Protein AF-A0A540LC76-F1 (afdb_monomer_lite)

Radius of gyration: 31.3 Å; chains: 1; bounding box: 80×107×74 Å

Structure (mmCIF, N/CA/C/O backbone):
data_AF-A0A540LC76-F1
#
_entry.id   AF-A0A540LC76-F1
#
loop_
_atom_site.group_PDB
_atom_site.id
_atom_site.type_symbol
_atom_site.label_atom_id
_atom_site.label_alt_id
_atom_site.label_comp_id
_atom_site.label_asym_id
_atom_site.label_entity_id
_atom_site.label_seq_id
_atom_site.pdbx_PDB_ins_code
_atom_site.Cartn_x
_atom_site.Cartn_y
_atom_site.Cartn_z
_atom_site.occupancy
_atom_site.B_iso_or_equiv
_atom_site.auth_seq_id
_atom_site.auth_comp_id
_atom_site.auth_asym_id
_atom_site.auth_atom_id
_atom_site.pdbx_PDB_model_num
ATOM 1 N N . MET A 1 1 ? -14.870 -17.507 -1.244 1.00 41.62 1 MET A N 1
ATOM 2 C CA . MET A 1 1 ? -15.626 -18.771 -1.055 1.00 41.62 1 MET A CA 1
ATOM 3 C C . MET A 1 1 ? -17.062 -18.399 -0.677 1.00 41.62 1 MET A C 1
ATOM 5 O O . MET A 1 1 ? -17.201 -17.565 0.205 1.00 41.62 1 MET A O 1
ATOM 9 N N . GLN A 1 2 ? -18.109 -18.895 -1.356 1.00 38.09 2 GLN A N 1
ATOM 10 C CA . GLN A 1 2 ? -19.505 -18.476 -1.097 1.00 38.09 2 GLN A CA 1
ATOM 11 C C . GLN A 1 2 ? -20.076 -19.163 0.168 1.00 38.09 2 GLN A C 1
ATOM 13 O O . GLN A 1 2 ? -20.209 -20.389 0.166 1.00 38.09 2 GLN A O 1
ATOM 18 N N . PRO A 1 3 ? -20.460 -18.418 1.226 1.00 45.38 3 PRO A N 1
ATOM 19 C CA . PRO A 1 3 ? -20.983 -18.987 2.478 1.00 45.38 3 PRO A CA 1
ATOM 20 C C . PRO A 1 3 ? -22.265 -19.809 2.293 1.00 45.38 3 PRO A C 1
ATOM 22 O O . PRO A 1 3 ? -22.452 -20.824 2.961 1.00 45.38 3 PRO A O 1
ATOM 25 N N . ALA A 1 4 ? -23.103 -19.424 1.323 1.00 49.03 4 ALA A N 1
ATOM 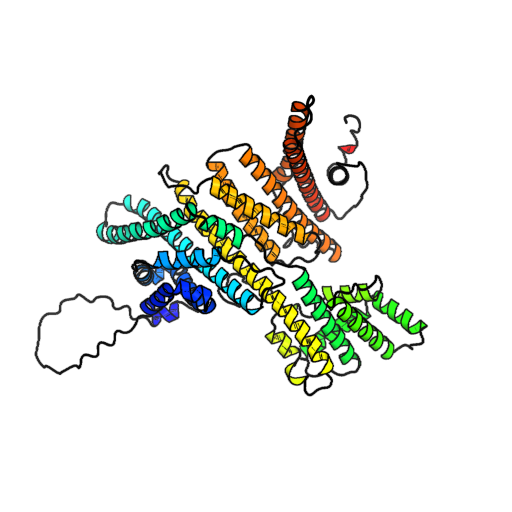26 C CA . ALA A 1 4 ? -24.364 -20.096 1.012 1.00 49.03 4 ALA A CA 1
ATOM 27 C C . ALA A 1 4 ? -24.182 -21.584 0.653 1.00 49.03 4 ALA A C 1
ATOM 29 O O . ALA A 1 4 ? -25.000 -22.420 1.034 1.00 49.03 4 ALA A O 1
ATOM 30 N N . PHE A 1 5 ? -23.080 -21.934 -0.021 1.00 46.78 5 PHE A N 1
ATOM 31 C CA . PHE A 1 5 ? -22.785 -23.320 -0.384 1.00 46.78 5 PHE A CA 1
ATOM 32 C C . PHE A 1 5 ? -22.431 -24.166 0.848 1.00 46.78 5 PHE A C 1
ATOM 34 O O . PHE A 1 5 ? -22.950 -25.267 1.008 1.00 46.78 5 PHE A O 1
ATOM 41 N N . LEU A 1 6 ? -21.626 -23.632 1.772 1.00 47.97 6 LEU A N 1
ATOM 42 C CA . LEU A 1 6 ? -21.267 -24.334 3.010 1.00 47.97 6 LEU A CA 1
ATOM 43 C C . LEU A 1 6 ? -22.471 -24.506 3.942 1.00 47.97 6 LEU A C 1
ATOM 45 O O . LEU A 1 6 ? -22.615 -25.564 4.547 1.00 47.97 6 LEU A O 1
ATOM 49 N N . VAL A 1 7 ? -23.373 -23.521 4.010 1.00 49.19 7 VAL A N 1
ATOM 50 C CA . VAL A 1 7 ? -24.591 -23.621 4.831 1.00 49.19 7 VAL A CA 1
ATOM 51 C C . VAL A 1 7 ? -25.593 -24.632 4.271 1.00 49.19 7 VAL A C 1
ATOM 53 O O . VAL A 1 7 ? -26.233 -25.329 5.052 1.00 49.19 7 VAL A O 1
ATOM 56 N N . SER A 1 8 ? -25.659 -24.819 2.948 1.00 46.84 8 SER A N 1
ATOM 57 C CA . SER A 1 8 ? -26.497 -25.866 2.335 1.00 46.84 8 SER A CA 1
ATOM 58 C C . SER A 1 8 ? -26.060 -27.304 2.670 1.00 46.84 8 SER A C 1
ATOM 60 O O . SER A 1 8 ? -26.849 -28.237 2.539 1.00 46.84 8 SER A O 1
ATOM 62 N N . ILE A 1 9 ? -24.821 -27.482 3.142 1.00 40.78 9 ILE A N 1
ATOM 63 C CA . ILE A 1 9 ? -24.231 -28.777 3.518 1.00 40.78 9 ILE A CA 1
ATOM 64 C C . ILE A 1 9 ? -24.365 -29.035 5.036 1.00 40.78 9 ILE A C 1
ATOM 66 O O . ILE A 1 9 ? -24.123 -30.149 5.505 1.00 40.78 9 ILE A O 1
ATOM 70 N N . LEU A 1 10 ? -24.787 -28.039 5.827 1.00 43.16 10 LEU A N 1
ATOM 71 C CA . LEU A 1 10 ? -24.928 -28.170 7.278 1.00 43.16 10 LEU A CA 1
ATOM 72 C C . LEU A 1 10 ? -26.296 -28.753 7.658 1.00 43.16 10 LEU A C 1
ATOM 74 O O . LEU A 1 10 ? -27.320 -28.120 7.405 1.00 43.16 10 LEU A O 1
ATOM 78 N N . PRO A 1 11 ? -26.354 -29.916 8.336 1.00 40.03 11 PRO A N 1
ATOM 79 C CA . PRO A 1 11 ? -27.598 -30.382 8.920 1.00 40.03 11 PRO A CA 1
ATOM 80 C C . PRO A 1 11 ? -27.914 -29.523 10.150 1.00 40.03 11 PRO A C 1
ATOM 82 O O . PRO A 1 11 ? -27.347 -29.717 11.225 1.00 40.03 11 PRO A O 1
ATOM 85 N N . THR A 1 12 ? -28.844 -28.581 10.017 1.00 38.12 12 THR A N 1
ATOM 86 C CA . THR A 1 12 ? -29.522 -27.956 11.156 1.00 38.12 12 THR A CA 1
ATOM 87 C C . THR A 1 12 ? -30.419 -29.006 11.812 1.00 38.12 12 THR A C 1
ATOM 89 O O . THR A 1 12 ? -31.591 -29.159 11.472 1.00 38.12 12 THR A O 1
ATOM 92 N N . LYS A 1 13 ? -29.877 -29.789 12.752 1.00 36.62 13 LYS A N 1
ATOM 93 C CA . LYS A 1 13 ? -30.715 -30.599 13.646 1.00 36.62 13 LYS A CA 1
ATOM 94 C C . LYS A 1 13 ? -31.473 -29.645 14.573 1.00 36.62 13 LYS A C 1
ATOM 96 O O . LYS A 1 13 ? -30.971 -29.233 15.610 1.00 36.62 13 LYS A O 1
ATOM 101 N N . VAL A 1 14 ? -32.680 -29.276 14.158 1.00 31.03 14 VAL A N 1
ATOM 102 C CA . VAL A 1 14 ? -33.696 -28.673 15.021 1.00 31.03 14 VAL A CA 1
ATOM 103 C C . VAL A 1 14 ? -34.234 -29.778 15.929 1.00 31.03 14 VAL A C 1
ATOM 105 O O . VAL A 1 14 ? -34.653 -30.829 15.437 1.00 31.03 14 VAL A O 1
ATOM 108 N N . ASN A 1 15 ? -34.207 -29.544 17.242 1.00 31.94 15 ASN A N 1
ATOM 109 C CA . ASN A 1 15 ? -34.887 -30.369 18.237 1.00 31.94 15 ASN A CA 1
ATOM 110 C C . ASN A 1 15 ? -36.342 -30.605 17.810 1.00 31.94 15 ASN A C 1
ATOM 112 O O . ASN A 1 15 ? -37.145 -29.675 17.770 1.00 31.94 15 ASN A O 1
ATOM 116 N N . LYS A 1 16 ? -36.689 -31.858 17.502 1.00 27.39 16 LYS A N 1
ATOM 117 C CA . LYS A 1 16 ? -38.080 -32.310 17.483 1.00 27.39 16 LYS A CA 1
ATOM 118 C C . LYS A 1 16 ? -38.410 -32.875 18.858 1.00 27.39 16 LYS A C 1
ATOM 120 O O . LYS A 1 16 ? -38.460 -34.088 19.029 1.00 27.39 16 LYS A O 1
ATOM 125 N N . ASP A 1 17 ? -38.683 -31.989 19.806 1.00 30.91 17 ASP A N 1
ATOM 126 C CA . ASP A 1 17 ? -39.567 -32.339 20.912 1.00 30.91 17 ASP A CA 1
ATOM 127 C C . ASP A 1 17 ? -41.004 -32.267 20.392 1.00 30.91 17 ASP A C 1
ATOM 129 O O . ASP A 1 17 ? -41.678 -31.245 20.477 1.00 30.91 17 ASP A O 1
ATOM 133 N N . VAL A 1 18 ? -41.466 -33.364 19.792 1.00 30.22 18 VAL A N 1
ATOM 134 C CA . VAL A 1 18 ? -42.897 -33.645 19.657 1.00 30.22 18 VAL A CA 1
ATOM 135 C C . VAL A 1 18 ? -43.102 -35.098 20.052 1.00 30.22 18 VAL A C 1
ATOM 137 O O . VAL A 1 18 ? -42.714 -36.021 19.337 1.00 30.22 18 VAL A O 1
ATOM 140 N N . GLN A 1 19 ? -43.703 -35.268 21.227 1.00 35.22 19 GLN A N 1
ATOM 141 C CA . GLN A 1 19 ? -44.267 -36.518 21.710 1.00 35.22 19 GLN A CA 1
ATOM 142 C C . GLN A 1 19 ? -45.105 -37.184 20.612 1.00 35.22 19 GLN A C 1
ATOM 144 O O . GLN A 1 19 ? -46.066 -36.596 20.121 1.00 35.22 19 GLN A O 1
ATOM 149 N N . LEU A 1 20 ? -44.798 -38.439 20.290 1.00 27.20 20 LEU A N 1
ATOM 150 C CA . LEU A 1 20 ? -45.769 -39.362 19.713 1.00 27.20 20 LEU A CA 1
ATOM 151 C C . LEU A 1 20 ? -45.729 -40.656 20.520 1.00 27.20 20 LEU A C 1
ATOM 153 O O . LEU A 1 20 ? -44.767 -41.419 20.508 1.00 27.20 20 LEU A O 1
ATOM 157 N N . SER A 1 21 ? -46.797 -40.831 21.284 1.00 29.30 21 SER A N 1
ATOM 158 C CA . SER A 1 21 ? -47.108 -41.982 22.110 1.00 29.30 21 SER A CA 1
ATOM 159 C C . SER A 1 21 ? -47.316 -43.261 21.292 1.00 29.30 21 SER A C 1
ATOM 161 O O . SER A 1 21 ? -48.050 -43.248 20.309 1.00 29.30 21 SER A O 1
ATOM 163 N N . ASN A 1 22 ? -46.761 -44.353 21.826 1.00 30.06 22 ASN A N 1
ATOM 164 C CA . ASN A 1 22 ? -47.181 -45.760 21.778 1.00 30.06 22 ASN A CA 1
ATOM 165 C C . ASN A 1 22 ? -47.528 -46.451 20.444 1.00 30.06 22 ASN A C 1
ATOM 167 O O . ASN A 1 22 ? -48.563 -46.203 19.835 1.00 30.06 22 ASN A O 1
ATOM 171 N N . GLY A 1 23 ? -46.789 -47.539 20.179 1.00 26.12 23 GLY A N 1
ATOM 172 C CA . GLY A 1 23 ? -47.331 -48.732 19.524 1.00 26.12 23 GLY A CA 1
ATOM 173 C C . GLY A 1 23 ? -46.282 -49.696 18.959 1.00 26.12 23 GLY A C 1
ATOM 174 O O . GLY A 1 23 ? -45.761 -49.454 17.881 1.00 26.12 23 GLY A O 1
ATOM 175 N N . GLY A 1 24 ? -46.066 -50.834 19.632 1.00 25.14 24 GLY A N 1
ATOM 176 C CA . GLY A 1 24 ? -45.655 -52.089 18.978 1.00 25.14 24 GLY A CA 1
ATOM 177 C C . GLY A 1 24 ? -44.159 -52.421 18.939 1.00 25.14 24 GLY A C 1
ATOM 178 O O . GLY A 1 24 ? -43.377 -51.838 18.204 1.00 25.14 24 GLY A O 1
ATOM 179 N N . SER A 1 25 ? -43.785 -53.446 19.702 1.00 29.69 25 SER A N 1
ATOM 180 C CA . SER A 1 25 ? -42.474 -54.098 19.750 1.00 29.69 25 SER A CA 1
ATOM 181 C C . SER A 1 25 ? -42.005 -54.689 18.413 1.00 29.69 25 SER A C 1
ATOM 183 O O . SER A 1 25 ? -42.767 -55.450 17.830 1.00 29.69 25 SER A O 1
ATOM 185 N N . VAL A 1 26 ? -40.727 -54.502 18.053 1.00 29.28 26 VAL A N 1
ATOM 186 C CA . VAL A 1 26 ? -39.734 -55.569 17.772 1.00 29.28 26 VAL A CA 1
ATOM 187 C C . VAL A 1 26 ? -38.335 -54.965 17.976 1.00 29.28 26 VAL A C 1
ATOM 189 O O . VAL A 1 26 ? -37.993 -53.957 17.366 1.00 29.28 26 VAL A O 1
ATOM 192 N N . LYS A 1 27 ? -37.525 -55.573 18.852 1.00 35.09 27 LYS A N 1
ATOM 193 C CA . LYS A 1 27 ? -36.109 -55.227 19.055 1.00 35.09 27 LYS A CA 1
ATOM 194 C C . LYS A 1 27 ? -35.278 -55.741 17.873 1.00 35.09 27 LYS A C 1
ATOM 196 O O . LYS A 1 27 ? -35.256 -56.946 17.640 1.00 35.09 27 LYS A O 1
ATOM 201 N N . LEU A 1 28 ? -34.545 -54.853 17.204 1.00 27.00 28 LEU A N 1
ATOM 202 C CA . LEU A 1 28 ? -33.334 -55.194 16.450 1.00 27.00 28 LEU A CA 1
ATOM 203 C C . LEU A 1 28 ? -32.137 -54.515 17.137 1.00 27.00 28 LEU A C 1
ATOM 205 O O . LEU A 1 28 ? -32.289 -53.379 17.587 1.00 27.00 28 LEU A O 1
ATOM 209 N N . PRO A 1 29 ? -30.964 -55.167 17.239 1.00 28.52 29 PRO A N 1
ATOM 210 C CA . PRO A 1 29 ? -29.790 -54.557 17.838 1.00 28.52 29 PRO A CA 1
ATOM 211 C C . PRO A 1 29 ? -29.171 -53.605 16.811 1.00 28.52 29 PRO A C 1
ATOM 213 O O . PRO A 1 29 ? -28.420 -54.017 15.930 1.00 28.52 29 PRO A O 1
ATOM 216 N N . THR A 1 30 ? -29.517 -52.325 16.881 1.00 24.75 30 THR A N 1
ATOM 217 C CA . THR A 1 30 ? -28.715 -51.284 16.239 1.00 24.75 30 THR A CA 1
ATOM 218 C C . THR A 1 30 ? -27.468 -51.097 17.080 1.00 24.75 30 THR A C 1
ATOM 220 O O . THR A 1 30 ? -27.540 -50.560 18.180 1.00 24.75 30 THR A O 1
ATOM 223 N N . ASN A 1 31 ? -26.346 -51.600 16.567 1.00 24.58 31 ASN A N 1
ATOM 224 C CA . ASN A 1 31 ? -25.021 -51.250 17.051 1.00 24.58 31 ASN A CA 1
ATOM 225 C C . ASN A 1 31 ? -24.914 -49.727 17.152 1.00 24.58 31 ASN A C 1
ATOM 227 O O . ASN A 1 31 ? -25.049 -49.027 16.144 1.00 24.58 31 ASN A O 1
ATOM 231 N N . ASP A 1 32 ? -24.655 -49.260 18.367 1.00 28.30 32 ASP A N 1
ATOM 232 C CA . ASP A 1 32 ? -24.189 -47.917 18.665 1.00 28.30 32 ASP A CA 1
ATOM 233 C C . ASP A 1 32 ? -22.903 -47.652 17.874 1.00 28.30 32 ASP A C 1
ATOM 235 O O . ASP A 1 32 ? -21.808 -48.071 18.238 1.00 28.30 32 ASP A O 1
ATOM 239 N N . PHE A 1 33 ? -23.050 -46.951 16.758 1.00 27.77 33 PHE A N 1
ATOM 240 C CA . PHE A 1 33 ? -22.004 -46.104 16.208 1.00 27.77 33 PHE A CA 1
ATOM 241 C C . PHE A 1 33 ? -22.589 -44.697 16.111 1.00 27.77 33 PHE A C 1
ATOM 243 O O . PHE A 1 33 ? -22.897 -44.191 15.030 1.00 27.77 33 PHE A O 1
ATOM 250 N N . GLU A 1 34 ? -22.752 -44.060 17.273 1.00 31.30 34 GLU A N 1
ATOM 251 C CA . GLU A 1 34 ? -22.758 -42.603 17.376 1.00 31.30 34 GLU A CA 1
ATOM 252 C C . GLU A 1 34 ? -21.375 -42.093 16.951 1.00 31.30 34 GLU A C 1
ATOM 254 O O . GLU A 1 34 ? -20.496 -41.797 17.752 1.00 31.30 34 GLU A O 1
ATOM 259 N N . SER A 1 35 ? -21.152 -42.025 15.641 1.00 33.19 35 SER A N 1
ATOM 260 C CA . SER A 1 35 ? -20.130 -41.149 15.093 1.00 33.19 35 SER A CA 1
ATOM 261 C C . SER A 1 35 ? -20.642 -39.724 15.292 1.00 33.19 35 SER A C 1
ATOM 263 O O . SER A 1 35 ? -21.512 -39.263 14.547 1.00 33.19 35 SER A O 1
ATOM 265 N N . GLU A 1 36 ? -20.139 -39.047 16.329 1.00 38.91 36 GLU A N 1
ATOM 266 C CA . GLU A 1 36 ? -20.177 -37.590 16.457 1.00 38.91 36 GLU A CA 1
ATOM 267 C C . GLU A 1 36 ? -19.714 -36.988 15.128 1.00 38.91 36 GLU A C 1
ATOM 269 O O . GLU A 1 36 ? -18.525 -36.921 14.811 1.00 38.91 36 GLU A O 1
ATOM 274 N N . LYS A 1 37 ? -20.667 -36.585 14.286 1.00 40.88 37 LYS A N 1
ATOM 275 C CA . LYS A 1 37 ? -20.362 -35.820 13.084 1.00 40.88 37 LYS A CA 1
ATOM 276 C C . LYS A 1 37 ? -19.867 -34.460 13.551 1.00 40.88 37 LYS A C 1
ATOM 278 O O . LYS A 1 37 ? -20.682 -33.592 13.854 1.00 40.88 37 LYS A O 1
ATOM 283 N N . ALA A 1 38 ? -18.546 -34.298 13.611 1.00 51.84 38 ALA A N 1
ATOM 284 C CA . ALA A 1 38 ? -17.885 -33.019 13.820 1.00 51.84 38 ALA A CA 1
ATOM 285 C C . ALA A 1 38 ? -18.529 -31.978 12.894 1.00 51.84 38 ALA A C 1
ATOM 287 O O . ALA A 1 38 ? -18.387 -32.037 11.670 1.00 51.84 38 ALA A O 1
ATOM 288 N N . SER A 1 39 ? -19.326 -31.071 13.462 1.00 74.19 39 SER A N 1
ATOM 289 C CA . SER A 1 39 ? -19.968 -30.036 12.659 1.00 74.19 39 SER A CA 1
ATOM 290 C C . SER A 1 39 ? -18.901 -29.038 12.210 1.00 74.19 39 SER A C 1
ATOM 292 O O . SER A 1 39 ? -17.916 -28.814 12.913 1.00 74.19 39 SER A O 1
ATOM 294 N N . VAL A 1 40 ? -19.080 -28.403 11.049 1.00 77.00 40 VAL A N 1
ATOM 295 C CA . VAL A 1 40 ? -18.136 -27.377 10.555 1.00 77.00 40 VAL A CA 1
ATOM 296 C C . VAL A 1 40 ? -17.929 -26.270 11.595 1.00 77.00 40 VAL A C 1
ATOM 298 O O . VAL A 1 40 ? -16.834 -25.734 11.710 1.00 77.00 40 VAL A O 1
ATOM 301 N N . VAL A 1 41 ? -18.945 -25.985 12.416 1.00 81.00 41 VAL A N 1
ATOM 302 C CA . VAL A 1 41 ? -18.850 -25.041 13.537 1.00 81.00 41 VAL A CA 1
ATOM 303 C C . VAL A 1 41 ? -17.824 -25.502 14.580 1.00 81.00 41 VAL A C 1
ATOM 305 O O . VAL A 1 41 ? -17.015 -24.689 15.015 1.00 81.00 41 VAL A O 1
ATOM 308 N N . HIS A 1 42 ? -17.786 -26.794 14.926 1.00 83.88 42 HIS A N 1
ATOM 309 C CA . HIS A 1 42 ? -16.773 -27.340 15.841 1.00 83.88 42 HIS A CA 1
ATOM 310 C C . HIS A 1 42 ? -15.367 -27.254 15.240 1.00 83.88 42 HIS A C 1
ATOM 312 O O . HIS A 1 42 ? -14.424 -26.885 15.935 1.00 83.88 42 HIS A O 1
ATOM 318 N N . ALA A 1 43 ? -15.219 -27.531 13.940 1.00 85.50 43 ALA A N 1
ATOM 319 C CA . ALA A 1 43 ? -13.933 -27.396 13.257 1.00 85.50 43 ALA A CA 1
ATOM 320 C C . ALA A 1 43 ? -13.439 -25.937 13.253 1.00 85.50 43 ALA A C 1
ATOM 322 O O . ALA A 1 43 ? -12.273 -25.674 13.546 1.00 85.50 43 ALA A O 1
ATOM 323 N N . VAL A 1 44 ? -14.333 -24.982 12.977 1.00 87.81 44 VAL A N 1
ATOM 324 C CA . VAL A 1 44 ? -14.029 -23.544 13.022 1.00 87.81 44 VAL A CA 1
ATOM 325 C C . VAL A 1 44 ? -13.635 -23.115 14.433 1.00 87.81 44 VAL A C 1
ATOM 327 O O . VAL A 1 44 ? -12.601 -22.475 14.591 1.00 87.81 44 VAL A O 1
ATOM 330 N N . LEU A 1 45 ? -14.388 -23.515 15.463 1.00 87.19 45 LEU A N 1
ATOM 331 C CA . LEU A 1 45 ? -14.050 -23.210 16.857 1.00 87.19 45 LEU A CA 1
ATOM 332 C C . LEU A 1 45 ? -12.678 -23.765 17.252 1.00 87.19 45 LEU A C 1
ATOM 334 O O . LEU A 1 45 ? -11.876 -23.033 17.823 1.00 87.19 45 LEU A O 1
ATOM 338 N N . HIS A 1 46 ? -12.357 -25.000 16.865 1.00 88.50 46 HIS A N 1
ATOM 339 C CA . HIS A 1 46 ? -11.042 -25.592 17.114 1.00 88.50 46 HIS A CA 1
ATOM 340 C C . HIS A 1 46 ? -9.899 -24.804 16.440 1.00 88.50 46 HIS A C 1
ATOM 342 O O . HIS A 1 46 ? -8.825 -24.638 17.021 1.00 88.50 46 HIS A O 1
ATOM 348 N N . HIS A 1 47 ? -10.109 -24.269 15.231 1.00 88.81 47 HIS A N 1
ATOM 349 C CA . HIS A 1 47 ? -9.127 -23.379 14.600 1.00 88.81 47 HIS A CA 1
ATOM 350 C C . HIS A 1 47 ? -8.994 -22.031 15.326 1.00 88.81 47 HIS A C 1
ATOM 352 O O . HIS A 1 47 ? -7.887 -21.503 15.412 1.00 88.81 47 HIS A O 1
ATOM 358 N N . ILE A 1 48 ? -10.083 -21.497 15.885 1.00 90.12 48 ILE A N 1
ATOM 359 C CA . ILE A 1 48 ? -10.065 -20.257 16.677 1.00 90.12 48 ILE A CA 1
ATOM 360 C C . ILE A 1 48 ? -9.374 -20.463 18.026 1.00 90.12 48 ILE A C 1
ATOM 362 O O . ILE A 1 48 ? -8.622 -19.602 18.467 1.00 90.12 48 ILE A O 1
ATOM 366 N N . GLU A 1 49 ? -9.527 -21.620 18.665 1.00 89.38 49 GLU A N 1
ATOM 367 C CA . GLU A 1 49 ? -8.794 -21.939 19.898 1.00 89.38 49 GLU A CA 1
ATOM 368 C C . GLU A 1 49 ? -7.272 -21.949 19.698 1.00 89.38 49 GLU A C 1
ATOM 370 O O . GLU A 1 49 ? -6.527 -21.547 20.603 1.00 89.38 49 GLU A O 1
ATOM 375 N N . LYS A 1 50 ? -6.841 -22.355 18.497 1.00 89.62 50 LYS A N 1
ATOM 376 C CA . LYS A 1 50 ? -5.452 -22.387 18.022 1.00 89.62 50 LYS A CA 1
ATOM 377 C C . LYS A 1 50 ? -5.009 -21.099 17.319 1.00 89.62 50 LYS A C 1
ATOM 379 O O . LYS A 1 50 ? -3.906 -21.065 16.778 1.00 89.62 50 LYS A O 1
ATOM 384 N N . SER A 1 51 ? -5.818 -20.035 17.317 1.00 89.00 51 SER A N 1
ATOM 385 C CA . SER A 1 51 ? -5.531 -18.813 16.546 1.00 89.00 51 SER A CA 1
ATOM 386 C C . SER A 1 51 ? -4.175 -18.188 16.888 1.00 89.00 51 SER A C 1
ATOM 388 O O . SER A 1 51 ? -3.456 -17.754 15.993 1.00 89.00 51 SER A O 1
ATOM 390 N N . ASN A 1 52 ? -3.785 -18.208 18.164 1.00 87.94 52 ASN A N 1
ATOM 391 C CA . ASN A 1 52 ? -2.510 -17.657 18.633 1.00 87.94 52 ASN A CA 1
ATOM 392 C C . ASN A 1 52 ? -1.283 -18.428 18.121 1.00 87.94 52 ASN A C 1
ATOM 394 O O . ASN A 1 52 ? -0.231 -17.829 17.921 1.00 87.94 52 ASN A O 1
ATOM 398 N N . ASP A 1 53 ? -1.414 -19.734 17.890 1.00 88.31 53 ASP A N 1
ATOM 399 C CA . ASP A 1 53 ? -0.335 -20.541 17.317 1.00 88.31 53 ASP A CA 1
ATOM 400 C C . ASP A 1 53 ? -0.326 -20.384 15.793 1.00 88.31 53 ASP A C 1
ATOM 402 O O . ASP A 1 53 ? 0.727 -20.238 15.167 1.00 88.31 53 ASP A O 1
ATOM 406 N N . LEU A 1 54 ? -1.517 -20.367 15.186 1.00 89.06 54 LEU A N 1
ATOM 407 C CA . LEU A 1 54 ? -1.696 -20.255 13.741 1.00 89.06 54 LEU A CA 1
ATOM 408 C C . LEU A 1 54 ? -1.258 -18.898 13.195 1.00 89.06 54 LEU A C 1
ATOM 410 O O . LEU A 1 54 ? -0.702 -18.860 12.106 1.00 89.06 54 LEU A O 1
ATOM 414 N N . ILE A 1 55 ? -1.440 -17.799 13.931 1.00 87.75 55 ILE A N 1
ATOM 415 C CA . ILE A 1 55 ? -1.025 -16.472 13.450 1.00 87.75 55 ILE A CA 1
ATOM 416 C C . ILE A 1 55 ? 0.489 -16.382 13.220 1.00 87.75 55 ILE A C 1
ATOM 418 O O . ILE A 1 55 ? 0.936 -15.666 12.329 1.00 87.75 55 ILE A O 1
ATOM 422 N N . ASN A 1 56 ? 1.275 -17.152 13.976 1.00 86.88 56 ASN A N 1
ATOM 423 C CA . ASN A 1 56 ? 2.724 -17.198 13.822 1.00 86.88 56 ASN A CA 1
ATOM 424 C C . ASN A 1 56 ? 3.184 -18.309 12.873 1.00 86.88 56 ASN A C 1
ATOM 426 O O . ASN A 1 56 ? 4.113 -18.084 12.107 1.00 86.88 56 ASN A O 1
ATOM 430 N N . SER A 1 57 ? 2.553 -19.487 12.930 1.00 87.56 57 SER A N 1
ATOM 431 C CA . SER A 1 57 ? 2.991 -20.682 12.189 1.00 87.56 57 SER A CA 1
ATOM 432 C C . SER A 1 57 ? 2.379 -20.834 10.794 1.00 87.56 57 SER A C 1
ATOM 434 O O . SER A 1 57 ? 3.002 -21.431 9.921 1.00 87.56 57 SER A O 1
ATOM 436 N N . ASN A 1 58 ? 1.148 -20.358 10.580 1.00 88.25 58 ASN A N 1
ATOM 437 C CA . ASN A 1 58 ? 0.446 -20.426 9.298 1.00 88.25 58 ASN A CA 1
ATOM 438 C C . ASN A 1 58 ? -0.659 -19.348 9.214 1.00 88.25 58 ASN A C 1
ATOM 440 O O . ASN A 1 58 ? -1.858 -19.664 9.294 1.00 88.25 58 ASN A O 1
ATOM 444 N N . PRO A 1 59 ? -0.281 -18.063 9.068 1.00 87.81 59 PRO A N 1
ATOM 445 C CA . PRO A 1 59 ? -1.233 -16.953 9.085 1.00 87.81 59 PRO A CA 1
ATOM 446 C C . PRO A 1 59 ? -2.237 -17.029 7.928 1.00 87.81 59 PRO A C 1
ATOM 448 O O . PRO A 1 59 ? -3.397 -16.657 8.087 1.00 87.81 59 PRO A O 1
ATOM 451 N N . ARG A 1 60 ? -1.849 -17.606 6.784 1.00 87.25 60 ARG A N 1
ATOM 452 C CA . ARG A 1 60 ? -2.743 -17.814 5.636 1.00 87.25 60 ARG A CA 1
ATOM 453 C C . ARG A 1 60 ? -3.904 -18.761 5.952 1.00 87.25 60 ARG A C 1
ATOM 455 O O . ARG A 1 60 ? -5.037 -18.512 5.534 1.00 87.25 60 ARG A O 1
ATOM 462 N N . LEU A 1 61 ? -3.652 -19.846 6.689 1.00 87.44 61 LEU A N 1
ATOM 463 C CA . LEU A 1 61 ? -4.713 -20.756 7.126 1.00 87.44 61 LEU A CA 1
ATOM 464 C C . LEU A 1 61 ? -5.685 -20.046 8.073 1.00 87.44 61 LEU A C 1
ATOM 466 O O . LEU A 1 61 ? -6.899 -20.152 7.888 1.00 87.44 61 LEU A O 1
ATOM 470 N N . LEU A 1 62 ? -5.162 -19.300 9.050 1.00 90.62 62 LEU A N 1
ATOM 471 C CA . LEU A 1 62 ? -5.986 -18.520 9.973 1.00 90.62 62 LEU A CA 1
ATOM 472 C C . LEU A 1 62 ? -6.841 -17.493 9.223 1.00 90.62 62 LEU A C 1
ATOM 474 O O . LEU A 1 62 ? -8.044 -17.409 9.463 1.00 90.62 62 LEU A O 1
ATOM 478 N N . LEU A 1 63 ? -6.254 -16.776 8.264 1.00 89.12 63 LEU A N 1
ATOM 479 C CA . LEU A 1 63 ? -6.961 -15.797 7.445 1.00 89.12 63 LEU A CA 1
ATOM 480 C C . LEU A 1 63 ? -8.152 -16.412 6.703 1.00 89.12 63 LEU A C 1
ATOM 482 O O . LEU A 1 63 ? -9.218 -15.807 6.648 1.00 89.12 63 LEU A O 1
ATOM 486 N N . ASN A 1 64 ? -8.015 -17.622 6.158 1.00 87.31 64 ASN A N 1
ATOM 487 C CA . ASN A 1 64 ? -9.128 -18.301 5.488 1.00 87.31 64 ASN A CA 1
ATOM 488 C C . ASN A 1 64 ? -10.292 -18.590 6.448 1.00 87.31 64 ASN A C 1
ATOM 490 O O . ASN A 1 64 ? -11.454 -18.388 6.086 1.00 87.31 64 ASN A O 1
ATOM 494 N N . VAL A 1 65 ? -9.987 -19.012 7.679 1.00 89.75 65 VAL A N 1
ATOM 495 C CA . VAL A 1 65 ? -10.994 -19.225 8.732 1.00 89.75 65 VAL A CA 1
ATOM 496 C C . VAL A 1 65 ? -11.653 -17.899 9.124 1.00 89.75 65 VAL A C 1
ATOM 498 O O . VAL A 1 65 ? -12.877 -17.821 9.218 1.00 89.75 65 VAL A O 1
ATOM 501 N N . LEU A 1 66 ? -10.867 -16.834 9.290 1.00 91.31 66 LEU A N 1
ATOM 502 C CA . LEU A 1 66 ? -11.371 -15.501 9.624 1.00 91.31 66 LEU A CA 1
ATOM 503 C C . LEU A 1 66 ? -12.217 -14.895 8.499 1.00 91.31 66 LEU A C 1
ATOM 505 O O . LEU A 1 66 ? -13.247 -14.294 8.772 1.00 91.31 66 LEU A O 1
ATOM 509 N N . ASN A 1 67 ? -11.847 -15.101 7.236 1.00 88.75 67 ASN A N 1
ATOM 510 C CA . ASN A 1 67 ? -12.635 -14.671 6.082 1.00 88.75 67 ASN A CA 1
ATOM 511 C C . ASN A 1 67 ? -13.994 -15.370 6.029 1.00 88.75 67 ASN A C 1
ATOM 513 O O . ASN A 1 67 ? -15.001 -14.738 5.707 1.00 88.75 67 ASN A O 1
ATOM 517 N N . PHE A 1 68 ? -14.032 -16.660 6.372 1.00 88.25 68 PHE A N 1
ATOM 518 C CA . PHE A 1 68 ? -15.286 -17.386 6.526 1.00 88.25 68 PHE A CA 1
ATOM 519 C C . PHE A 1 68 ? -16.145 -16.784 7.647 1.00 88.25 68 PHE A C 1
ATOM 521 O O . PHE A 1 68 ? -17.317 -16.492 7.415 1.00 88.25 68 PHE A O 1
ATOM 528 N N . LEU A 1 69 ? -15.564 -16.523 8.825 1.00 90.75 69 LEU A N 1
ATOM 529 C CA . LEU A 1 69 ? -16.272 -15.871 9.933 1.00 90.75 69 LEU A CA 1
ATOM 530 C C . LEU A 1 69 ? -16.786 -14.483 9.542 1.00 90.75 69 LEU A C 1
ATOM 532 O O . LEU A 1 69 ? -17.969 -14.203 9.699 1.00 90.75 69 LEU A O 1
ATOM 536 N N . ARG A 1 70 ? -15.944 -13.636 8.951 1.00 90.44 70 ARG A N 1
ATOM 537 C CA . ARG A 1 70 ? -16.331 -12.312 8.456 1.00 90.44 70 ARG A CA 1
ATOM 538 C C . ARG A 1 70 ? -17.560 -12.377 7.552 1.00 90.44 70 ARG A C 1
ATOM 540 O O . ARG A 1 70 ? -18.501 -11.614 7.748 1.00 90.44 70 ARG A O 1
ATOM 547 N N . ALA A 1 71 ? -17.583 -13.316 6.610 1.00 86.94 71 ALA A N 1
ATOM 548 C CA . ALA A 1 71 ? -18.712 -13.477 5.704 1.00 86.94 71 ALA A CA 1
ATOM 549 C C . ALA A 1 71 ? -20.004 -13.913 6.431 1.00 86.94 71 ALA A C 1
ATOM 551 O O . ALA A 1 71 ? -21.096 -13.502 6.035 1.00 86.94 71 ALA A O 1
ATOM 552 N N . LEU A 1 72 ? -19.904 -14.691 7.520 1.00 87.69 72 LEU A N 1
ATOM 553 C CA . LEU A 1 72 ? -21.055 -15.007 8.377 1.00 87.69 72 LEU A CA 1
ATOM 554 C C . LEU A 1 72 ? -21.607 -13.759 9.081 1.00 87.69 72 LEU A C 1
ATOM 556 O O . LEU A 1 72 ? -22.823 -13.596 9.145 1.00 87.69 72 LEU A O 1
ATOM 560 N N . TRP A 1 73 ? -20.738 -12.871 9.578 1.00 89.31 73 TRP A N 1
ATOM 561 C CA . TRP A 1 73 ? -21.150 -11.615 10.223 1.00 89.31 73 TRP A CA 1
ATOM 562 C C . TRP A 1 73 ? -21.734 -10.602 9.231 1.00 89.31 73 TRP A C 1
ATOM 564 O O . TRP A 1 73 ? -22.729 -9.952 9.540 1.00 89.31 73 TRP A O 1
ATOM 574 N N . GLN A 1 74 ? -21.192 -10.511 8.015 1.00 85.56 74 GLN A N 1
ATOM 575 C CA . GLN A 1 74 ? -21.788 -9.706 6.939 1.00 85.56 74 GLN A CA 1
ATOM 576 C C . GLN A 1 74 ? -23.188 -10.216 6.557 1.00 85.56 74 GLN A C 1
ATOM 578 O O . GLN A 1 74 ? -24.092 -9.431 6.283 1.00 85.56 74 GLN A O 1
ATOM 583 N N . GLY A 1 75 ? -23.391 -11.537 6.593 1.00 83.69 75 GLY A N 1
ATOM 584 C CA . GLY A 1 75 ? -24.677 -12.196 6.368 1.00 83.69 75 GLY A CA 1
ATOM 585 C C . GLY A 1 75 ? -25.498 -12.458 7.636 1.00 83.69 75 GLY A C 1
ATOM 586 O O . GLY A 1 75 ? -26.306 -13.387 7.630 1.00 83.69 75 GLY A O 1
ATOM 587 N N . ALA A 1 76 ? -25.308 -11.702 8.725 1.00 82.81 76 ALA A N 1
ATOM 588 C CA . ALA A 1 76 ? -25.815 -12.070 10.055 1.00 82.81 76 ALA A CA 1
ATOM 589 C C . ALA A 1 76 ? -27.325 -12.352 10.139 1.00 82.81 76 ALA A C 1
ATOM 591 O O . ALA A 1 76 ? -27.741 -13.195 10.936 1.00 82.81 76 ALA A O 1
ATOM 592 N N . GLY A 1 77 ? -28.142 -11.711 9.297 1.00 80.06 77 GLY A N 1
ATOM 593 C CA . GLY A 1 77 ? -29.582 -11.983 9.231 1.00 80.06 77 GLY A CA 1
ATOM 594 C C . GLY A 1 77 ? -29.933 -13.397 8.748 1.00 80.06 77 GLY A C 1
ATOM 595 O O . GLY A 1 77 ? -30.976 -13.923 9.113 1.00 80.06 77 GLY A O 1
ATOM 596 N N . GLN A 1 78 ? -29.069 -14.033 7.952 1.00 80.38 78 GLN A N 1
ATOM 597 C CA . GLN A 1 78 ? -29.270 -15.396 7.438 1.00 80.38 78 GLN A CA 1
ATOM 598 C C . GLN A 1 78 ? -28.644 -16.466 8.345 1.00 80.38 78 GLN A C 1
ATOM 600 O O . GLN A 1 78 ? -29.062 -17.623 8.319 1.00 80.38 78 GLN A O 1
ATOM 605 N N . TYR A 1 79 ? -27.640 -16.096 9.146 1.00 83.44 79 TYR A N 1
ATOM 606 C CA . TYR A 1 79 ? -26.787 -17.039 9.877 1.00 83.44 79 TYR A CA 1
ATOM 607 C C . TYR A 1 79 ? -26.886 -16.919 11.402 1.00 83.44 79 TYR A C 1
ATOM 609 O O . TYR A 1 79 ? -25.995 -17.386 12.110 1.00 83.44 79 TYR A O 1
ATOM 617 N N . THR A 1 80 ? -27.969 -16.340 11.926 1.00 79.94 80 THR A N 1
ATOM 618 C CA . THR A 1 80 ? -28.143 -16.038 13.358 1.00 79.94 80 THR A CA 1
ATOM 619 C C . THR A 1 80 ? -27.870 -17.244 14.263 1.00 79.94 80 THR A C 1
ATOM 621 O O . THR A 1 80 ? -27.069 -17.135 15.184 1.00 79.94 80 THR A O 1
ATOM 624 N N . ASN A 1 81 ? -28.405 -18.427 13.938 1.00 80.94 81 ASN A N 1
ATOM 625 C CA . ASN A 1 81 ? -28.192 -19.649 14.732 1.00 80.94 81 ASN A CA 1
ATOM 626 C C . ASN A 1 81 ? -26.712 -20.079 14.797 1.00 80.94 81 ASN A C 1
ATOM 628 O O . ASN A 1 81 ? -26.237 -20.565 15.823 1.00 80.94 81 ASN A O 1
ATOM 632 N N . ILE A 1 82 ? -25.967 -19.908 13.698 1.00 84.25 82 ILE A N 1
ATOM 633 C CA . ILE A 1 82 ? -24.535 -20.243 13.639 1.00 84.25 82 ILE A CA 1
ATOM 634 C C . ILE A 1 82 ? -23.742 -19.227 14.463 1.00 84.25 82 ILE A C 1
ATOM 636 O O . ILE A 1 82 ? -22.877 -19.613 15.248 1.00 84.25 82 ILE A O 1
ATOM 640 N N . LEU A 1 83 ? -24.063 -17.939 14.318 1.00 85.56 83 LEU A N 1
ATOM 641 C CA . LEU A 1 83 ? -23.438 -16.865 15.085 1.00 85.56 83 LEU A CA 1
ATOM 642 C C . LEU A 1 83 ? -23.692 -17.025 16.586 1.00 85.56 83 LEU A C 1
ATOM 644 O O . LEU A 1 83 ? -22.767 -16.869 17.377 1.00 85.56 83 LEU A O 1
ATOM 648 N N . GLU A 1 84 ? -24.906 -17.388 16.998 1.00 82.38 84 GLU A N 1
ATOM 649 C CA . GLU A 1 84 ? -25.228 -17.640 18.403 1.00 82.38 84 GLU A CA 1
ATOM 650 C C . GLU A 1 84 ? -24.404 -18.784 18.994 1.00 82.38 84 GLU A C 1
ATOM 652 O O . GLU A 1 84 ? -23.907 -18.643 20.116 1.00 82.38 84 GLU A O 1
ATOM 657 N N . CYS A 1 85 ? -24.221 -19.870 18.232 1.00 84.12 85 CYS A N 1
ATOM 658 C CA . CYS A 1 85 ? -23.389 -21.007 18.616 1.00 84.12 85 CYS A CA 1
ATOM 659 C C . CYS A 1 85 ? -21.916 -20.597 18.757 1.00 84.12 85 CYS A C 1
ATOM 661 O O . CYS A 1 85 ? -21.306 -20.855 19.794 1.00 84.12 85 CYS A O 1
ATOM 663 N N . LEU A 1 86 ? -21.362 -19.870 17.783 1.00 85.62 86 LEU A N 1
ATOM 664 C CA . LEU A 1 86 ? -19.987 -19.361 17.853 1.00 85.62 86 LEU A CA 1
ATOM 665 C C . LEU A 1 86 ? -19.781 -18.439 19.065 1.00 85.62 86 LEU A C 1
ATOM 667 O O . LEU A 1 86 ? -18.846 -18.630 19.838 1.00 85.62 86 LEU A O 1
ATOM 671 N N . LYS A 1 87 ? -20.706 -17.498 19.286 1.00 83.69 87 LYS A N 1
ATOM 672 C CA . LYS A 1 87 ? -20.680 -16.568 20.425 1.00 83.69 87 LYS A CA 1
ATOM 673 C C . LYS A 1 87 ? -20.931 -17.240 21.777 1.00 83.69 87 LYS A C 1
ATOM 675 O O . LYS A 1 87 ? -20.723 -16.609 22.804 1.00 83.69 87 LYS A O 1
ATOM 680 N N . SER A 1 88 ? -21.471 -18.460 21.801 1.00 80.25 88 SER A N 1
ATOM 681 C CA . SER A 1 88 ? -21.701 -19.204 23.048 1.00 80.25 88 SER A CA 1
ATOM 682 C C . SER A 1 88 ? -20.430 -19.853 23.602 1.00 80.25 88 SER A C 1
ATOM 684 O O . SER A 1 88 ? -20.412 -20.251 24.762 1.00 80.25 88 SER A O 1
ATOM 686 N N . SER A 1 89 ? -19.361 -19.923 22.801 1.00 83.00 89 SER A N 1
ATOM 687 C CA . SER A 1 89 ? -18.057 -20.395 23.261 1.00 83.00 89 SER A CA 1
ATOM 688 C C . SER A 1 89 ? -17.389 -19.356 24.170 1.00 83.00 89 SER A C 1
ATOM 690 O O . SER A 1 89 ? -17.122 -18.228 23.755 1.00 83.00 89 SER A O 1
ATOM 692 N N . GLU A 1 90 ? -17.081 -19.762 25.406 1.00 74.94 90 GLU A N 1
ATOM 693 C CA . GLU A 1 90 ? -16.584 -18.906 26.498 1.00 74.94 90 GLU A CA 1
ATOM 694 C C . GLU A 1 90 ? -15.309 -18.115 26.147 1.00 74.94 90 GLU A C 1
ATOM 696 O O . GLU A 1 90 ? -15.079 -17.014 26.650 1.00 74.94 90 GLU A O 1
ATOM 701 N N . ASN A 1 91 ? -14.469 -18.655 25.262 1.00 82.06 91 ASN A N 1
ATOM 702 C CA . ASN A 1 91 ? -13.166 -18.076 24.936 1.00 82.06 91 ASN A CA 1
ATOM 703 C C . ASN A 1 91 ? -13.082 -17.485 23.527 1.00 82.06 91 ASN A C 1
ATOM 705 O O . ASN A 1 91 ? -12.010 -17.015 23.145 1.00 82.06 91 ASN A O 1
ATOM 709 N N . PHE A 1 92 ? -14.182 -17.467 22.768 1.00 88.44 92 PHE A N 1
ATOM 710 C CA . PHE A 1 92 ? -14.183 -17.032 21.370 1.00 88.44 92 PHE A CA 1
ATOM 711 C C . PHE A 1 92 ? -13.581 -15.629 21.196 1.00 88.44 92 PHE A C 1
ATOM 713 O O . PHE A 1 92 ? -12.564 -15.456 20.520 1.00 88.44 92 PHE A O 1
ATOM 720 N N . TRP A 1 93 ? -14.146 -14.631 21.882 1.00 89.50 93 TRP A N 1
ATOM 721 C CA . TRP A 1 93 ? -13.681 -13.246 21.779 1.00 89.50 93 TRP A CA 1
ATOM 722 C C . TRP A 1 93 ? -12.292 -13.034 22.381 1.00 89.50 93 TRP A C 1
ATOM 724 O O . TRP A 1 93 ? -11.491 -12.284 21.827 1.00 89.50 93 TRP A O 1
ATOM 734 N N . LYS A 1 94 ? -11.965 -13.738 23.473 1.00 88.88 94 LYS A N 1
ATOM 735 C CA . LYS A 1 94 ? -10.638 -13.668 24.104 1.00 88.88 94 LYS A CA 1
ATOM 736 C C . LYS A 1 94 ? -9.541 -14.162 23.159 1.00 88.88 94 LYS A C 1
ATOM 738 O O . LYS A 1 94 ? -8.500 -13.520 23.062 1.00 88.88 94 LYS A O 1
ATOM 743 N N . LYS A 1 95 ? -9.782 -15.264 22.441 1.00 89.94 95 LYS A N 1
ATOM 744 C CA . LYS A 1 95 ? -8.829 -15.852 21.484 1.00 89.94 95 LYS A CA 1
ATOM 745 C C . LYS A 1 95 ? -8.609 -14.965 20.264 1.00 89.94 95 LYS A C 1
ATOM 747 O O . LYS A 1 95 ? -7.466 -14.720 19.883 1.00 89.94 95 LYS A O 1
ATOM 752 N N . LEU A 1 96 ? -9.689 -14.420 19.704 1.00 90.25 96 LEU A N 1
ATOM 753 C CA . LEU A 1 96 ? -9.596 -13.444 18.619 1.00 90.25 96 LEU A CA 1
ATOM 754 C C . LEU A 1 96 ? -8.843 -12.181 19.059 1.00 90.25 96 LEU A C 1
ATOM 756 O O . LEU A 1 96 ? -7.942 -11.714 18.364 1.00 90.25 96 LEU A O 1
ATOM 760 N N . SER A 1 97 ? -9.150 -11.671 20.252 1.00 89.19 97 SER A N 1
ATOM 761 C CA . SER A 1 97 ? -8.461 -10.515 20.818 1.00 89.19 97 SER A CA 1
ATOM 762 C C . SER A 1 97 ? -6.973 -10.766 21.052 1.00 89.19 97 SER A C 1
ATOM 764 O O . SER A 1 97 ? -6.169 -9.881 20.771 1.00 89.19 97 SER A O 1
ATOM 766 N N . SER A 1 98 ? -6.579 -11.931 21.575 1.00 87.50 98 SER A N 1
ATOM 767 C CA . SER A 1 98 ? -5.165 -12.210 21.845 1.00 87.50 98 SER A CA 1
ATOM 768 C C . SER A 1 98 ? -4.333 -12.273 20.566 1.00 87.50 98 SER A C 1
ATOM 770 O O . SER A 1 98 ? -3.174 -11.868 20.573 1.00 87.50 98 SER A O 1
ATOM 772 N N . SER A 1 99 ? -4.926 -12.713 19.453 1.00 86.62 99 SER A N 1
ATOM 773 C CA . SER A 1 99 ? -4.258 -12.723 18.149 1.00 86.62 99 SER A CA 1
ATOM 774 C C . SER A 1 99 ? -3.928 -11.305 17.651 1.00 86.62 99 SER A C 1
ATOM 776 O O . SER A 1 99 ? -2.867 -11.095 17.058 1.00 86.62 99 SER A O 1
ATOM 778 N N . ILE A 1 100 ? -4.767 -10.307 17.965 1.00 86.75 100 ILE A N 1
ATOM 779 C CA . ILE A 1 100 ? -4.461 -8.893 17.685 1.00 86.75 100 ILE A CA 1
ATOM 780 C C . ILE A 1 100 ? -3.243 -8.439 18.491 1.00 86.75 100 ILE A C 1
ATOM 782 O O . ILE A 1 100 ? -2.319 -7.882 17.900 1.00 86.75 100 ILE A O 1
ATOM 786 N N . SER A 1 101 ? -3.215 -8.731 19.797 1.00 81.88 101 SER A N 1
ATOM 787 C CA . SER A 1 101 ? -2.118 -8.342 20.695 1.00 81.88 101 SER A CA 1
ATOM 788 C C . SER A 1 101 ? -0.771 -8.955 20.306 1.00 81.88 101 SER A C 1
ATOM 790 O O . SER A 1 101 ? 0.260 -8.298 20.419 1.00 81.88 101 SER A O 1
ATOM 792 N N . ILE A 1 102 ? -0.769 -10.208 19.838 1.00 79.31 102 ILE A N 1
ATOM 793 C CA . ILE A 1 102 ? 0.447 -10.886 19.366 1.00 79.31 102 ILE A CA 1
ATOM 794 C C . ILE A 1 102 ? 1.039 -10.131 18.177 1.00 79.31 102 ILE A C 1
ATOM 796 O O . ILE A 1 102 ? 2.229 -9.845 18.172 1.00 79.31 102 ILE A O 1
ATOM 800 N N . THR A 1 103 ? 0.204 -9.758 17.207 1.00 75.62 103 THR A N 1
ATOM 801 C CA . THR A 1 103 ? 0.665 -9.094 15.981 1.00 75.62 103 THR A CA 1
ATOM 802 C C . THR A 1 103 ? 1.020 -7.622 16.216 1.00 75.62 103 THR A C 1
ATOM 804 O O . THR A 1 103 ? 1.985 -7.135 15.642 1.00 75.62 103 THR A O 1
ATOM 807 N N . SER A 1 104 ? 0.316 -6.913 17.108 1.00 71.44 104 SER A N 1
ATOM 808 C CA . SER A 1 104 ? 0.616 -5.506 17.424 1.00 71.44 104 SER A CA 1
ATOM 809 C C . SER A 1 104 ? 1.956 -5.302 18.136 1.00 71.44 104 SER A C 1
ATOM 811 O O . SER A 1 104 ? 2.465 -4.187 18.156 1.00 71.44 104 SER A O 1
ATOM 813 N N . ASN A 1 105 ? 2.505 -6.354 18.750 1.00 66.88 105 ASN A N 1
ATOM 814 C CA . ASN A 1 105 ? 3.783 -6.313 19.464 1.00 66.88 105 ASN A CA 1
ATOM 815 C C . ASN A 1 105 ? 4.978 -6.735 18.596 1.00 66.88 105 ASN A C 1
ATOM 817 O O . ASN A 1 105 ? 6.107 -6.700 19.077 1.00 66.88 105 ASN A O 1
ATOM 821 N N . VAL A 1 106 ? 4.746 -7.156 17.350 1.00 66.38 106 VAL A N 1
ATOM 822 C CA . VAL A 1 106 ? 5.827 -7.463 16.411 1.00 66.38 106 VAL A CA 1
ATOM 823 C C . VAL A 1 106 ? 6.366 -6.136 15.881 1.00 66.38 106 VAL A C 1
ATOM 825 O O . VAL A 1 106 ? 5.635 -5.383 15.236 1.00 66.38 106 VAL A O 1
ATOM 828 N N . GLU A 1 107 ? 7.628 -5.826 16.185 1.00 56.75 107 GLU A N 1
ATOM 829 C CA . GLU A 1 107 ? 8.330 -4.727 15.520 1.00 56.75 107 GLU A CA 1
ATOM 830 C C . GLU A 1 107 ? 8.443 -5.054 14.030 1.00 56.75 107 GLU A C 1
ATOM 832 O O . GLU A 1 107 ? 8.824 -6.167 13.662 1.00 56.75 107 GLU A O 1
ATOM 837 N N . ALA A 1 108 ? 8.060 -4.099 13.179 1.00 54.47 108 ALA A N 1
ATOM 838 C CA . ALA A 1 108 ? 8.218 -4.256 11.744 1.00 54.47 108 ALA A CA 1
ATOM 839 C C . ALA A 1 108 ? 9.721 -4.414 11.441 1.00 54.47 108 ALA A C 1
ATOM 841 O O . ALA A 1 108 ? 10.514 -3.577 11.886 1.00 54.47 108 ALA A O 1
ATOM 842 N N . PRO A 1 109 ? 10.136 -5.491 10.757 1.00 51.19 109 PRO A N 1
ATOM 843 C CA . PRO A 1 109 ? 11.525 -5.654 10.359 1.00 51.19 109 PRO A CA 1
ATOM 844 C C . PRO A 1 109 ? 11.931 -4.520 9.408 1.00 51.19 109 PRO A C 1
ATOM 846 O O . PRO A 1 109 ? 11.129 -4.041 8.611 1.00 51.19 109 PRO A O 1
ATOM 849 N N . SER A 1 110 ? 13.183 -4.070 9.502 1.00 48.88 110 SER A N 1
ATOM 850 C CA . SER A 1 110 ? 13.731 -3.077 8.574 1.00 48.88 110 SER A CA 1
ATOM 851 C C . SER A 1 110 ? 13.694 -3.620 7.143 1.00 48.88 110 SER A C 1
ATOM 853 O O . SER A 1 110 ? 14.171 -4.737 6.921 1.00 48.88 110 SER A O 1
ATOM 855 N N . CYS A 1 111 ? 13.230 -2.810 6.186 1.00 45.75 111 CYS A N 1
ATOM 856 C CA . CYS A 1 111 ? 13.153 -3.138 4.754 1.00 45.75 111 CYS A CA 1
ATOM 857 C C . CYS A 1 111 ? 14.430 -3.830 4.218 1.00 45.75 111 CYS A C 1
ATOM 859 O O . CYS A 1 111 ? 14.345 -4.795 3.466 1.00 45.75 111 CYS A O 1
ATOM 861 N N . GLU A 1 112 ? 15.611 -3.434 4.707 1.00 42.47 112 GLU A N 1
ATOM 862 C CA . GLU A 1 112 ? 16.918 -3.958 4.277 1.00 42.47 112 GLU A CA 1
ATOM 863 C C . GLU A 1 112 ? 17.253 -5.398 4.727 1.00 42.47 112 GLU A C 1
ATOM 865 O O . GLU A 1 112 ? 18.129 -6.018 4.132 1.00 42.47 112 GLU A O 1
ATOM 870 N N . ASN A 1 113 ? 16.580 -5.958 5.744 1.00 43.50 113 ASN A N 1
ATOM 871 C CA . ASN A 1 113 ? 16.946 -7.256 6.352 1.00 43.50 113 ASN A CA 1
ATOM 872 C C . ASN A 1 113 ? 15.829 -8.310 6.324 1.00 43.50 113 ASN A C 1
ATOM 874 O O . ASN A 1 113 ? 15.994 -9.393 6.888 1.00 43.50 113 ASN A O 1
ATOM 878 N N . THR A 1 114 ? 14.682 -8.001 5.719 1.00 54.12 114 THR A N 1
ATOM 879 C CA . THR A 1 114 ? 13.512 -8.886 5.768 1.00 54.12 114 THR A CA 1
ATOM 880 C C . THR A 1 114 ? 13.571 -9.902 4.637 1.00 54.12 114 THR A C 1
ATOM 882 O O . THR A 1 114 ? 13.671 -9.524 3.470 1.00 54.12 114 THR A O 1
ATOM 885 N N . THR A 1 115 ? 13.473 -11.196 4.943 1.00 63.78 115 THR A N 1
ATOM 886 C CA . THR A 1 115 ? 13.331 -12.199 3.880 1.00 63.78 115 THR A CA 1
ATOM 887 C C . THR A 1 115 ? 11.947 -12.087 3.234 1.00 63.78 115 THR A C 1
ATOM 889 O O . THR A 1 115 ? 10.956 -11.756 3.887 1.00 63.78 115 THR A O 1
ATOM 892 N N . GLU A 1 116 ? 11.845 -12.383 1.937 1.00 64.56 116 GLU A N 1
ATOM 893 C CA . GLU A 1 116 ? 10.586 -12.268 1.182 1.00 64.56 116 GLU A CA 1
ATOM 894 C C . GLU A 1 116 ? 9.423 -13.042 1.831 1.00 64.56 116 GLU A C 1
ATOM 896 O O . GLU A 1 116 ? 8.286 -12.573 1.848 1.00 64.56 116 GLU A O 1
ATOM 901 N N . THR A 1 117 ? 9.716 -14.215 2.400 1.00 71.06 117 THR A N 1
ATOM 902 C CA . THR A 1 117 ? 8.748 -15.063 3.108 1.00 71.06 117 THR A CA 1
ATOM 903 C C . THR A 1 117 ? 8.249 -14.439 4.407 1.00 71.06 117 THR A C 1
ATOM 905 O O . THR A 1 117 ? 7.087 -14.611 4.759 1.00 71.06 117 THR A O 1
ATOM 908 N N . GLU A 1 118 ? 9.094 -13.681 5.107 1.00 77.25 118 GLU A N 1
ATOM 909 C CA . GLU A 1 118 ? 8.700 -12.972 6.327 1.00 77.25 118 GLU A CA 1
ATOM 910 C C . GLU A 1 118 ? 7.780 -11.789 6.012 1.00 77.25 118 GLU A C 1
ATOM 912 O O . GLU A 1 118 ? 6.818 -11.562 6.744 1.00 77.25 118 GLU A O 1
ATOM 917 N N . ALA A 1 119 ? 8.022 -11.074 4.907 1.00 74.56 119 ALA A N 1
ATOM 918 C CA . ALA A 1 119 ? 7.149 -9.989 4.456 1.00 74.56 119 ALA A CA 1
ATOM 919 C C . ALA A 1 119 ? 5.759 -10.508 4.040 1.00 74.56 119 ALA A C 1
ATOM 921 O O . ALA A 1 119 ? 4.737 -9.933 4.429 1.00 74.56 119 ALA A O 1
ATOM 922 N N . GLU A 1 120 ? 5.706 -11.628 3.308 1.00 78.75 120 GLU A N 1
ATOM 923 C CA . GLU A 1 120 ? 4.450 -12.302 2.957 1.00 78.75 120 GLU A CA 1
ATOM 924 C C . GLU A 1 120 ? 3.699 -12.775 4.215 1.00 78.75 120 GLU A C 1
ATOM 926 O O . GLU A 1 120 ? 2.522 -12.449 4.389 1.00 78.75 120 GLU A O 1
ATOM 931 N N . ASP A 1 121 ? 4.363 -13.467 5.144 1.00 84.25 121 ASP A N 1
ATOM 932 C CA . ASP A 1 121 ? 3.735 -13.916 6.392 1.00 84.25 121 ASP A CA 1
ATOM 933 C C . ASP A 1 121 ? 3.232 -12.744 7.241 1.00 84.25 121 ASP A C 1
ATOM 935 O O . ASP A 1 121 ? 2.118 -12.792 7.775 1.00 84.25 121 ASP A O 1
ATOM 939 N N . LEU A 1 122 ? 4.009 -11.664 7.334 1.00 86.38 122 LEU A N 1
ATOM 940 C CA . LEU A 1 122 ? 3.618 -10.453 8.046 1.00 86.38 122 LEU A CA 1
ATOM 941 C C . LEU A 1 122 ? 2.384 -9.799 7.410 1.00 86.38 122 LEU A C 1
ATOM 943 O O . LEU A 1 122 ? 1.463 -9.402 8.128 1.00 86.38 122 LEU A O 1
ATOM 947 N N . SER A 1 123 ? 2.309 -9.750 6.078 1.00 86.44 123 SER A N 1
ATOM 948 C CA . SER A 1 123 ? 1.129 -9.236 5.377 1.00 86.44 123 SER A CA 1
ATOM 949 C C . SER A 1 123 ? -0.130 -10.045 5.723 1.00 86.44 123 SER A C 1
ATOM 951 O O . SER A 1 123 ? -1.158 -9.466 6.088 1.00 86.44 123 SER A O 1
ATOM 953 N N . PHE A 1 124 ? -0.041 -11.382 5.761 1.00 87.31 124 PHE A N 1
ATOM 954 C CA . PHE A 1 124 ? -1.155 -12.238 6.175 1.00 87.31 124 PHE A CA 1
ATOM 955 C C . PHE A 1 124 ? -1.548 -12.027 7.644 1.00 87.31 124 PHE A C 1
ATOM 957 O O . PHE A 1 124 ? -2.735 -12.109 7.972 1.00 87.31 124 PHE A O 1
ATOM 964 N N . ARG A 1 125 ? -0.598 -11.719 8.538 1.00 90.94 125 ARG A N 1
ATOM 965 C CA . ARG A 1 125 ? -0.903 -11.371 9.939 1.00 90.94 125 ARG A CA 1
ATOM 966 C C . ARG A 1 125 ? -1.711 -10.076 10.038 1.00 90.94 125 ARG A C 1
ATOM 968 O O . ARG A 1 125 ? -2.719 -10.052 10.747 1.00 90.94 125 ARG A O 1
ATOM 975 N N . TYR A 1 126 ? -1.347 -9.037 9.285 1.00 91.06 126 TYR A N 1
ATOM 976 C CA . TYR A 1 126 ? -2.135 -7.799 9.221 1.00 91.06 126 TYR A CA 1
ATOM 977 C C . TYR A 1 126 ? -3.522 -8.022 8.602 1.00 91.06 126 TYR A C 1
ATOM 979 O O . TYR A 1 126 ? -4.513 -7.486 9.100 1.00 91.06 126 TYR A O 1
ATOM 987 N N . GLN A 1 127 ? -3.642 -8.883 7.588 1.00 90.38 127 GLN A N 1
ATOM 988 C CA . GLN A 1 127 ? -4.951 -9.275 7.048 1.00 90.38 127 GLN A CA 1
ATOM 989 C C . GLN A 1 127 ? -5.802 -10.026 8.082 1.00 90.38 127 GLN A C 1
ATOM 991 O O . GLN A 1 127 ? -7.010 -9.797 8.167 1.00 90.38 127 GLN A O 1
ATOM 996 N N . CYS A 1 128 ? -5.191 -10.880 8.913 1.00 92.12 128 CYS A N 1
ATOM 997 C CA . CYS A 1 128 ? -5.885 -11.507 10.038 1.00 92.12 128 CYS A CA 1
ATOM 998 C C . CYS A 1 128 ? -6.390 -10.452 11.029 1.00 92.12 128 CYS A C 1
ATOM 1000 O O . CYS A 1 128 ? -7.555 -10.501 11.419 1.00 92.12 128 CYS A O 1
ATOM 1002 N N . GLN A 1 129 ? -5.556 -9.474 11.403 1.00 92.25 129 GLN A N 1
ATOM 1003 C CA . GLN A 1 129 ? -5.981 -8.368 12.269 1.00 92.25 129 GLN A CA 1
ATOM 1004 C C . GLN A 1 129 ? -7.158 -7.594 11.667 1.00 92.25 129 GLN A C 1
ATOM 1006 O O . GLN A 1 129 ? -8.147 -7.370 12.360 1.00 92.25 129 GLN A O 1
ATOM 1011 N N . SER A 1 130 ? -7.084 -7.239 10.380 1.00 93.56 130 SER A N 1
ATOM 1012 C CA . SER A 1 130 ? -8.171 -6.570 9.657 1.00 93.56 130 SER A CA 1
ATOM 1013 C C . SER A 1 130 ? -9.471 -7.369 9.738 1.00 93.56 130 SER A C 1
ATOM 1015 O O . SER A 1 130 ? -10.491 -6.826 10.156 1.00 93.56 130 SER A O 1
ATOM 1017 N N . ALA A 1 131 ? -9.432 -8.668 9.431 1.00 93.62 131 ALA A N 1
ATOM 1018 C CA . ALA A 1 131 ? -10.615 -9.520 9.480 1.00 93.62 131 ALA A CA 1
ATOM 1019 C C . ALA A 1 131 ? -11.208 -9.621 10.897 1.00 93.62 131 ALA A C 1
ATOM 1021 O O . ALA A 1 131 ? -12.427 -9.574 11.054 1.00 93.62 131 ALA A O 1
ATOM 1022 N N . ILE A 1 132 ? -10.371 -9.720 11.937 1.00 94.50 132 ILE A N 1
ATOM 1023 C CA . ILE A 1 132 ? -10.836 -9.760 13.332 1.00 94.50 132 ILE A CA 1
ATOM 1024 C C . ILE A 1 132 ? -11.489 -8.432 13.728 1.00 94.50 132 ILE A C 1
ATOM 1026 O O . ILE A 1 132 ? -12.583 -8.438 14.293 1.00 94.50 132 ILE A O 1
ATOM 1030 N N . LEU A 1 133 ? -10.848 -7.300 13.423 1.00 94.69 133 LEU A N 1
ATOM 1031 C CA . LEU A 1 133 ? -11.379 -5.966 13.711 1.00 94.69 133 LEU A CA 1
ATOM 1032 C C . LEU A 1 133 ? -12.711 -5.732 12.990 1.00 94.69 133 LEU A C 1
ATOM 1034 O O . LEU A 1 133 ? -13.655 -5.228 13.591 1.00 94.69 133 LEU A O 1
ATOM 1038 N N . GLU A 1 134 ? -12.833 -6.168 11.736 1.00 93.88 134 GLU A N 1
ATOM 1039 C CA . GLU A 1 134 ? -14.097 -6.107 11.006 1.00 93.88 134 GLU A CA 1
ATOM 1040 C C . GLU A 1 134 ? -15.176 -6.961 11.672 1.0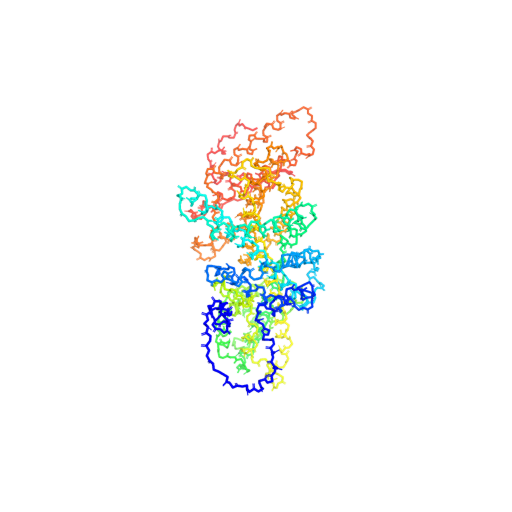0 93.88 134 GLU A C 1
ATOM 1042 O O . GLU A 1 134 ? -16.285 -6.469 11.861 1.00 93.88 134 GLU A O 1
ATOM 1047 N N . ILE A 1 135 ? -14.881 -8.203 12.071 1.00 92.94 135 ILE A N 1
ATOM 1048 C CA . ILE A 1 135 ? -15.843 -9.054 12.793 1.00 92.94 135 ILE A CA 1
ATOM 1049 C C . ILE A 1 135 ? -16.326 -8.355 14.073 1.00 92.94 135 ILE A C 1
ATOM 1051 O O . ILE A 1 135 ? -17.530 -8.317 14.324 1.00 92.94 135 ILE A O 1
ATOM 1055 N N . ILE A 1 136 ? -15.412 -7.758 14.848 1.00 92.50 136 ILE A N 1
ATOM 1056 C CA . ILE A 1 136 ? -15.744 -7.002 16.065 1.00 92.50 136 ILE A CA 1
ATOM 1057 C C . ILE A 1 136 ? -16.650 -5.807 15.732 1.00 92.50 136 ILE A C 1
ATOM 1059 O O . ILE A 1 136 ? -17.697 -5.645 16.359 1.00 92.50 136 ILE A O 1
ATOM 1063 N N . ALA A 1 137 ? -16.294 -4.999 14.728 1.00 91.31 137 ALA A N 1
ATOM 1064 C CA . ALA A 1 137 ? -17.081 -3.836 14.320 1.00 91.31 137 ALA A CA 1
ATOM 1065 C C . ALA A 1 137 ? -18.499 -4.228 13.873 1.00 91.31 137 ALA A C 1
ATOM 1067 O O . ALA A 1 137 ? -19.475 -3.612 14.304 1.00 91.31 137 ALA A O 1
ATOM 1068 N N . HIS A 1 138 ? -18.626 -5.286 13.061 1.00 90.62 138 HIS A N 1
ATOM 1069 C CA . HIS A 1 138 ? -19.924 -5.808 12.632 1.00 90.62 138 HIS A CA 1
ATOM 1070 C C . HIS A 1 138 ? -20.746 -6.299 13.825 1.00 90.62 138 HIS A C 1
ATOM 1072 O O . HIS A 1 138 ? -21.937 -6.003 13.901 1.00 90.62 138 HIS A O 1
ATOM 1078 N N . ASP A 1 139 ? -20.134 -7.024 14.767 1.00 90.25 139 ASP A N 1
ATOM 1079 C CA . ASP A 1 139 ? -20.843 -7.534 15.941 1.00 90.25 139 ASP A CA 1
ATOM 1080 C C . ASP A 1 139 ? -21.404 -6.413 16.814 1.00 90.25 139 ASP A C 1
ATOM 1082 O O . ASP A 1 139 ? -22.581 -6.425 17.181 1.00 90.25 139 ASP A O 1
ATOM 1086 N N . MET A 1 140 ? -20.578 -5.405 17.090 1.00 86.50 140 MET A N 1
ATOM 1087 C CA . MET A 1 140 ? -20.982 -4.246 17.875 1.00 86.50 140 MET A CA 1
ATOM 1088 C C . MET A 1 140 ? -22.087 -3.455 17.180 1.00 86.50 140 MET A C 1
ATOM 1090 O O . MET A 1 140 ? -23.069 -3.076 17.817 1.00 86.50 140 MET A O 1
ATOM 1094 N N . PHE A 1 141 ? -21.963 -3.239 15.872 1.00 87.69 141 PHE A N 1
ATOM 1095 C CA . PHE A 1 141 ? -22.970 -2.535 15.087 1.00 87.69 141 PHE A CA 1
ATOM 1096 C C . PHE A 1 141 ? -24.313 -3.277 15.076 1.00 87.69 141 PHE A C 1
ATOM 1098 O O . PHE A 1 141 ? -25.364 -2.662 15.269 1.00 87.69 141 PHE A O 1
ATOM 1105 N N . LEU A 1 142 ? -24.292 -4.604 14.907 1.00 85.00 142 LEU A N 1
ATOM 1106 C CA . LEU A 1 142 ? -25.487 -5.446 14.997 1.00 85.00 142 LEU A CA 1
ATOM 1107 C C . LEU A 1 142 ? -26.131 -5.344 16.381 1.00 85.00 142 LEU A C 1
ATOM 1109 O O . LEU A 1 142 ? -27.342 -5.140 16.475 1.00 85.00 142 LEU A O 1
ATOM 1113 N N . HIS A 1 143 ? -25.327 -5.415 17.444 1.00 81.69 143 HIS A N 1
ATOM 1114 C CA . HIS A 1 143 ? -25.822 -5.279 18.810 1.00 81.69 143 HIS A CA 1
ATOM 1115 C C . HIS A 1 143 ? -26.496 -3.919 19.043 1.00 81.69 143 HIS A C 1
ATOM 1117 O O . HIS A 1 143 ? -27.595 -3.857 19.594 1.00 81.69 143 HIS A O 1
ATOM 1123 N N . LYS A 1 144 ? -25.891 -2.824 18.565 1.00 80.06 144 LYS A N 1
ATOM 1124 C CA . LYS A 1 144 ? -26.490 -1.483 18.651 1.00 80.06 144 LYS A CA 1
ATOM 1125 C C . LYS A 1 144 ? -27.800 -1.372 17.892 1.00 80.06 144 LYS A C 1
ATOM 1127 O O . LYS A 1 144 ? -28.776 -0.860 18.434 1.00 80.06 144 LYS A O 1
ATOM 1132 N N . LYS A 1 145 ? -27.851 -1.877 16.657 1.00 81.44 145 LYS A N 1
ATOM 1133 C CA . LYS A 1 145 ? -29.089 -1.890 15.868 1.00 81.44 145 LYS A CA 1
ATOM 1134 C C . LYS A 1 145 ? -30.207 -2.646 16.574 1.00 81.44 145 LYS A C 1
ATOM 1136 O O . LYS A 1 145 ? -31.354 -2.207 16.523 1.00 81.44 145 LYS A O 1
ATOM 1141 N N . LEU A 1 146 ? -29.878 -3.743 17.249 1.00 79.19 146 LEU A N 1
ATOM 1142 C CA . LEU A 1 146 ? -30.843 -4.533 18.002 1.00 79.19 146 LEU A CA 1
ATOM 1143 C C . LEU A 1 146 ? -31.348 -3.789 19.249 1.00 79.19 146 LEU A C 1
ATOM 1145 O O . LEU A 1 146 ? -32.556 -3.729 19.469 1.00 79.19 1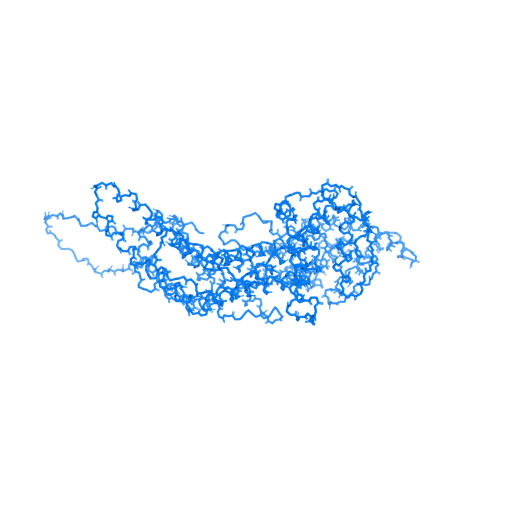46 LEU A O 1
ATOM 1149 N N . LEU A 1 147 ? -30.460 -3.119 19.995 1.00 75.12 147 LEU A N 1
ATOM 1150 C CA . LEU A 1 147 ? -30.848 -2.237 21.105 1.00 75.12 147 LEU A CA 1
ATOM 1151 C C . LEU A 1 147 ? -31.726 -1.063 20.644 1.00 75.12 147 LEU A C 1
ATOM 1153 O O . LEU A 1 147 ? -32.706 -0.723 21.311 1.00 75.12 147 LEU A O 1
ATOM 1157 N N . HIS A 1 148 ? -31.403 -0.458 19.499 1.00 76.56 148 HIS A N 1
ATOM 1158 C CA . HIS A 1 148 ? -32.206 0.610 18.910 1.00 76.56 148 HIS A CA 1
ATOM 1159 C C . HIS A 1 148 ? -33.588 0.081 18.507 1.00 76.56 148 HIS A C 1
ATOM 1161 O O . HIS A 1 148 ? -34.590 0.657 18.916 1.00 76.56 148 HIS A O 1
ATOM 1167 N N . ALA A 1 149 ? -33.675 -1.059 17.812 1.00 75.44 149 ALA A N 1
ATOM 1168 C CA . ALA A 1 149 ? -34.947 -1.695 17.456 1.00 75.44 149 ALA A CA 1
ATOM 1169 C C . ALA A 1 149 ? -35.798 -2.054 18.692 1.00 75.44 149 ALA A C 1
ATOM 1171 O O . ALA A 1 149 ? -37.004 -1.806 18.701 1.00 75.44 149 ALA A O 1
ATOM 1172 N N . GLU A 1 150 ? -35.184 -2.549 19.773 1.00 67.62 150 GLU A N 1
ATOM 1173 C CA . GLU A 1 150 ? -35.868 -2.774 21.056 1.00 67.62 150 GLU A CA 1
ATOM 1174 C C . GLU A 1 150 ? -36.501 -1.499 21.626 1.00 67.62 150 GLU A C 1
ATOM 1176 O O . GLU A 1 150 ? -37.560 -1.581 22.251 1.00 67.62 150 GLU A O 1
ATOM 1181 N N . SER A 1 151 ? -35.856 -0.337 21.472 1.00 68.94 151 SER A N 1
ATOM 1182 C CA . SER A 1 151 ? -36.386 0.930 21.995 1.00 68.94 151 SER A CA 1
ATOM 1183 C C . SER A 1 151 ? -37.718 1.311 21.337 1.00 68.94 151 SER A C 1
ATOM 1185 O O . SER A 1 151 ? -38.600 1.831 22.020 1.00 68.94 151 SER A O 1
ATOM 1187 N N . PHE A 1 152 ? -37.911 0.947 20.062 1.00 63.94 152 PHE A N 1
ATOM 1188 C CA . PHE A 1 152 ? -39.182 1.105 19.349 1.00 63.94 152 PHE A CA 1
ATOM 1189 C C . PHE A 1 152 ? -40.203 0.036 19.750 1.00 63.94 152 PHE A C 1
ATOM 1191 O O . PHE A 1 152 ? -41.376 0.347 19.932 1.00 63.94 152 PHE A O 1
ATOM 1198 N N . VAL A 1 153 ? -39.779 -1.219 19.942 1.00 60.53 153 VAL A N 1
ATOM 1199 C CA . VAL A 1 153 ? -40.690 -2.324 20.305 1.00 60.53 153 VAL A CA 1
ATOM 1200 C C . VAL A 1 153 ? -41.200 -2.203 21.744 1.00 60.53 153 VAL A C 1
ATOM 1202 O O . VAL A 1 153 ? -42.354 -2.518 22.007 1.00 60.53 153 VAL A O 1
ATOM 1205 N N . LYS A 1 154 ? -40.403 -1.668 22.681 1.00 57.34 154 LYS A N 1
ATOM 1206 C CA . LYS A 1 154 ? -40.853 -1.375 24.058 1.00 57.34 154 LYS A CA 1
ATOM 1207 C C . LYS A 1 154 ? -41.954 -0.308 24.135 1.00 57.34 154 LYS A C 1
ATOM 1209 O O . LYS A 1 154 ? -42.548 -0.157 25.199 1.00 57.34 154 LYS A O 1
ATOM 1214 N N . GLN A 1 155 ? -42.238 0.408 23.043 1.00 56.00 155 GLN A N 1
ATOM 1215 C CA . GLN A 1 155 ? -43.376 1.327 22.944 1.00 56.00 155 GLN A CA 1
ATOM 1216 C C . GLN A 1 155 ? -44.682 0.634 22.506 1.00 56.00 155 GLN A C 1
ATOM 1218 O O . GLN A 1 155 ? -45.727 1.282 22.512 1.00 56.00 155 GLN A O 1
ATOM 1223 N N . LEU A 1 156 ? -44.657 -0.663 22.161 1.00 51.38 156 LEU A N 1
ATOM 1224 C CA . LEU A 1 156 ? -45.838 -1.434 21.757 1.00 51.38 156 LEU A CA 1
ATOM 1225 C C . LEU A 1 156 ? -46.180 -2.528 22.797 1.00 51.38 156 LEU A C 1
ATOM 1227 O O . LEU A 1 156 ? -45.269 -3.228 23.241 1.00 51.38 156 LEU A O 1
ATOM 1231 N N . PRO A 1 157 ? -47.454 -2.720 23.210 1.00 48.94 157 PRO A N 1
ATOM 1232 C CA . PRO A 1 157 ? -47.740 -3.435 24.461 1.00 48.94 157 PRO A CA 1
ATOM 1233 C C . PRO A 1 157 ? -47.745 -4.973 24.424 1.00 48.94 157 PRO A C 1
ATOM 1235 O O . PRO A 1 157 ? -47.973 -5.563 25.475 1.00 48.94 157 PRO A O 1
ATOM 1238 N N . GLU A 1 158 ? -47.538 -5.667 23.299 1.00 47.28 158 GLU A N 1
ATOM 1239 C CA . GLU A 1 158 ? -47.847 -7.110 23.241 1.00 47.28 158 GLU A CA 1
ATOM 1240 C C . GLU A 1 158 ? -46.774 -7.955 22.521 1.00 47.28 158 GLU A C 1
ATOM 1242 O O . GLU A 1 158 ? -46.391 -7.662 21.392 1.00 47.28 158 GLU A O 1
ATOM 1247 N N . SER A 1 159 ? -46.348 -9.043 23.194 1.00 50.06 159 SER A N 1
ATOM 1248 C CA . SER A 1 159 ? -45.347 -10.091 22.851 1.00 50.06 159 SER A CA 1
ATOM 1249 C C . SER A 1 159 ? -43.906 -9.914 23.393 1.00 50.06 159 SER A C 1
ATOM 1251 O O . SER A 1 159 ? -42.957 -9.653 22.661 1.00 50.06 159 SER A O 1
ATOM 1253 N N . GLN A 1 160 ? -43.715 -10.105 24.709 1.00 54.25 160 GLN A N 1
ATOM 1254 C CA . GLN A 1 160 ? -42.435 -9.836 25.399 1.00 54.25 160 GLN A CA 1
ATOM 1255 C C . GLN A 1 160 ? -41.516 -11.046 25.685 1.00 54.25 160 GLN A C 1
ATOM 1257 O O . GLN A 1 160 ? -40.310 -10.837 25.802 1.00 54.25 160 GLN A O 1
ATOM 1262 N N . ASP A 1 161 ? -42.001 -12.292 25.745 1.00 52.81 161 ASP A N 1
ATOM 1263 C CA . ASP A 1 161 ? -41.222 -13.364 26.406 1.00 52.81 161 ASP A CA 1
ATOM 1264 C C . ASP A 1 161 ? -40.081 -13.983 25.574 1.00 52.81 161 ASP A C 1
ATOM 1266 O O . ASP A 1 161 ? -38.967 -14.147 26.077 1.00 52.81 161 ASP A O 1
ATOM 1270 N N . ASN A 1 162 ? -40.296 -14.300 24.291 1.00 52.94 162 ASN A N 1
ATOM 1271 C CA . ASN A 1 162 ? -39.226 -14.889 23.466 1.00 52.94 162 ASN A CA 1
ATOM 1272 C C . ASN A 1 162 ? -38.163 -13.857 23.066 1.00 52.94 162 ASN A C 1
ATOM 1274 O O . ASN A 1 162 ? -36.979 -14.181 23.013 1.00 52.94 162 ASN A O 1
ATOM 1278 N N . ILE A 1 163 ? -38.569 -12.603 22.849 1.00 53.88 163 ILE A N 1
ATOM 1279 C CA . ILE A 1 163 ? -37.653 -11.513 22.498 1.00 53.88 163 ILE A CA 1
ATOM 1280 C C . ILE A 1 163 ? -36.783 -11.153 23.709 1.00 53.88 163 ILE A C 1
ATOM 1282 O O . ILE A 1 163 ? -35.576 -10.998 23.559 1.00 53.88 163 ILE A O 1
ATOM 1286 N N . GLN A 1 164 ? -37.340 -11.101 24.928 1.00 53.56 164 GLN A N 1
ATOM 1287 C CA . GLN A 1 164 ? -36.558 -10.789 26.132 1.00 53.56 164 GLN A CA 1
ATOM 1288 C C . GLN A 1 164 ? -35.432 -11.791 26.419 1.00 53.56 164 GLN A C 1
ATOM 1290 O O . GLN A 1 164 ? -34.364 -11.373 26.872 1.00 53.56 164 GLN A O 1
ATOM 1295 N N . ASN A 1 165 ? -35.639 -13.086 26.165 1.00 53.72 165 ASN A N 1
ATOM 1296 C CA . ASN A 1 165 ? -34.642 -14.117 26.465 1.00 53.72 165 ASN A CA 1
ATOM 1297 C C . ASN A 1 165 ? -33.443 -14.082 25.503 1.00 53.72 165 ASN A C 1
ATOM 1299 O O . ASN A 1 165 ? -32.299 -14.089 25.967 1.00 53.72 165 ASN A O 1
ATOM 1303 N N . THR A 1 166 ? -33.677 -13.950 24.192 1.00 54.19 166 THR A N 1
ATOM 1304 C CA . THR A 1 166 ? -32.607 -13.752 23.192 1.00 54.19 166 THR A CA 1
ATOM 1305 C C . THR A 1 166 ? -31.825 -12.465 23.477 1.00 54.19 166 THR A C 1
ATOM 1307 O O . THR A 1 166 ? -30.596 -12.470 23.542 1.00 54.19 166 THR A O 1
ATOM 1310 N N . VAL A 1 167 ? -32.539 -11.389 23.814 1.00 52.25 167 VAL A N 1
ATOM 1311 C CA . VAL A 1 167 ? -31.974 -10.083 24.181 1.00 52.25 167 VAL A CA 1
ATOM 1312 C C . VAL A 1 167 ? -31.088 -10.140 25.428 1.00 52.25 167 VAL A C 1
ATOM 1314 O O . VAL A 1 167 ? -30.053 -9.474 25.503 1.00 52.25 167 VAL A O 1
ATOM 1317 N N . ARG A 1 168 ? -31.475 -10.915 26.448 1.00 55.72 168 ARG A N 1
ATOM 1318 C CA . ARG A 1 168 ? -30.689 -11.041 27.685 1.00 55.72 168 ARG A CA 1
ATOM 1319 C C . ARG A 1 168 ? -29.367 -11.774 27.433 1.00 55.72 168 ARG A C 1
ATOM 1321 O O . ARG A 1 168 ? -28.359 -11.394 28.023 1.00 55.72 168 ARG A O 1
ATOM 1328 N N . SER A 1 169 ? -29.368 -12.756 26.525 1.00 53.91 169 SER A N 1
ATOM 1329 C CA . SER A 1 169 ? -28.161 -13.458 26.064 1.00 53.91 169 SER A CA 1
ATOM 1330 C C . SER A 1 169 ? -27.254 -12.567 25.205 1.00 53.91 169 SER A C 1
ATOM 1332 O O . SER A 1 169 ? -26.032 -12.592 25.353 1.00 53.91 169 SER A O 1
ATOM 1334 N N . GLU A 1 170 ? -27.821 -11.728 24.337 1.00 57.19 170 GLU A N 1
ATOM 1335 C CA . GLU A 1 170 ? -27.032 -10.785 23.536 1.00 57.19 170 GLU A CA 1
ATOM 1336 C C . GLU A 1 170 ? -26.425 -9.658 24.378 1.00 57.19 170 GLU A C 1
ATOM 1338 O O . GLU A 1 170 ? -25.281 -9.270 24.145 1.00 57.19 170 GLU A O 1
ATOM 1343 N N . LYS A 1 171 ? -27.133 -9.183 25.411 1.00 60.09 171 LYS A N 1
ATOM 1344 C CA . LYS A 1 171 ? -26.602 -8.201 26.372 1.00 60.09 171 LYS A CA 1
ATOM 1345 C C . LYS A 1 171 ? -25.408 -8.730 27.165 1.00 60.09 171 LYS A C 1
ATOM 1347 O O . LYS A 1 171 ? -24.473 -7.968 27.397 1.00 60.09 171 LYS A O 1
ATOM 1352 N N . SER A 1 172 ? -25.401 -10.007 27.556 1.00 56.81 172 SER A N 1
ATOM 1353 C CA . SER A 1 172 ? -24.241 -10.594 28.244 1.00 56.81 172 SER A CA 1
ATOM 1354 C C . SER A 1 172 ? -23.044 -10.770 27.305 1.00 56.81 172 SER A C 1
ATOM 1356 O O . SER A 1 172 ? -21.929 -10.437 27.682 1.00 56.81 172 SER A O 1
ATOM 1358 N N . LYS A 1 173 ? -23.268 -11.205 26.058 1.00 63.81 173 LYS A N 1
ATOM 1359 C CA . LYS A 1 173 ? -22.194 -11.408 25.064 1.00 63.81 173 LYS A CA 1
ATOM 1360 C C . LYS A 1 173 ? -21.556 -10.091 24.597 1.00 63.81 173 LYS A C 1
ATOM 1362 O O . LYS A 1 173 ? -20.350 -10.029 24.380 1.00 63.81 173 LYS A O 1
ATOM 1367 N N . ALA A 1 174 ? -22.341 -9.019 24.486 1.00 61.19 174 ALA A N 1
ATOM 1368 C CA . ALA A 1 174 ? -21.819 -7.684 24.192 1.00 61.19 174 ALA A CA 1
ATOM 1369 C C . ALA A 1 174 ? -21.018 -7.082 25.360 1.00 61.19 174 ALA A C 1
ATOM 1371 O O . ALA A 1 174 ? -20.117 -6.271 25.135 1.00 61.19 174 ALA A O 1
ATOM 1372 N N . ALA A 1 175 ? -21.313 -7.484 26.601 1.00 64.25 175 ALA A N 1
ATOM 1373 C CA . ALA A 1 175 ? -20.533 -7.074 27.765 1.00 64.25 175 ALA A CA 1
ATOM 1374 C C . ALA A 1 175 ? -19.100 -7.637 27.716 1.00 64.25 175 ALA A C 1
ATOM 1376 O O . ALA A 1 175 ? -18.166 -6.915 28.064 1.00 64.25 175 ALA A O 1
ATOM 1377 N N . ASP A 1 176 ? -18.911 -8.858 27.199 1.00 75.12 176 ASP A N 1
ATOM 1378 C CA . ASP A 1 176 ? -17.585 -9.472 27.040 1.00 75.12 176 ASP A CA 1
ATOM 1379 C C . ASP A 1 176 ? -16.708 -8.702 26.040 1.00 75.12 176 ASP A C 1
ATOM 1381 O O . ASP A 1 176 ? -15.550 -8.395 26.327 1.00 75.12 176 ASP A O 1
ATOM 1385 N N . LEU A 1 177 ? -17.264 -8.319 24.885 1.00 82.75 177 LEU A N 1
ATOM 1386 C CA . LEU A 1 177 ? -16.555 -7.510 23.885 1.00 82.75 177 LEU A CA 1
ATOM 1387 C C . LEU A 1 177 ? -16.222 -6.105 24.396 1.00 82.75 177 LEU A C 1
ATOM 1389 O O . LEU A 1 177 ? -15.099 -5.634 24.217 1.00 82.75 177 LEU A O 1
ATOM 1393 N N . LYS A 1 178 ? -17.169 -5.442 25.072 1.00 81.75 178 LYS A N 1
ATOM 1394 C CA . LYS A 1 178 ? -16.921 -4.132 25.692 1.00 81.75 178 LYS A CA 1
ATOM 1395 C C . LYS A 1 178 ? -15.813 -4.211 26.744 1.00 81.75 178 LYS A C 1
ATOM 1397 O O . LYS A 1 178 ? -14.955 -3.334 26.774 1.00 81.75 178 LYS A O 1
ATOM 1402 N N . ALA A 1 179 ? -15.785 -5.265 27.561 1.00 84.00 179 ALA A N 1
ATOM 1403 C CA . ALA A 1 179 ? -14.724 -5.483 28.543 1.00 84.00 179 ALA A CA 1
ATOM 1404 C C . ALA A 1 179 ? -13.347 -5.682 27.883 1.00 84.00 179 ALA A C 1
ATOM 1406 O O . ALA A 1 179 ? -12.357 -5.133 28.362 1.00 84.00 179 ALA A O 1
ATOM 1407 N N . ILE A 1 180 ? -13.282 -6.408 26.762 1.00 87.38 180 ILE A N 1
ATOM 1408 C CA . ILE A 1 180 ? -12.045 -6.593 25.987 1.00 87.38 180 ILE A CA 1
ATOM 1409 C C . ILE A 1 180 ? -11.537 -5.261 25.421 1.00 87.38 180 ILE A C 1
ATOM 1411 O O . ILE A 1 180 ? -10.357 -4.949 25.564 1.00 87.38 180 ILE A O 1
ATOM 1415 N N . LEU A 1 181 ? -12.410 -4.450 24.818 1.00 86.81 181 LEU A N 1
ATOM 1416 C CA . LEU A 1 181 ? -12.023 -3.152 24.252 1.00 86.81 181 LEU A CA 1
ATOM 1417 C C . LEU A 1 181 ? -11.593 -2.152 25.330 1.00 86.81 181 LEU A C 1
ATOM 1419 O O . LEU A 1 181 ? -10.625 -1.417 25.140 1.00 86.81 181 LEU A O 1
ATOM 1423 N N . LEU A 1 182 ? -12.253 -2.168 26.490 1.00 84.75 182 LEU A N 1
ATOM 1424 C CA . LEU A 1 182 ? -11.805 -1.413 27.660 1.00 84.75 182 LEU A CA 1
ATOM 1425 C C . LEU A 1 182 ? -10.415 -1.863 28.110 1.00 84.75 182 LEU A C 1
ATOM 1427 O O . LEU A 1 182 ? -9.550 -1.020 28.332 1.00 84.75 182 LEU A O 1
ATOM 1431 N N . ALA A 1 183 ? -10.161 -3.172 28.158 1.00 87.00 183 ALA A N 1
ATOM 1432 C CA . ALA A 1 183 ? -8.837 -3.698 28.472 1.00 87.00 183 ALA A CA 1
ATOM 1433 C C . ALA A 1 183 ? -7.779 -3.273 27.436 1.00 87.00 183 ALA A C 1
ATOM 1435 O O . ALA A 1 183 ? -6.629 -3.036 27.803 1.00 87.00 183 ALA A O 1
ATOM 1436 N N . TRP A 1 184 ? -8.133 -3.117 26.156 1.00 88.88 184 TRP A N 1
ATOM 1437 C CA . TRP A 1 184 ? -7.211 -2.567 25.151 1.00 88.88 184 TRP A CA 1
ATOM 1438 C C . TRP A 1 184 ? -6.886 -1.095 25.389 1.00 88.88 184 TRP A C 1
ATOM 1440 O O . TRP A 1 184 ? -5.757 -0.685 25.137 1.00 88.88 184 TRP A O 1
ATOM 1450 N N . CYS A 1 185 ? -7.863 -0.323 25.867 1.00 84.88 185 CYS A N 1
ATOM 1451 C CA . CYS A 1 185 ? -7.704 1.094 26.189 1.00 84.88 185 CYS A CA 1
ATOM 1452 C C . CYS A 1 185 ? -6.952 1.321 27.512 1.00 84.88 185 CYS A C 1
ATOM 1454 O O . CYS A 1 185 ? -6.327 2.358 27.696 1.00 84.88 185 CYS A O 1
ATOM 1456 N N . GLU A 1 186 ? -7.031 0.376 28.450 1.00 84.69 186 GLU A N 1
ATOM 1457 C CA . GLU A 1 186 ? -6.293 0.412 29.722 1.00 84.69 186 GLU A CA 1
ATOM 1458 C C . GLU A 1 186 ? -4.871 -0.154 29.605 1.00 84.69 186 GLU A C 1
ATOM 1460 O O . GLU A 1 186 ? -4.031 0.089 30.470 1.00 84.69 186 GLU A O 1
ATOM 1465 N N . SER A 1 187 ? -4.595 -0.909 28.543 1.00 83.88 187 SER A N 1
ATOM 1466 C CA . SER A 1 187 ? -3.280 -1.480 28.246 1.00 83.88 187 SER A CA 1
ATOM 1467 C C . SER A 1 187 ? -2.580 -0.733 27.106 1.00 83.88 187 SER A C 1
ATOM 1469 O O . SER A 1 187 ? -3.098 0.227 26.541 1.00 83.88 187 SER A O 1
ATOM 1471 N N . SER A 1 188 ? -1.385 -1.193 26.731 1.00 83.88 188 SER A N 1
ATOM 1472 C CA . SER A 1 188 ? -0.650 -0.682 25.570 1.00 83.88 188 SER A CA 1
ATOM 1473 C C . SER A 1 188 ? -1.162 -1.216 24.225 1.00 83.88 188 SER A C 1
ATOM 1475 O O . SER A 1 188 ? -0.629 -0.824 23.191 1.00 83.88 188 SER A O 1
ATOM 1477 N N . ILE A 1 189 ? -2.179 -2.093 24.197 1.00 87.50 189 ILE A N 1
ATOM 1478 C CA . ILE A 1 189 ? -2.612 -2.780 22.967 1.00 87.50 189 ILE A CA 1
ATOM 1479 C C . ILE A 1 189 ? -3.081 -1.779 21.908 1.00 87.50 189 ILE A C 1
ATOM 1481 O O . ILE A 1 189 ? -2.616 -1.852 20.775 1.00 87.50 189 ILE A O 1
ATOM 1485 N N . LEU A 1 190 ? -3.963 -0.833 22.255 1.00 89.00 190 LEU A N 1
ATOM 1486 C CA . LEU A 1 190 ? -4.477 0.138 21.281 1.00 89.00 190 LEU A CA 1
ATOM 1487 C C . LEU A 1 190 ? -3.374 1.082 20.771 1.00 89.00 190 LEU A C 1
ATOM 1489 O O . LEU A 1 190 ? -3.330 1.383 19.578 1.00 89.00 190 LEU A O 1
ATOM 1493 N N . GLY A 1 191 ? -2.458 1.504 21.647 1.00 88.06 191 GLY A N 1
ATOM 1494 C CA . GLY A 1 191 ? -1.312 2.335 21.267 1.00 88.06 191 GLY A CA 1
ATOM 1495 C C . GLY A 1 191 ? -0.351 1.600 20.328 1.00 88.06 191 GLY A C 1
ATOM 1496 O O . GLY A 1 191 ? -0.003 2.121 19.269 1.00 88.06 191 GLY A O 1
ATOM 1497 N N . ASN A 1 192 ? 0.003 0.355 20.660 1.00 89.50 192 ASN A N 1
ATOM 1498 C CA . ASN A 1 192 ? 0.863 -0.499 19.837 1.00 89.50 192 ASN A CA 1
ATOM 1499 C C . ASN A 1 192 ? 0.214 -0.825 18.488 1.00 89.50 192 ASN A C 1
ATOM 1501 O O . ASN A 1 192 ? 0.872 -0.763 17.452 1.00 89.50 192 ASN A O 1
ATOM 1505 N N . LEU A 1 193 ? -1.087 -1.129 18.490 1.00 90.19 193 LEU A N 1
ATOM 1506 C CA . LEU A 1 193 ? -1.853 -1.385 17.276 1.00 90.19 193 LEU A CA 1
ATOM 1507 C C . LEU A 1 193 ? -1.869 -0.150 16.373 1.00 90.19 193 LEU A C 1
ATOM 1509 O O . LEU A 1 193 ? -1.568 -0.266 15.191 1.00 90.19 193 LEU A O 1
ATOM 1513 N N . THR A 1 194 ? -2.145 1.030 16.935 1.00 90.56 194 THR A N 1
ATOM 1514 C CA . THR A 1 194 ? -2.121 2.293 16.185 1.00 90.56 194 THR A CA 1
ATOM 1515 C C . THR A 1 194 ? -0.743 2.518 15.572 1.00 90.56 194 THR A C 1
ATOM 1517 O O . THR A 1 194 ? -0.641 2.633 14.357 1.00 90.56 194 THR A O 1
ATOM 1520 N N . LYS A 1 195 ? 0.324 2.464 16.382 1.00 89.94 195 LYS A N 1
ATOM 1521 C CA . LYS A 1 195 ? 1.710 2.644 15.923 1.00 89.94 195 LYS A CA 1
ATOM 1522 C C . LYS A 1 195 ? 2.087 1.677 14.792 1.00 89.94 195 LYS A C 1
ATOM 1524 O O . LYS A 1 195 ? 2.690 2.093 13.809 1.00 89.94 195 LYS A O 1
ATOM 1529 N N . SER A 1 196 ? 1.737 0.397 14.929 1.00 88.69 196 SER A N 1
ATOM 1530 C CA . SER A 1 196 ? 2.069 -0.650 13.953 1.00 88.69 196 SER A CA 1
ATOM 1531 C C . SER A 1 196 ? 1.335 -0.461 12.619 1.00 88.69 196 SER A C 1
ATOM 1533 O O . SER A 1 196 ? 1.932 -0.626 11.551 1.00 88.69 196 SER A O 1
ATOM 1535 N N . LEU A 1 197 ? 0.054 -0.078 12.674 1.00 89.94 197 LEU A N 1
ATOM 1536 C CA . LEU A 1 197 ? -0.803 0.081 11.498 1.00 89.94 197 LEU A CA 1
ATOM 1537 C C . LEU A 1 197 ? -0.586 1.395 10.752 1.00 89.94 197 LEU A C 1
ATOM 1539 O O . LEU A 1 197 ? -0.822 1.446 9.550 1.00 89.94 197 LEU A O 1
ATOM 1543 N N . THR A 1 198 ? -0.156 2.452 11.443 1.00 88.69 198 THR A N 1
ATOM 1544 C CA . THR A 1 198 ? -0.038 3.787 10.842 1.00 88.69 198 THR A CA 1
ATOM 1545 C C . THR A 1 198 ? 1.317 4.031 10.204 1.00 88.69 198 THR A C 1
ATOM 1547 O O . THR A 1 198 ? 1.475 5.034 9.523 1.00 88.69 198 THR A O 1
ATOM 1550 N N . TYR A 1 199 ? 2.296 3.153 10.405 1.00 86.38 199 TYR A N 1
ATOM 1551 C CA . TYR A 1 199 ? 3.579 3.234 9.717 1.00 86.38 199 TYR A CA 1
ATOM 1552 C C . TYR A 1 199 ? 3.468 2.668 8.293 1.00 86.38 199 TYR A C 1
ATOM 1554 O O . TYR A 1 199 ? 3.123 1.491 8.119 1.00 86.38 199 TYR A O 1
ATOM 1562 N N . CYS A 1 200 ? 3.745 3.512 7.295 1.00 80.62 200 CYS A N 1
ATOM 1563 C CA . CYS A 1 200 ? 3.733 3.143 5.884 1.00 80.62 200 CYS A CA 1
ATOM 1564 C C . CYS A 1 200 ? 5.019 2.386 5.529 1.00 80.62 200 CYS A C 1
ATOM 1566 O O . CYS A 1 200 ? 6.110 2.889 5.769 1.00 80.62 200 CYS A O 1
ATOM 1568 N N . GLU A 1 201 ? 4.877 1.199 4.944 1.00 77.25 201 GLU A N 1
ATOM 1569 C CA . GLU A 1 201 ? 6.001 0.348 4.509 1.00 77.25 201 GLU A CA 1
ATOM 1570 C C . GLU A 1 201 ? 6.398 0.621 3.053 1.00 77.25 201 GLU A C 1
ATOM 1572 O O . GLU A 1 201 ? 7.137 -0.150 2.447 1.00 77.25 201 GLU A O 1
ATOM 1577 N N . TYR A 1 202 ? 5.847 1.677 2.453 1.00 76.62 202 TYR A N 1
ATOM 1578 C CA . TYR A 1 202 ? 6.130 2.005 1.069 1.00 76.62 202 TYR A CA 1
ATOM 1579 C C . TYR A 1 202 ? 7.534 2.595 0.937 1.00 76.62 202 TYR A C 1
ATOM 1581 O O . TYR A 1 202 ? 7.825 3.654 1.490 1.00 76.62 202 TYR A O 1
ATOM 1589 N N . ASP A 1 203 ? 8.360 1.932 0.136 1.00 77.75 203 ASP A N 1
ATOM 1590 C CA . ASP A 1 203 ? 9.679 2.386 -0.269 1.00 77.75 203 ASP A CA 1
ATOM 1591 C C . ASP A 1 203 ? 9.675 2.715 -1.778 1.00 77.75 203 ASP A C 1
ATOM 1593 O O . ASP A 1 203 ? 9.568 1.807 -2.615 1.00 77.75 203 ASP A O 1
ATOM 1597 N N . PRO A 1 204 ? 9.779 4.002 -2.166 1.00 75.12 204 PRO A N 1
ATOM 1598 C CA . PRO A 1 204 ? 9.806 4.383 -3.575 1.00 75.12 204 PRO A CA 1
ATOM 1599 C C . PRO A 1 204 ? 10.995 3.790 -4.337 1.00 75.12 204 PRO A C 1
ATOM 1601 O O . PRO A 1 204 ? 10.889 3.575 -5.546 1.00 75.12 204 PRO A O 1
ATOM 1604 N N . GLU A 1 205 ? 12.098 3.492 -3.650 1.00 80.19 205 GLU A N 1
ATOM 1605 C CA . GLU A 1 205 ? 13.305 2.940 -4.259 1.00 80.19 205 GLU A CA 1
ATOM 1606 C C . GLU A 1 205 ? 13.076 1.504 -4.747 1.00 80.19 205 GLU A C 1
ATOM 1608 O O . GLU A 1 205 ? 13.507 1.144 -5.843 1.00 80.19 205 GLU A O 1
ATOM 1613 N N . LEU A 1 206 ? 12.326 0.685 -3.999 1.00 81.25 206 LEU A N 1
ATOM 1614 C CA . LEU A 1 206 ? 11.981 -0.677 -4.425 1.00 81.25 206 LEU A CA 1
ATOM 1615 C C . LEU A 1 206 ? 11.153 -0.679 -5.713 1.00 81.25 206 LEU A C 1
ATOM 1617 O O . LEU A 1 206 ? 11.398 -1.484 -6.617 1.00 81.25 206 LEU A O 1
ATOM 1621 N N . PHE A 1 207 ? 10.184 0.234 -5.812 1.00 79.62 207 PHE A N 1
ATOM 1622 C CA . PHE A 1 207 ? 9.363 0.372 -7.011 1.00 79.62 207 PHE A CA 1
ATOM 1623 C C . PHE A 1 207 ? 10.184 0.881 -8.201 1.00 79.62 207 PHE A C 1
ATOM 1625 O O . PHE A 1 207 ? 10.075 0.344 -9.307 1.00 79.62 207 PHE A O 1
ATOM 1632 N N . LEU A 1 208 ? 11.051 1.873 -7.976 1.00 81.31 208 LEU A N 1
ATOM 1633 C CA . LEU A 1 208 ? 11.947 2.389 -9.005 1.00 81.31 208 LEU A CA 1
ATOM 1634 C C . LEU A 1 208 ? 12.895 1.299 -9.517 1.00 81.31 208 LEU A C 1
ATOM 1636 O O . LEU A 1 208 ? 12.990 1.106 -10.728 1.00 81.31 208 LEU A O 1
ATOM 1640 N N . ARG A 1 209 ? 13.528 0.525 -8.626 1.00 87.19 209 ARG A N 1
ATOM 1641 C CA . ARG A 1 209 ? 14.403 -0.600 -9.000 1.00 87.19 209 ARG A CA 1
ATOM 1642 C C . ARG A 1 209 ? 13.681 -1.649 -9.834 1.00 87.19 209 ARG A C 1
ATOM 1644 O O . ARG A 1 209 ? 14.247 -2.133 -10.812 1.00 87.19 209 ARG A O 1
ATOM 1651 N N . ALA A 1 210 ? 12.426 -1.966 -9.509 1.00 87.56 210 ALA A N 1
ATOM 1652 C CA . ALA A 1 210 ? 11.618 -2.870 -10.326 1.00 87.56 210 ALA A CA 1
ATOM 1653 C C . ALA A 1 210 ? 11.399 -2.321 -11.749 1.00 87.56 210 ALA A C 1
ATOM 1655 O O . ALA A 1 210 ? 11.554 -3.066 -12.718 1.00 87.56 210 ALA A O 1
ATOM 1656 N N . ASN A 1 211 ? 11.115 -1.022 -11.896 1.00 86.94 211 ASN A N 1
ATOM 1657 C CA . ASN A 1 211 ? 10.943 -0.383 -13.207 1.00 86.94 211 ASN A CA 1
ATOM 1658 C C . ASN A 1 211 ? 12.261 -0.265 -13.992 1.00 86.94 211 ASN A C 1
ATOM 1660 O O . ASN A 1 211 ? 12.275 -0.465 -15.210 1.00 86.94 211 ASN A O 1
ATOM 1664 N N . VAL A 1 212 ? 13.380 0.009 -13.317 1.00 90.12 212 VAL A N 1
ATOM 1665 C CA . VAL A 1 212 ? 14.716 0.010 -13.934 1.00 90.12 212 VAL A CA 1
ATOM 1666 C C . VAL A 1 212 ? 15.056 -1.393 -14.435 1.00 90.12 212 VAL A C 1
ATOM 1668 O O . VAL A 1 212 ? 15.374 -1.552 -15.611 1.00 90.12 212 VAL A O 1
ATOM 1671 N N . ALA A 1 213 ? 14.888 -2.434 -13.613 1.00 92.19 213 ALA A N 1
ATOM 1672 C CA . ALA A 1 213 ? 15.139 -3.817 -14.024 1.00 92.19 213 ALA A CA 1
ATOM 1673 C C . ALA A 1 213 ? 14.234 -4.257 -15.192 1.00 92.19 213 ALA A C 1
ATOM 1675 O O . ALA A 1 213 ? 14.680 -4.928 -16.126 1.00 92.19 213 ALA A O 1
ATOM 1676 N N . ALA A 1 214 ? 12.972 -3.819 -15.191 1.00 91.44 214 ALA A N 1
ATOM 1677 C CA . ALA A 1 214 ? 12.047 -4.025 -16.302 1.00 91.44 214 ALA A CA 1
ATOM 1678 C C . ALA A 1 214 ? 12.520 -3.336 -17.597 1.00 91.44 214 ALA A C 1
ATOM 1680 O O . ALA A 1 214 ? 12.375 -3.881 -18.699 1.00 91.44 214 ALA A O 1
ATOM 1681 N N . SER A 1 215 ? 13.130 -2.158 -17.470 1.00 92.06 215 SER A N 1
ATOM 1682 C CA . SER A 1 215 ? 13.713 -1.403 -18.583 1.00 92.06 215 SER A CA 1
ATOM 1683 C C . SER A 1 215 ? 14.974 -2.073 -19.131 1.00 92.06 215 SER A C 1
ATOM 1685 O O . SER A 1 215 ? 15.129 -2.147 -20.350 1.00 92.06 215 SER A O 1
ATOM 1687 N N . VAL A 1 216 ? 15.824 -2.645 -18.268 1.00 94.00 216 VAL A N 1
ATOM 1688 C CA . VAL A 1 216 ? 16.992 -3.451 -18.677 1.00 94.00 216 VAL A CA 1
ATOM 1689 C C . VAL A 1 216 ? 16.547 -4.618 -19.562 1.00 94.00 216 VAL A C 1
ATOM 1691 O O . VAL A 1 216 ? 17.057 -4.795 -20.670 1.00 94.00 216 VAL A O 1
ATOM 1694 N N . ILE A 1 217 ? 15.547 -5.390 -19.122 1.00 93.62 217 ILE A N 1
ATOM 1695 C CA . ILE A 1 217 ? 15.020 -6.513 -19.912 1.00 93.62 217 ILE A CA 1
ATOM 1696 C C . ILE A 1 217 ? 14.349 -6.050 -21.194 1.00 93.62 217 ILE A C 1
ATOM 1698 O O . ILE A 1 217 ? 14.524 -6.671 -22.241 1.00 93.62 217 ILE A O 1
ATOM 1702 N N . THR A 1 218 ? 13.639 -4.929 -21.147 1.00 92.81 218 THR A N 1
ATOM 1703 C CA . THR A 1 218 ? 13.069 -4.314 -22.343 1.00 92.81 218 THR A CA 1
ATOM 1704 C C . THR A 1 218 ? 14.152 -3.987 -23.375 1.00 92.81 218 THR A C 1
ATOM 1706 O O . THR A 1 218 ? 14.010 -4.361 -24.541 1.00 92.81 218 THR A O 1
ATOM 1709 N N . ALA A 1 219 ? 15.248 -3.349 -22.957 1.00 93.12 219 ALA A N 1
ATOM 1710 C CA . ALA A 1 219 ? 16.378 -3.039 -23.827 1.00 93.12 219 ALA A CA 1
ATOM 1711 C C . ALA A 1 219 ? 17.036 -4.319 -24.373 1.00 93.12 219 ALA A C 1
ATOM 1713 O O . ALA A 1 219 ? 17.249 -4.426 -25.580 1.00 93.12 219 ALA A O 1
ATOM 1714 N N . CYS A 1 220 ? 17.251 -5.329 -23.523 1.00 92.62 220 CYS A N 1
ATOM 1715 C CA . CYS A 1 220 ? 17.781 -6.636 -23.924 1.00 92.62 220 CYS A CA 1
ATOM 1716 C C . CYS A 1 220 ? 16.918 -7.300 -25.015 1.00 92.62 220 CYS A C 1
ATOM 1718 O O . CYS A 1 220 ? 17.419 -7.719 -26.062 1.00 92.62 220 CYS A O 1
ATOM 1720 N N . VAL A 1 221 ? 15.595 -7.316 -24.823 1.00 92.12 221 VAL A N 1
ATOM 1721 C CA . VAL A 1 221 ? 14.642 -7.831 -25.812 1.00 92.12 221 VAL A CA 1
ATOM 1722 C C . VAL A 1 221 ? 14.725 -7.035 -27.116 1.00 92.12 221 VAL A C 1
ATOM 1724 O O . VAL A 1 221 ? 14.759 -7.630 -28.189 1.00 92.12 221 VAL A O 1
ATOM 1727 N N . MET A 1 222 ? 14.803 -5.702 -27.063 1.00 92.56 222 MET A N 1
ATOM 1728 C CA . MET A 1 222 ? 14.937 -4.872 -28.269 1.00 92.56 222 MET A CA 1
ATOM 1729 C C . MET A 1 222 ? 16.227 -5.155 -29.046 1.00 92.56 222 MET A C 1
ATOM 1731 O O . MET A 1 222 ? 16.193 -5.183 -30.281 1.00 92.56 222 MET A O 1
ATOM 1735 N N . VAL A 1 223 ? 17.345 -5.373 -28.347 1.00 91.56 223 VAL A N 1
ATOM 1736 C CA . VAL A 1 223 ? 18.626 -5.760 -28.956 1.00 91.56 223 VAL A CA 1
ATOM 1737 C C . VAL A 1 223 ? 18.459 -7.074 -29.723 1.00 91.56 223 VAL A C 1
ATOM 1739 O O . VAL A 1 223 ? 18.762 -7.119 -30.919 1.00 91.56 223 VAL A O 1
ATOM 1742 N N . ASN A 1 224 ? 17.877 -8.100 -29.097 1.00 89.62 224 ASN A N 1
ATOM 1743 C CA . ASN A 1 224 ? 17.659 -9.409 -29.724 1.00 89.62 224 ASN A CA 1
ATOM 1744 C C . ASN A 1 224 ? 16.653 -9.356 -30.891 1.00 89.62 224 ASN A C 1
ATOM 1746 O O . ASN A 1 224 ? 16.895 -9.908 -31.968 1.00 89.62 224 ASN A O 1
ATOM 1750 N N . LEU A 1 225 ? 15.570 -8.587 -30.758 1.00 89.88 225 LEU A N 1
ATOM 1751 C CA . LEU A 1 225 ? 14.617 -8.377 -31.852 1.00 89.88 225 LEU A CA 1
ATOM 1752 C C . LEU A 1 225 ? 15.254 -7.652 -33.048 1.00 89.88 225 LEU A C 1
ATOM 1754 O O . LEU A 1 225 ? 14.899 -7.923 -34.196 1.00 89.88 225 LEU A O 1
ATOM 1758 N N . SER A 1 226 ? 16.230 -6.764 -32.821 1.00 86.88 226 SER A N 1
ATOM 1759 C CA . SER A 1 226 ? 16.911 -6.035 -33.902 1.00 86.88 226 SER A CA 1
ATOM 1760 C C . SER A 1 226 ? 17.740 -6.940 -34.826 1.00 86.88 226 SER A C 1
ATOM 1762 O O . SER A 1 226 ? 17.875 -6.644 -36.020 1.00 86.88 226 SER A O 1
ATOM 1764 N N . ILE A 1 227 ? 18.225 -8.071 -34.300 1.00 86.44 227 ILE A N 1
ATOM 1765 C CA . ILE A 1 227 ? 18.937 -9.115 -35.052 1.00 86.44 227 ILE A CA 1
ATOM 1766 C C . ILE A 1 227 ? 18.000 -10.217 -35.576 1.00 86.44 227 ILE A C 1
ATOM 1768 O O . ILE A 1 227 ? 18.455 -11.128 -36.265 1.00 86.44 227 ILE A O 1
ATOM 1772 N N . GLY A 1 228 ? 16.691 -10.103 -35.319 1.00 83.88 228 GLY A N 1
ATOM 1773 C CA . GLY A 1 228 ? 15.668 -11.048 -35.768 1.00 83.88 228 GLY A CA 1
ATOM 1774 C C . GLY A 1 228 ? 15.513 -12.284 -34.881 1.00 83.88 228 GLY A C 1
ATOM 1775 O O . GLY A 1 228 ? 14.930 -13.267 -35.333 1.00 83.88 228 GLY A O 1
ATOM 1776 N N . ASP A 1 229 ? 16.029 -12.253 -33.649 1.00 86.50 229 ASP A N 1
ATOM 1777 C CA . ASP A 1 229 ? 15.861 -13.327 -32.670 1.00 86.50 229 ASP A CA 1
ATOM 1778 C C . ASP A 1 229 ? 14.693 -12.994 -31.734 1.00 86.50 229 ASP A C 1
ATOM 1780 O O . ASP A 1 229 ? 14.773 -12.088 -30.907 1.00 86.50 229 ASP A O 1
ATOM 1784 N N . THR A 1 230 ? 13.580 -13.711 -31.889 1.00 85.56 230 THR A N 1
ATOM 1785 C CA . THR A 1 230 ? 12.398 -13.576 -31.024 1.00 85.56 230 THR A CA 1
ATOM 1786 C C . THR A 1 230 ? 12.433 -14.516 -29.820 1.00 85.56 230 THR A C 1
ATOM 1788 O O . THR A 1 230 ? 11.577 -14.404 -28.947 1.00 85.56 230 THR A O 1
ATOM 1791 N N . GLY A 1 231 ? 13.380 -15.460 -29.769 1.00 85.31 231 GLY A N 1
ATOM 1792 C CA . GLY A 1 231 ? 13.475 -16.458 -28.708 1.00 85.31 231 GLY A CA 1
ATOM 1793 C C . GLY A 1 231 ? 12.172 -17.227 -28.469 1.00 85.31 231 GLY A C 1
ATOM 1794 O O . GLY A 1 231 ? 11.483 -17.633 -29.407 1.00 85.31 231 GLY A O 1
ATOM 1795 N N . SER A 1 232 ? 11.847 -17.413 -27.190 1.00 89.31 232 SER A N 1
ATOM 1796 C CA . SER A 1 232 ? 10.592 -17.994 -26.692 1.00 89.31 232 SER A CA 1
ATOM 1797 C C . SER A 1 232 ? 9.580 -16.942 -26.219 1.00 89.31 232 SER A C 1
ATOM 1799 O O . SER A 1 232 ? 8.634 -17.286 -25.510 1.00 89.31 232 SER A O 1
ATOM 1801 N N . LEU A 1 233 ? 9.768 -15.673 -26.596 1.00 91.88 233 LEU A N 1
ATOM 1802 C CA . LEU A 1 233 ? 8.862 -14.594 -26.216 1.00 91.88 233 LEU A CA 1
ATOM 1803 C C . LEU A 1 233 ? 7.467 -14.817 -26.810 1.00 91.88 233 LEU A C 1
ATOM 1805 O O . LEU A 1 233 ? 7.316 -15.278 -27.945 1.00 91.88 233 LEU A O 1
ATOM 1809 N N . SER A 1 234 ? 6.433 -14.422 -26.074 1.00 91.94 234 SER A N 1
ATOM 1810 C CA . SER A 1 234 ? 5.076 -14.420 -26.606 1.00 91.94 234 SER A CA 1
ATOM 1811 C C . SER A 1 234 ? 4.903 -13.350 -27.685 1.00 91.94 234 SER A C 1
ATOM 1813 O O . SER A 1 234 ? 5.538 -12.293 -27.665 1.00 91.94 234 SER A O 1
ATOM 1815 N N . MET A 1 235 ? 3.986 -13.596 -28.626 1.00 90.75 235 MET A N 1
ATOM 1816 C CA . MET A 1 235 ? 3.691 -12.648 -29.710 1.00 90.75 235 MET A CA 1
ATOM 1817 C C . MET A 1 235 ? 3.268 -11.268 -29.188 1.00 90.75 235 MET A C 1
ATOM 1819 O O . MET A 1 235 ? 3.649 -10.255 -29.766 1.00 90.75 235 MET A O 1
ATOM 1823 N N . SER A 1 236 ? 2.534 -11.237 -28.071 1.00 88.62 236 SER A N 1
ATOM 1824 C CA . SER A 1 236 ? 2.128 -10.005 -27.384 1.00 88.62 236 SER A CA 1
ATOM 1825 C C . SER A 1 236 ? 3.341 -9.191 -26.927 1.00 88.62 236 SER A C 1
ATOM 1827 O O . SER A 1 236 ? 3.418 -7.989 -27.185 1.00 88.62 236 SER A O 1
ATOM 1829 N N . LEU A 1 237 ? 4.320 -9.840 -26.287 1.00 89.69 237 LEU A N 1
ATOM 1830 C CA . LEU A 1 237 ? 5.520 -9.163 -25.806 1.00 89.69 237 LEU A CA 1
ATOM 1831 C C . LEU A 1 237 ? 6.410 -8.701 -26.968 1.00 89.69 237 LEU A C 1
ATOM 1833 O O . LEU A 1 237 ? 6.882 -7.568 -26.955 1.00 89.69 237 LEU A O 1
ATOM 1837 N N . VAL A 1 238 ? 6.559 -9.519 -28.017 1.00 91.94 238 VAL A N 1
ATOM 1838 C CA . VAL A 1 238 ? 7.285 -9.138 -29.243 1.00 91.94 238 VAL A CA 1
ATOM 1839 C C . VAL A 1 238 ? 6.676 -7.890 -29.888 1.00 91.94 238 VAL A C 1
ATOM 1841 O O . VAL A 1 238 ? 7.408 -6.966 -30.254 1.00 91.94 238 VAL A O 1
ATOM 1844 N N . GLU A 1 239 ? 5.349 -7.833 -30.015 1.00 90.00 239 GLU A N 1
ATOM 1845 C CA . GLU A 1 239 ? 4.641 -6.682 -30.580 1.00 90.00 239 GLU A CA 1
ATOM 1846 C C . GLU A 1 239 ? 4.843 -5.424 -29.724 1.00 90.00 239 GLU A C 1
ATOM 1848 O O . GLU A 1 239 ? 5.223 -4.372 -30.246 1.00 90.00 239 GLU A O 1
ATOM 1853 N N . LYS A 1 240 ? 4.675 -5.530 -28.398 1.00 89.81 240 LYS A N 1
ATOM 1854 C CA . LYS A 1 240 ? 4.890 -4.412 -27.464 1.00 89.81 240 LYS A CA 1
ATOM 1855 C C . LYS A 1 240 ? 6.323 -3.890 -27.505 1.00 89.81 240 LYS A C 1
ATOM 1857 O O . LYS A 1 240 ? 6.524 -2.683 -27.642 1.00 89.81 240 LYS A O 1
ATOM 1862 N N . SER A 1 241 ? 7.313 -4.777 -27.438 1.00 90.50 241 SER A N 1
ATOM 1863 C CA . SER A 1 241 ? 8.730 -4.408 -27.501 1.00 90.50 241 SER A CA 1
ATOM 1864 C C . SER A 1 241 ? 9.100 -3.793 -28.850 1.00 90.50 241 SER A C 1
ATOM 1866 O O . SER A 1 241 ? 9.870 -2.834 -28.894 1.00 90.50 241 SER A O 1
ATOM 1868 N N . SER A 1 242 ? 8.508 -4.269 -29.949 1.00 90.25 242 SER A N 1
ATOM 1869 C CA . SER A 1 242 ? 8.707 -3.682 -31.281 1.00 90.25 242 SER A CA 1
ATOM 1870 C C . SER A 1 242 ? 8.109 -2.277 -31.380 1.00 90.25 242 SER A C 1
ATOM 1872 O O . SER A 1 242 ? 8.773 -1.353 -31.852 1.00 90.25 242 SER A O 1
ATOM 1874 N N . ASN A 1 243 ? 6.885 -2.088 -30.880 1.00 90.62 243 ASN A N 1
ATOM 1875 C CA . ASN A 1 243 ? 6.234 -0.780 -30.820 1.00 90.62 243 ASN A CA 1
ATOM 1876 C C . ASN A 1 243 ? 7.034 0.204 -29.961 1.00 90.62 243 ASN A C 1
ATOM 1878 O O . ASN A 1 243 ? 7.246 1.346 -30.370 1.00 90.62 243 ASN A O 1
ATOM 1882 N N . MET A 1 244 ? 7.534 -0.246 -28.809 1.00 90.94 244 MET A N 1
ATOM 1883 C CA . MET A 1 244 ? 8.386 0.574 -27.954 1.00 90.94 244 MET A CA 1
ATOM 1884 C C . MET A 1 244 ? 9.714 0.918 -28.633 1.00 90.94 244 MET A C 1
ATOM 1886 O O . MET A 1 244 ? 10.140 2.065 -28.584 1.00 90.94 244 MET A O 1
ATOM 1890 N N . SER A 1 245 ? 10.338 -0.032 -29.337 1.00 91.06 245 SER A N 1
ATOM 1891 C CA . SER A 1 245 ? 11.583 0.219 -30.072 1.00 91.06 245 SER A CA 1
ATOM 1892 C C . SER A 1 245 ? 11.388 1.285 -31.152 1.00 91.06 245 SER A C 1
ATOM 1894 O O . SER A 1 245 ? 12.244 2.146 -31.338 1.00 91.06 245 SER A O 1
ATOM 1896 N N . ASN A 1 246 ? 10.238 1.279 -31.833 1.00 90.56 246 ASN A N 1
ATOM 1897 C CA . ASN A 1 246 ? 9.899 2.309 -32.813 1.00 90.56 246 ASN A CA 1
ATOM 1898 C C . ASN A 1 246 ? 9.713 3.687 -32.161 1.00 90.56 246 ASN A C 1
ATOM 1900 O O . ASN A 1 246 ? 10.235 4.668 -32.687 1.00 90.56 246 ASN A O 1
ATOM 1904 N N . LYS A 1 247 ? 9.037 3.761 -31.005 1.00 91.38 247 LYS A N 1
ATOM 1905 C CA . LYS A 1 247 ? 8.904 5.012 -30.238 1.00 91.38 247 LYS A CA 1
ATOM 1906 C C . LYS A 1 247 ? 10.262 5.538 -29.772 1.00 91.38 247 LYS A C 1
ATOM 1908 O O . LYS A 1 247 ? 10.566 6.708 -29.988 1.00 91.38 247 LYS A O 1
ATOM 1913 N N . LEU A 1 248 ? 11.105 4.661 -29.229 1.00 91.38 248 LEU A N 1
ATOM 1914 C CA . LEU A 1 248 ? 12.456 4.998 -28.787 1.00 91.38 248 LEU A CA 1
ATOM 1915 C C . LEU A 1 248 ? 13.299 5.559 -29.943 1.00 91.38 248 LEU A C 1
ATOM 1917 O O . LEU A 1 248 ? 13.953 6.582 -29.790 1.00 91.38 248 LEU A O 1
ATOM 1921 N N . ARG A 1 249 ? 13.224 4.950 -31.135 1.00 89.81 249 ARG A N 1
ATOM 1922 C CA . ARG A 1 249 ? 13.926 5.434 -32.341 1.00 89.81 249 ARG A CA 1
ATOM 1923 C C . ARG A 1 249 ? 13.418 6.778 -32.853 1.00 89.81 249 ARG A C 1
ATOM 1925 O O . ARG A 1 249 ? 14.170 7.490 -33.509 1.00 89.81 249 ARG A O 1
ATOM 1932 N N . SER A 1 250 ? 12.154 7.111 -32.592 1.00 90.25 250 SER A N 1
ATOM 1933 C CA . SER A 1 250 ? 11.591 8.424 -32.926 1.00 90.25 250 SER A CA 1
ATOM 1934 C C . SER A 1 250 ? 11.936 9.517 -31.908 1.00 90.25 250 SER A C 1
ATOM 1936 O O . SER A 1 250 ? 11.640 10.683 -32.155 1.00 90.25 250 SER A O 1
ATOM 1938 N N . HIS A 1 251 ? 12.564 9.163 -30.782 1.00 92.00 251 HIS A N 1
ATOM 1939 C CA . HIS A 1 251 ? 12.939 10.114 -29.742 1.00 92.00 251 HIS A CA 1
ATOM 1940 C C . HIS A 1 251 ? 14.095 11.031 -30.207 1.00 92.00 251 HIS A C 1
ATOM 1942 O O . HIS A 1 251 ? 15.045 10.535 -30.828 1.00 92.00 251 HIS A O 1
ATOM 1948 N N . PRO A 1 252 ? 14.082 12.343 -29.888 1.00 91.88 252 PRO A N 1
ATOM 1949 C CA . PRO A 1 252 ? 15.151 13.275 -30.269 1.00 91.88 252 PRO A CA 1
ATOM 1950 C C . PRO A 1 252 ? 16.551 12.819 -29.835 1.00 91.88 252 PRO A C 1
ATOM 1952 O O . PRO A 1 252 ? 17.457 12.768 -30.665 1.00 91.88 252 PRO A O 1
ATOM 1955 N N . ALA A 1 253 ? 16.695 12.367 -28.585 1.00 91.88 253 ALA A N 1
ATOM 1956 C CA . ALA A 1 253 ? 17.942 11.803 -28.057 1.00 91.88 253 ALA A CA 1
ATOM 1957 C C . ALA A 1 253 ? 18.492 10.630 -28.891 1.00 91.88 253 ALA A C 1
ATOM 1959 O O . ALA A 1 253 ? 19.700 10.485 -29.062 1.00 91.88 253 ALA A O 1
ATOM 1960 N N . PHE A 1 254 ? 17.615 9.799 -29.466 1.00 92.94 254 PHE A N 1
ATOM 1961 C CA . PHE A 1 254 ? 18.046 8.692 -30.320 1.00 92.94 254 PHE A CA 1
ATOM 1962 C C . PHE A 1 254 ? 18.626 9.203 -31.644 1.00 92.94 254 PHE A C 1
ATOM 1964 O O . PHE A 1 254 ? 19.616 8.672 -32.143 1.00 92.94 254 PHE A O 1
ATOM 1971 N N . SER A 1 255 ? 18.033 10.261 -32.204 1.00 90.19 255 SER A N 1
ATOM 1972 C CA . SER A 1 255 ? 18.541 10.910 -33.419 1.00 90.19 255 SER A CA 1
ATOM 1973 C C . SER A 1 255 ? 19.894 11.584 -33.180 1.00 90.19 255 SER A C 1
ATOM 1975 O O . SER A 1 255 ? 20.769 11.526 -34.043 1.00 90.19 255 SER A O 1
ATOM 1977 N N . GLU A 1 256 ? 20.090 12.168 -31.997 1.00 92.25 256 GLU A N 1
ATOM 1978 C CA . GLU A 1 256 ? 21.376 12.727 -31.581 1.00 92.25 256 GLU A CA 1
ATOM 1979 C C . GLU A 1 256 ? 22.460 11.645 -31.484 1.00 92.25 256 GLU A C 1
ATOM 1981 O O . GLU A 1 256 ? 23.530 11.791 -32.076 1.00 92.25 256 GLU A O 1
ATOM 1986 N N . LEU A 1 257 ? 22.167 10.511 -30.837 1.00 92.00 257 LEU A N 1
ATOM 1987 C CA . LEU A 1 257 ? 23.094 9.375 -30.782 1.00 92.00 257 LEU A CA 1
ATOM 1988 C C . LEU A 1 257 ? 23.407 8.825 -32.175 1.00 92.00 257 LEU A C 1
ATOM 1990 O O . LEU A 1 257 ? 24.557 8.517 -32.474 1.00 92.00 257 LEU A O 1
ATOM 1994 N N . LEU A 1 258 ? 22.422 8.745 -33.071 1.00 89.44 258 LEU A N 1
ATOM 1995 C CA . LEU A 1 258 ? 22.675 8.327 -34.452 1.00 89.44 258 LEU A CA 1
ATOM 1996 C C . LEU A 1 258 ? 23.669 9.249 -35.167 1.00 89.44 258 LEU A C 1
ATOM 1998 O O . LEU A 1 258 ? 24.530 8.752 -35.900 1.00 89.44 258 LEU A O 1
ATOM 2002 N N . ALA A 1 259 ? 23.581 10.564 -34.953 1.00 88.56 259 ALA A N 1
ATOM 2003 C CA . ALA A 1 259 ? 24.549 11.516 -35.488 1.00 88.56 259 ALA A CA 1
ATOM 2004 C C . ALA A 1 259 ? 25.945 11.277 -34.890 1.00 88.56 259 ALA A C 1
ATOM 2006 O O . ALA A 1 259 ? 26.903 11.118 -35.647 1.00 88.56 259 ALA A O 1
ATOM 2007 N N . GLN A 1 260 ? 26.044 11.125 -33.564 1.00 89.75 260 GLN A N 1
ATOM 2008 C CA . GLN A 1 260 ? 27.310 10.844 -32.876 1.00 89.75 260 GLN A CA 1
ATOM 2009 C C . GLN A 1 260 ? 27.969 9.553 -33.390 1.00 89.75 260 GLN A C 1
ATOM 2011 O O . GLN A 1 260 ? 29.149 9.548 -33.732 1.00 89.75 260 GLN A O 1
ATOM 2016 N N . TYR A 1 261 ? 27.225 8.452 -33.533 1.00 88.81 261 TYR A N 1
ATOM 2017 C CA . TYR A 1 261 ? 27.782 7.191 -34.047 1.00 88.81 261 TYR A CA 1
ATOM 2018 C C . TYR A 1 261 ? 28.178 7.310 -35.525 1.00 88.81 261 TYR A C 1
ATOM 2020 O O . TYR A 1 261 ? 29.169 6.711 -35.951 1.00 88.81 261 TYR A O 1
ATOM 2028 N N . SER A 1 262 ? 27.453 8.113 -36.306 1.00 84.38 262 SER A N 1
ATOM 2029 C CA . SER A 1 262 ? 27.803 8.382 -37.705 1.00 84.38 262 SER A CA 1
ATOM 2030 C C . SER A 1 262 ? 29.132 9.132 -37.829 1.00 84.38 262 SER A C 1
ATOM 2032 O O . SER A 1 262 ? 29.944 8.787 -38.690 1.00 84.38 262 SER A O 1
ATOM 2034 N N . GLU A 1 263 ? 29.402 10.094 -36.941 1.00 85.06 263 GLU A N 1
ATOM 2035 C CA . GLU A 1 263 ? 30.691 10.800 -36.870 1.00 85.06 263 GLU A CA 1
ATOM 2036 C C . GLU A 1 263 ? 31.858 9.861 -36.530 1.00 85.06 263 GLU A C 1
ATOM 2038 O O . GLU A 1 263 ? 32.964 10.032 -37.042 1.00 85.06 263 GLU A O 1
ATOM 2043 N N . HIS A 1 264 ? 31.603 8.807 -35.751 1.00 81.75 264 HIS A N 1
ATOM 2044 C CA . HIS A 1 264 ? 32.591 7.783 -35.392 1.00 81.75 264 HIS A CA 1
ATOM 2045 C C . HIS A 1 264 ? 32.771 6.687 -36.464 1.00 81.75 264 HIS A C 1
ATOM 2047 O O . HIS A 1 264 ? 33.444 5.682 -36.229 1.00 81.75 264 HIS A O 1
ATOM 2053 N N . GLY A 1 265 ? 32.200 6.869 -37.661 1.00 77.38 265 GLY A N 1
ATOM 2054 C CA . GLY A 1 265 ? 32.407 5.984 -38.811 1.00 77.38 265 GLY A CA 1
ATOM 2055 C C . GLY A 1 265 ? 31.433 4.806 -38.907 1.00 77.38 265 GLY A C 1
ATOM 2056 O O . GLY A 1 265 ? 31.620 3.926 -39.754 1.00 77.38 265 GLY A O 1
ATOM 2057 N N . TYR A 1 266 ? 30.376 4.773 -38.090 1.00 78.50 266 TYR A N 1
ATOM 2058 C CA . TYR A 1 266 ? 29.299 3.798 -38.247 1.00 78.50 266 TYR A CA 1
ATOM 2059 C C . TYR A 1 266 ? 28.313 4.277 -39.323 1.00 78.50 266 TYR A C 1
ATOM 2061 O O . TYR A 1 266 ? 27.580 5.241 -39.136 1.00 78.50 266 TYR A O 1
ATOM 2069 N N . SER A 1 267 ? 28.281 3.609 -40.478 1.00 65.06 267 SER A N 1
ATOM 2070 C CA . SER A 1 267 ? 27.385 3.977 -41.581 1.00 65.06 267 SER A CA 1
ATOM 2071 C C . SER A 1 267 ? 25.911 3.649 -41.298 1.00 65.06 267 SER A C 1
ATOM 2073 O O . SER A 1 267 ? 25.585 2.687 -40.596 1.00 65.06 267 SER A O 1
ATOM 2075 N N . ALA A 1 268 ? 25.015 4.452 -41.884 1.00 62.19 268 ALA A N 1
ATOM 2076 C CA . ALA A 1 268 ? 23.565 4.343 -41.736 1.00 62.19 268 ALA A CA 1
ATOM 2077 C C . ALA A 1 268 ? 23.041 2.926 -42.051 1.00 62.19 268 ALA A C 1
ATOM 2079 O O . ALA A 1 268 ? 23.377 2.334 -43.078 1.00 62.19 268 ALA A O 1
ATOM 2080 N N . GLY A 1 269 ? 22.193 2.376 -41.174 1.00 64.81 269 GLY A N 1
ATOM 2081 C CA . GLY A 1 269 ? 21.590 1.052 -41.352 1.00 64.81 269 GLY A CA 1
ATOM 2082 C C . GLY A 1 269 ? 21.197 0.376 -40.036 1.00 64.81 269 GLY A C 1
ATOM 2083 O O . GLY A 1 269 ? 20.961 1.031 -39.027 1.00 64.81 269 GLY A O 1
ATOM 2084 N N . LYS A 1 270 ? 21.135 -0.963 -40.027 1.00 66.00 270 LYS A N 1
ATOM 2085 C CA . LYS A 1 270 ? 20.794 -1.751 -38.823 1.00 66.00 270 LYS A CA 1
ATOM 2086 C C . LYS A 1 270 ? 21.901 -1.758 -37.754 1.00 66.00 270 LYS A C 1
ATOM 2088 O O . LYS A 1 270 ? 21.611 -2.023 -36.594 1.00 66.00 270 LYS A O 1
ATOM 2093 N N . LYS A 1 271 ? 23.150 -1.460 -38.134 1.00 78.38 271 LYS A N 1
ATOM 2094 C CA . LYS A 1 271 ? 24.330 -1.561 -37.259 1.00 78.38 271 LYS A CA 1
ATOM 2095 C C . LYS A 1 271 ? 24.402 -0.449 -36.191 1.00 78.38 271 LYS A C 1
ATOM 2097 O O . LYS A 1 271 ? 24.571 -0.812 -35.033 1.00 78.38 271 LYS A O 1
ATOM 2102 N N . PRO A 1 272 ? 24.194 0.848 -36.507 1.00 81.06 272 PRO A N 1
ATOM 2103 C CA . PRO A 1 272 ? 24.106 1.896 -35.482 1.00 81.06 272 PRO A CA 1
ATOM 2104 C C . PRO A 1 272 ? 22.941 1.681 -34.508 1.00 81.06 272 PRO A C 1
ATOM 2106 O O . PRO A 1 272 ? 23.116 1.818 -33.306 1.00 81.06 272 PRO A O 1
ATOM 2109 N N . ASN A 1 273 ? 21.775 1.255 -35.012 1.00 85.69 273 ASN A N 1
ATOM 2110 C CA . ASN A 1 273 ? 20.603 0.985 -34.171 1.00 85.69 273 ASN A CA 1
ATOM 2111 C C . ASN A 1 273 ? 20.869 -0.115 -33.137 1.00 85.69 273 ASN A C 1
ATOM 2113 O O . ASN A 1 273 ? 20.465 0.017 -31.989 1.00 85.69 273 ASN A O 1
ATOM 2117 N N . TYR A 1 274 ? 21.530 -1.197 -33.553 1.00 88.81 274 TYR A N 1
ATOM 2118 C CA . TYR A 1 274 ? 21.928 -2.273 -32.651 1.00 88.81 274 TYR A CA 1
ATOM 2119 C C . TYR A 1 274 ? 22.888 -1.770 -31.565 1.00 88.81 274 TYR A C 1
ATOM 2121 O O . TYR A 1 274 ? 22.675 -2.062 -30.394 1.00 88.81 274 TYR A O 1
ATOM 2129 N N . LEU A 1 275 ? 23.911 -0.994 -31.943 1.00 90.06 275 LEU A N 1
ATOM 2130 C CA . LEU A 1 275 ? 24.913 -0.491 -31.000 1.00 90.06 275 LEU A CA 1
ATOM 2131 C C . LEU A 1 275 ? 24.294 0.447 -29.961 1.00 90.06 275 LEU A C 1
ATOM 2133 O O . LEU A 1 275 ? 24.488 0.231 -28.775 1.00 90.06 275 LEU A O 1
ATOM 2137 N N . ILE A 1 276 ? 23.462 1.402 -30.388 1.00 92.75 276 ILE A N 1
ATOM 2138 C CA . ILE A 1 276 ? 22.775 2.321 -29.468 1.00 92.75 276 ILE A CA 1
ATOM 2139 C C . ILE A 1 276 ? 21.889 1.552 -28.476 1.00 92.75 276 ILE A C 1
ATOM 2141 O O . ILE A 1 276 ? 21.887 1.857 -27.288 1.00 92.75 276 ILE A O 1
ATOM 2145 N N . LEU A 1 277 ? 21.145 0.538 -28.938 1.00 92.25 277 LEU A N 1
ATOM 2146 C CA . LEU A 1 277 ? 20.316 -0.290 -28.053 1.00 92.25 277 LEU A CA 1
ATOM 2147 C C . LEU A 1 277 ? 21.159 -1.144 -27.093 1.00 92.25 277 LEU A C 1
ATOM 2149 O O . LEU A 1 277 ? 20.766 -1.330 -25.945 1.00 92.25 277 LEU A O 1
ATOM 2153 N N . SER A 1 278 ? 22.305 -1.650 -27.555 1.00 92.31 278 SER A N 1
ATOM 2154 C CA . SER A 1 278 ? 23.246 -2.418 -26.736 1.00 92.31 278 SER A CA 1
ATOM 2155 C C . SER A 1 278 ? 23.889 -1.551 -25.654 1.00 92.31 278 SER A C 1
ATOM 2157 O O . SER A 1 278 ? 23.972 -1.974 -24.507 1.00 92.31 278 SER A O 1
ATOM 2159 N N . ASP A 1 279 ? 24.310 -0.335 -25.992 1.00 94.00 279 ASP A N 1
ATOM 2160 C CA . ASP A 1 279 ? 24.935 0.582 -25.036 1.00 94.00 279 ASP A CA 1
ATOM 2161 C C . ASP A 1 279 ? 23.901 1.117 -24.034 1.00 94.00 279 ASP A C 1
ATOM 2163 O O . ASP A 1 279 ? 24.174 1.200 -22.839 1.00 94.00 279 ASP A O 1
ATOM 2167 N N . LEU A 1 280 ? 22.658 1.349 -24.479 1.00 94.38 280 LEU A N 1
ATOM 2168 C CA . LEU A 1 280 ? 21.538 1.648 -23.585 1.00 94.38 280 LEU A CA 1
ATOM 2169 C C . LEU A 1 280 ? 21.258 0.500 -22.600 1.00 94.38 280 LEU A C 1
ATOM 2171 O O . LEU A 1 280 ? 20.976 0.764 -21.433 1.00 94.38 280 LEU A O 1
ATOM 2175 N N . TYR A 1 281 ? 21.346 -0.759 -23.045 1.00 94.19 281 TYR A N 1
ATOM 2176 C CA . TYR A 1 281 ? 21.220 -1.926 -22.166 1.00 94.19 281 TYR A CA 1
ATOM 2177 C C . TYR A 1 281 ? 22.286 -1.917 -21.059 1.00 94.19 281 TYR A C 1
ATOM 2179 O O . TYR A 1 281 ? 21.933 -2.066 -19.890 1.00 94.19 281 TYR A O 1
ATOM 2187 N N . TYR A 1 282 ? 23.558 -1.680 -21.399 1.00 93.31 282 TYR A N 1
ATOM 2188 C CA . TYR A 1 282 ? 24.635 -1.640 -20.404 1.00 93.31 282 TYR A CA 1
ATOM 2189 C C . TYR A 1 282 ? 24.502 -0.455 -19.445 1.00 93.31 282 TYR A C 1
ATOM 2191 O O . TYR A 1 282 ? 24.648 -0.643 -18.243 1.00 93.31 282 TYR A O 1
ATOM 2199 N N . HIS A 1 283 ? 24.124 0.731 -19.927 1.00 93.31 283 HIS A N 1
ATOM 2200 C CA . HIS A 1 283 ? 23.870 1.874 -19.046 1.00 93.31 283 HIS A CA 1
ATOM 2201 C C . HIS A 1 283 ? 22.717 1.629 -18.064 1.00 93.31 283 HIS A C 1
ATOM 2203 O O . HIS A 1 283 ? 22.807 2.007 -16.898 1.00 93.31 283 HIS A O 1
ATOM 2209 N N . LEU A 1 284 ? 21.637 0.978 -18.505 1.00 92.12 284 LEU A N 1
ATOM 2210 C CA . LEU A 1 284 ? 20.536 0.591 -17.618 1.00 92.12 284 LEU A CA 1
ATOM 2211 C C . LEU A 1 284 ? 20.966 -0.480 -16.605 1.00 92.12 284 LEU A C 1
ATOM 2213 O O . LEU A 1 284 ? 20.503 -0.460 -15.466 1.00 92.12 284 LEU A O 1
ATOM 2217 N N . GLN A 1 285 ? 21.837 -1.408 -17.007 1.00 91.62 285 GLN A N 1
ATOM 2218 C CA . GLN A 1 285 ? 22.392 -2.419 -16.110 1.00 91.62 285 GLN A CA 1
ATOM 2219 C C . GLN A 1 285 ? 23.285 -1.777 -15.037 1.00 91.62 285 GLN A C 1
ATOM 2221 O O . GLN A 1 285 ? 23.091 -2.041 -13.854 1.00 91.62 285 GLN A O 1
ATOM 2226 N N . GLU A 1 286 ? 24.182 -0.866 -15.421 1.00 89.56 286 GLU A N 1
ATOM 2227 C CA . GLU A 1 286 ? 25.002 -0.082 -14.486 1.00 89.56 286 GLU A CA 1
ATOM 2228 C C . GLU A 1 286 ? 24.129 0.733 -13.517 1.00 89.56 286 GLU A C 1
ATOM 2230 O O . GLU A 1 286 ? 24.430 0.808 -12.323 1.00 89.56 286 GLU A O 1
ATOM 2235 N N . GLN A 1 287 ? 23.017 1.294 -14.010 1.00 88.88 287 GLN A N 1
ATOM 2236 C CA . GLN A 1 287 ? 22.041 2.005 -13.184 1.00 88.88 287 GLN A CA 1
ATOM 2237 C C . GLN A 1 287 ? 21.351 1.092 -12.169 1.00 88.88 287 GLN A C 1
ATOM 2239 O O . GLN A 1 287 ? 21.150 1.496 -11.025 1.00 88.88 287 GLN A O 1
ATOM 2244 N N . LEU A 1 288 ? 21.012 -0.139 -12.558 1.00 87.56 288 LEU A N 1
ATOM 2245 C CA . LEU A 1 288 ? 20.453 -1.133 -11.641 1.00 87.56 288 LEU A CA 1
ATOM 2246 C C . LEU A 1 288 ? 21.459 -1.531 -10.546 1.00 87.56 288 LEU A C 1
ATOM 2248 O O . LEU A 1 288 ? 21.062 -1.793 -9.414 1.00 87.56 288 LEU A O 1
ATOM 2252 N N . GLU A 1 289 ? 22.753 -1.522 -10.867 1.00 86.81 289 GLU A N 1
ATOM 2253 C CA . GLU A 1 289 ? 23.859 -1.763 -9.929 1.00 86.81 289 GLU A CA 1
ATOM 2254 C C . GLU A 1 289 ? 24.183 -0.545 -9.035 1.00 86.81 289 GLU A C 1
ATOM 2256 O O . GLU A 1 289 ? 25.047 -0.633 -8.162 1.00 86.81 289 GLU A O 1
ATOM 2261 N N . GLY A 1 290 ? 23.476 0.578 -9.212 1.00 83.50 290 GLY A N 1
ATOM 2262 C CA . GLY A 1 290 ? 23.578 1.774 -8.370 1.00 83.50 290 GLY A CA 1
ATOM 2263 C C . GLY A 1 290 ? 24.441 2.905 -8.937 1.00 83.50 290 GLY A C 1
ATOM 2264 O O . GLY A 1 290 ? 24.713 3.869 -8.222 1.00 83.50 290 GLY A O 1
ATOM 2265 N N . HIS A 1 291 ? 24.871 2.824 -10.199 1.00 86.75 291 HIS A N 1
ATOM 2266 C CA . HIS A 1 291 ? 25.638 3.893 -10.842 1.00 86.75 291 HIS A CA 1
ATOM 2267 C C . HIS A 1 291 ? 24.716 4.943 -11.476 1.00 86.75 291 HIS A C 1
ATOM 2269 O O . HIS A 1 291 ? 23.722 4.628 -12.128 1.00 86.75 291 HIS A O 1
ATOM 2275 N N . GLU A 1 292 ? 25.050 6.224 -11.339 1.00 83.62 292 GLU A N 1
ATOM 2276 C CA . GLU A 1 292 ? 24.304 7.271 -12.037 1.00 83.62 292 GLU A CA 1
ATOM 2277 C C . GLU A 1 292 ? 24.690 7.333 -13.519 1.00 83.62 292 GLU A C 1
ATOM 2279 O O . GLU A 1 292 ? 25.860 7.484 -13.875 1.00 83.62 292 GLU A O 1
ATOM 2284 N N . ILE A 1 293 ? 23.687 7.285 -14.399 1.00 84.44 293 ILE A N 1
ATOM 2285 C CA . ILE A 1 293 ? 23.882 7.611 -15.814 1.00 84.44 293 ILE A CA 1
ATOM 2286 C C . ILE A 1 293 ? 24.109 9.122 -15.927 1.00 84.44 293 ILE A C 1
ATOM 2288 O O . ILE A 1 293 ? 23.248 9.916 -15.535 1.00 84.44 293 ILE A O 1
ATOM 2292 N N . ASN A 1 294 ? 25.253 9.508 -16.493 1.00 82.75 294 ASN A N 1
ATOM 2293 C CA . ASN A 1 294 ? 25.597 10.906 -16.751 1.00 82.75 294 ASN A CA 1
ATOM 2294 C C . ASN A 1 294 ? 24.535 11.602 -17.615 1.00 82.75 294 ASN A C 1
ATOM 2296 O O . ASN A 1 294 ? 23.928 10.987 -18.493 1.00 82.75 294 ASN A O 1
ATOM 2300 N N . ALA A 1 295 ? 24.348 12.907 -17.404 1.00 84.19 295 ALA A N 1
ATOM 2301 C CA . ALA A 1 295 ? 23.442 13.711 -18.219 1.00 84.19 295 ALA A CA 1
ATOM 2302 C C . ALA A 1 295 ? 23.799 13.615 -19.715 1.00 84.19 295 ALA A C 1
ATOM 2304 O O . ALA A 1 295 ? 24.968 13.719 -20.090 1.00 84.19 295 ALA A O 1
ATOM 2305 N N . GLY A 1 296 ? 22.784 13.428 -20.560 1.00 89.06 296 GLY A N 1
ATOM 2306 C CA . GLY A 1 296 ? 22.941 13.295 -22.005 1.00 89.06 296 GLY A CA 1
ATOM 2307 C C . GLY A 1 296 ? 21.896 12.370 -22.637 1.00 89.06 296 GLY A C 1
ATOM 2308 O O . GLY A 1 296 ? 20.967 11.926 -21.957 1.00 89.06 296 GLY A O 1
ATOM 2309 N N . PRO A 1 297 ? 22.065 12.020 -23.923 1.00 89.50 297 PRO A N 1
ATOM 2310 C CA . PRO A 1 297 ? 21.051 11.290 -24.680 1.00 89.50 297 PRO A CA 1
ATOM 2311 C C . PRO A 1 297 ? 20.681 9.924 -24.086 1.00 89.50 297 PRO A C 1
ATOM 2313 O O . PRO A 1 297 ? 19.515 9.541 -24.092 1.00 89.50 297 PRO A O 1
ATOM 2316 N N . PHE A 1 298 ? 21.644 9.191 -23.515 1.00 91.88 298 PHE A N 1
ATOM 2317 C CA . PHE A 1 298 ? 21.362 7.911 -22.855 1.00 91.88 298 PHE A CA 1
ATOM 2318 C C . PHE A 1 298 ? 20.535 8.064 -21.574 1.00 91.88 298 PHE A C 1
ATOM 2320 O O . PHE A 1 298 ? 19.714 7.195 -21.297 1.00 91.88 298 PHE A O 1
ATOM 2327 N N . LYS A 1 299 ? 20.694 9.169 -20.831 1.00 90.62 299 LYS A N 1
ATOM 2328 C CA . LYS A 1 299 ? 19.865 9.468 -19.654 1.00 90.62 299 LYS A CA 1
ATOM 2329 C C . LYS A 1 299 ? 18.421 9.770 -20.048 1.00 90.62 299 LYS A C 1
ATOM 2331 O O . LYS A 1 299 ? 17.500 9.335 -19.369 1.00 90.62 299 LYS A O 1
ATOM 2336 N N . GLU A 1 300 ? 18.218 10.483 -21.153 1.00 89.06 300 GLU A N 1
ATOM 2337 C CA . GLU A 1 300 ? 16.875 10.756 -21.676 1.00 89.06 300 GLU A CA 1
ATOM 2338 C C . GLU A 1 300 ? 16.191 9.477 -22.171 1.00 89.06 300 GLU A C 1
ATOM 2340 O O . GLU A 1 300 ? 15.028 9.230 -21.862 1.00 89.06 300 GLU A O 1
ATOM 2345 N N . LEU A 1 301 ? 16.920 8.620 -22.896 1.00 91.50 301 LEU A N 1
ATOM 2346 C CA . LEU A 1 301 ? 16.383 7.344 -23.372 1.00 91.50 301 LEU A CA 1
ATOM 2347 C C . LEU A 1 301 ? 16.107 6.352 -22.236 1.00 91.50 301 LEU A C 1
ATOM 2349 O O . LEU A 1 301 ? 15.116 5.623 -22.304 1.00 91.50 301 LEU A O 1
ATOM 2353 N N . SER A 1 302 ? 16.953 6.309 -21.201 1.00 90.38 302 SER A N 1
ATOM 2354 C CA . SER A 1 302 ? 16.711 5.458 -20.033 1.00 90.38 302 SER A CA 1
ATOM 2355 C C . SER A 1 302 ? 15.478 5.922 -19.264 1.00 90.38 302 SER A C 1
ATOM 2357 O O . SER A 1 302 ? 14.611 5.103 -18.965 1.00 90.38 302 SER A O 1
ATOM 2359 N N . GLN A 1 303 ? 15.349 7.231 -19.038 1.00 88.50 303 GLN A N 1
ATOM 2360 C CA . GLN A 1 303 ? 14.180 7.825 -18.400 1.00 88.50 303 GLN A CA 1
ATOM 2361 C C . GLN A 1 303 ? 12.900 7.521 -19.190 1.00 88.50 303 GLN A C 1
ATOM 2363 O O . GLN A 1 303 ? 11.932 7.029 -18.615 1.00 88.50 303 GLN A O 1
ATOM 2368 N N . PHE A 1 304 ? 12.934 7.686 -20.516 1.00 88.62 304 PHE A N 1
ATOM 2369 C CA . PHE A 1 304 ? 11.811 7.349 -21.389 1.00 88.62 304 PHE A CA 1
ATOM 2370 C C . PHE A 1 304 ? 11.375 5.881 -21.250 1.00 88.62 304 PHE A C 1
ATOM 2372 O O . PHE A 1 304 ? 10.177 5.598 -21.217 1.00 88.62 304 PHE A O 1
ATOM 2379 N N . LEU A 1 305 ? 12.316 4.930 -21.168 1.00 88.69 305 LEU A N 1
ATOM 2380 C CA . LEU A 1 305 ? 11.981 3.511 -20.994 1.00 88.69 305 LEU A CA 1
ATOM 2381 C C . LEU A 1 305 ? 11.380 3.214 -19.616 1.00 88.69 305 LEU A C 1
ATOM 2383 O O . LEU A 1 305 ? 10.401 2.467 -19.543 1.00 88.69 305 LEU A O 1
ATOM 2387 N N . ILE A 1 306 ? 11.932 3.819 -18.561 1.00 86.69 306 ILE A N 1
ATOM 2388 C CA . ILE A 1 306 ? 11.442 3.675 -17.184 1.00 86.69 306 ILE A CA 1
ATOM 2389 C C . ILE A 1 306 ? 10.006 4.200 -17.076 1.00 86.69 306 ILE A C 1
ATOM 2391 O O . ILE A 1 306 ? 9.138 3.508 -16.547 1.00 86.69 306 ILE A O 1
ATOM 2395 N N . GLU A 1 307 ? 9.735 5.381 -17.634 1.00 82.19 307 GLU A N 1
ATOM 2396 C CA . GLU A 1 307 ? 8.406 6.006 -17.640 1.00 82.19 307 GLU A CA 1
ATOM 2397 C C . GLU A 1 307 ? 7.404 5.246 -18.513 1.00 82.19 307 GLU A C 1
ATOM 2399 O O . GLU A 1 307 ? 6.236 5.101 -18.157 1.00 82.19 307 GLU A O 1
ATOM 2404 N N . SER A 1 308 ? 7.856 4.715 -19.651 1.00 78.06 308 SER A N 1
ATOM 2405 C CA . SER A 1 308 ? 6.984 4.018 -20.600 1.00 78.06 308 SER A CA 1
ATOM 2406 C C . SER A 1 308 ? 6.553 2.616 -20.152 1.00 78.06 308 SER A C 1
ATOM 2408 O O . SER A 1 308 ? 5.658 2.047 -20.777 1.00 78.06 308 SER A O 1
ATOM 2410 N N . ASN A 1 309 ? 7.225 2.043 -19.144 1.00 74.75 309 ASN A N 1
ATOM 2411 C CA . ASN A 1 309 ? 6.949 0.767 -18.474 1.00 74.75 309 ASN A CA 1
ATOM 2412 C C . ASN A 1 309 ? 6.144 -0.262 -19.303 1.00 74.75 309 ASN A C 1
ATOM 2414 O O . ASN A 1 309 ? 4.934 -0.422 -19.137 1.00 74.75 309 ASN A O 1
ATOM 2418 N N . ILE A 1 310 ? 6.820 -1.035 -20.167 1.00 74.38 310 ILE A N 1
ATOM 2419 C CA . ILE A 1 310 ? 6.174 -2.084 -20.992 1.00 74.38 310 ILE A CA 1
ATOM 2420 C C . ILE A 1 310 ? 5.385 -3.091 -20.144 1.00 74.38 310 ILE A C 1
ATOM 2422 O O . ILE A 1 310 ? 4.393 -3.666 -20.606 1.00 74.38 310 ILE A O 1
ATOM 2426 N N . PHE A 1 311 ? 5.814 -3.299 -18.900 1.00 75.38 311 PHE A N 1
ATOM 2427 C CA . PHE A 1 311 ? 5.203 -4.267 -18.010 1.00 75.38 311 PHE A CA 1
ATOM 2428 C C . PHE A 1 311 ? 3.984 -3.722 -17.256 1.00 75.38 311 PHE A C 1
ATOM 2430 O O . PHE A 1 311 ? 3.340 -4.483 -16.534 1.00 75.38 311 PHE A O 1
ATOM 2437 N N . GLN A 1 312 ? 3.582 -2.468 -17.497 1.00 71.69 312 GLN A N 1
ATOM 2438 C CA . GLN A 1 312 ? 2.376 -1.869 -16.921 1.00 71.69 312 GLN A CA 1
ATOM 2439 C C . GLN A 1 312 ? 1.115 -2.708 -17.188 1.00 71.69 312 GLN A C 1
ATOM 2441 O O . GLN A 1 312 ? 0.229 -2.787 -16.350 1.00 71.69 312 GLN A O 1
ATOM 2446 N N . THR A 1 313 ? 1.024 -3.408 -18.325 1.00 65.44 313 THR A N 1
ATOM 2447 C CA . THR A 1 313 ? -0.132 -4.282 -18.617 1.00 65.44 313 THR A CA 1
ATOM 2448 C C . THR A 1 313 ? -0.232 -5.513 -17.720 1.00 65.44 313 THR A C 1
ATOM 2450 O O . THR A 1 313 ? -1.284 -6.143 -17.682 1.00 65.44 313 THR A O 1
ATOM 2453 N N . TYR A 1 314 ? 0.866 -5.887 -17.063 1.00 67.75 314 TYR A N 1
ATOM 2454 C CA . TYR A 1 314 ? 0.891 -6.952 -16.061 1.00 67.75 314 TYR A CA 1
ATOM 2455 C C . TYR A 1 314 ? 0.667 -6.399 -14.657 1.00 67.75 314 TYR A C 1
ATOM 2457 O O . TYR A 1 314 ? 0.675 -7.170 -13.700 1.00 67.75 314 TYR A O 1
ATOM 2465 N N . GLN A 1 315 ? 0.467 -5.086 -14.529 1.00 67.25 315 GLN A N 1
ATOM 2466 C CA . GLN A 1 315 ? -0.001 -4.481 -13.299 1.00 67.25 315 GLN A CA 1
ATOM 2467 C C . GLN A 1 315 ? -1.520 -4.599 -13.224 1.00 67.25 315 GLN A C 1
ATOM 2469 O O . GLN A 1 315 ? -2.226 -4.383 -14.215 1.00 67.25 315 GLN A O 1
ATOM 2474 N N . HIS A 1 316 ? -2.037 -4.980 -12.055 1.00 61.81 316 HIS A N 1
ATOM 2475 C CA . HIS A 1 316 ? -3.482 -4.978 -11.844 1.00 61.81 316 HIS A CA 1
ATOM 2476 C C . HIS A 1 316 ? -3.994 -3.543 -11.900 1.00 61.81 316 HIS A C 1
ATOM 2478 O O . HIS A 1 316 ? -3.517 -2.678 -11.173 1.00 61.81 316 HIS A O 1
ATOM 2484 N N . LYS A 1 317 ? -4.991 -3.295 -12.756 1.00 49.53 317 LYS A N 1
ATOM 2485 C CA . LYS A 1 317 ? -5.798 -2.077 -12.659 1.00 49.53 317 LYS A CA 1
ATOM 2486 C C . LYS A 1 317 ? -6.722 -2.231 -11.456 1.00 49.53 317 LYS A C 1
ATOM 2488 O O . LYS A 1 317 ? -7.437 -3.229 -11.386 1.00 49.53 317 LYS A O 1
ATOM 2493 N N . HIS A 1 318 ? -6.704 -1.235 -10.572 1.00 47.22 318 HIS A N 1
ATOM 2494 C CA . HIS A 1 318 ? -7.451 -1.060 -9.313 1.00 47.22 318 HIS A CA 1
ATOM 2495 C C . HIS A 1 318 ? -8.993 -1.105 -9.429 1.00 47.22 318 HIS A C 1
ATOM 2497 O O . HIS A 1 318 ? -9.716 -0.311 -8.838 1.00 47.22 318 HIS A O 1
ATOM 2503 N N . GLY A 1 319 ? -9.547 -2.051 -10.182 1.00 33.22 319 GLY A N 1
ATOM 2504 C CA . GLY A 1 319 ? -10.971 -2.355 -10.184 1.00 33.22 319 GLY A CA 1
ATOM 2505 C C . GLY A 1 319 ? -11.274 -3.390 -9.109 1.00 33.22 319 GLY A C 1
ATOM 2506 O O . GLY A 1 319 ? -11.061 -4.577 -9.333 1.00 33.22 319 GLY A O 1
ATOM 2507 N N . ASP A 1 320 ? -11.793 -2.931 -7.972 1.00 31.27 320 ASP A N 1
ATOM 2508 C CA . ASP A 1 320 ? -12.303 -3.711 -6.835 1.00 31.27 320 ASP A CA 1
ATOM 2509 C C . ASP A 1 320 ? -11.284 -4.190 -5.787 1.00 31.27 320 ASP A C 1
ATOM 2511 O O . ASP A 1 320 ? -11.151 -5.381 -5.489 1.00 31.27 320 ASP A O 1
ATOM 2515 N N . LEU A 1 321 ? -10.716 -3.224 -5.055 1.00 38.34 321 LEU A N 1
ATOM 2516 C CA . LEU A 1 321 ? -10.089 -3.439 -3.738 1.00 38.34 321 LEU A CA 1
ATOM 2517 C C . LEU A 1 321 ? -11.046 -4.034 -2.670 1.00 38.34 321 LEU A C 1
ATOM 2519 O O . LEU A 1 321 ? -10.629 -4.313 -1.547 1.00 38.34 321 LEU A O 1
ATOM 2523 N N . PHE A 1 322 ? -12.329 -4.234 -2.994 1.00 39.75 322 PHE A N 1
ATOM 2524 C CA . PHE A 1 322 ? -13.362 -4.726 -2.075 1.00 39.75 322 PHE A CA 1
ATOM 2525 C C . PHE A 1 322 ? -13.693 -6.218 -2.223 1.00 39.75 322 PHE A C 1
ATOM 2527 O O . PHE A 1 322 ? -14.513 -6.742 -1.465 1.00 39.75 322 PHE A O 1
ATOM 2534 N N . VAL A 1 323 ? -13.048 -6.950 -3.141 1.00 35.47 323 VAL A N 1
ATOM 2535 C CA . VAL A 1 323 ? -13.248 -8.402 -3.239 1.00 35.47 323 VAL A CA 1
ATOM 2536 C C . VAL A 1 323 ? -12.229 -9.122 -2.369 1.00 35.47 323 VAL A C 1
ATOM 2538 O O . VAL A 1 323 ? -11.076 -9.334 -2.732 1.00 35.47 323 VAL A O 1
ATOM 2541 N N . THR A 1 324 ? -12.710 -9.548 -1.205 1.00 39.00 324 THR A N 1
ATOM 2542 C CA . THR A 1 324 ? -12.055 -10.468 -0.276 1.00 39.00 324 THR A CA 1
ATOM 2543 C C . THR A 1 324 ? -11.220 -11.543 -0.998 1.00 39.00 324 THR A C 1
ATOM 2545 O O . THR A 1 324 ? -11.772 -12.494 -1.557 1.00 39.00 324 THR A O 1
ATOM 2548 N N . GLY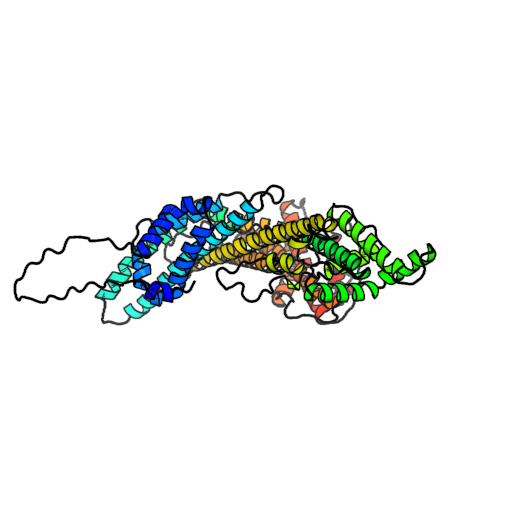 A 1 325 ? -9.892 -11.417 -0.942 1.00 40.00 325 GLY A N 1
ATOM 2549 C CA . GLY A 1 325 ? -8.953 -12.514 -1.184 1.00 40.00 325 GLY A CA 1
ATOM 2550 C C . GLY A 1 325 ? -8.515 -12.774 -2.626 1.00 40.00 325 GLY A C 1
ATOM 2551 O O . GLY A 1 325 ? -8.147 -13.913 -2.911 1.00 40.00 325 GLY A O 1
ATOM 2552 N N . ARG A 1 326 ? -8.525 -11.782 -3.527 1.00 38.72 326 ARG A N 1
ATOM 2553 C CA . ARG A 1 326 ? -7.690 -11.872 -4.737 1.00 38.72 326 ARG A CA 1
ATOM 2554 C C . ARG A 1 326 ? -6.368 -11.152 -4.496 1.00 38.72 326 ARG A C 1
ATOM 2556 O O . ARG A 1 326 ? -6.368 -10.033 -4.004 1.00 38.72 326 ARG A O 1
ATOM 2563 N N . ASP A 1 327 ? -5.283 -11.864 -4.781 1.00 46.03 327 ASP A N 1
ATOM 2564 C CA . ASP A 1 327 ? -3.900 -11.467 -4.546 1.00 46.03 327 ASP A CA 1
ATOM 2565 C C . ASP A 1 327 ? -3.643 -10.038 -5.076 1.00 46.03 327 ASP A C 1
ATOM 2567 O O . ASP A 1 327 ? -3.587 -9.815 -6.285 1.00 46.03 327 ASP A O 1
ATOM 2571 N N . THR A 1 328 ? -3.533 -9.060 -4.174 1.00 52.31 328 THR A N 1
ATOM 2572 C CA . THR A 1 328 ? -3.157 -7.676 -4.483 1.00 52.31 328 THR A CA 1
ATOM 2573 C C . THR A 1 328 ? -1.660 -7.628 -4.776 1.00 52.31 328 THR A C 1
ATOM 2575 O O . THR A 1 328 ? -0.853 -7.297 -3.912 1.00 52.31 328 THR A O 1
ATOM 2578 N N . TYR A 1 329 ? -1.270 -8.030 -5.985 1.00 60.31 329 TYR A N 1
ATOM 2579 C CA . TYR A 1 329 ? 0.092 -7.853 -6.488 1.00 60.31 329 TYR A CA 1
ATOM 2580 C C . TYR A 1 329 ? 0.154 -6.688 -7.477 1.00 60.31 329 TYR A C 1
ATOM 2582 O O . TYR A 1 329 ? -0.729 -6.530 -8.321 1.00 60.31 329 TYR A O 1
ATOM 2590 N N . LEU A 1 330 ? 1.230 -5.899 -7.394 1.00 69.88 330 LEU A N 1
ATOM 2591 C CA . LEU A 1 330 ? 1.541 -4.856 -8.372 1.00 69.88 330 LEU A CA 1
ATOM 2592 C C . LEU A 1 330 ? 1.919 -5.443 -9.731 1.00 69.88 330 LEU A C 1
ATOM 2594 O O . LEU A 1 330 ? 1.676 -4.790 -10.726 1.00 69.88 330 LEU A O 1
ATOM 2598 N N . PHE A 1 331 ? 2.490 -6.648 -9.795 1.00 78.00 331 PHE A N 1
ATOM 2599 C CA . PHE A 1 331 ? 2.946 -7.304 -11.023 1.00 78.00 331 PHE A CA 1
ATOM 2600 C C . PHE A 1 331 ? 2.508 -8.774 -11.069 1.00 78.00 331 PHE A C 1
ATOM 2602 O O . PHE A 1 331 ? 2.817 -9.544 -10.155 1.00 78.00 331 PHE A O 1
ATOM 2609 N N . ASP A 1 332 ? 1.853 -9.197 -12.155 1.00 83.06 332 ASP A N 1
ATOM 2610 C CA . ASP A 1 332 ? 1.538 -10.605 -12.426 1.00 83.06 332 ASP A CA 1
ATOM 2611 C C . ASP A 1 332 ? 2.791 -11.368 -12.880 1.00 83.06 332 ASP A C 1
ATOM 2613 O O . ASP A 1 332 ? 3.053 -11.560 -14.071 1.00 83.06 332 ASP A O 1
ATOM 2617 N N . LEU A 1 333 ? 3.572 -11.840 -11.908 1.00 86.69 333 LEU A N 1
ATOM 2618 C CA . LEU A 1 333 ? 4.813 -12.572 -12.170 1.00 86.69 333 LEU A CA 1
ATOM 2619 C C . LEU A 1 333 ? 4.592 -13.858 -12.978 1.00 86.69 333 LEU A C 1
ATOM 2621 O O . LEU A 1 333 ? 5.501 -14.292 -13.685 1.00 86.69 333 LEU A O 1
ATOM 2625 N N . LYS A 1 334 ? 3.408 -14.485 -12.892 1.00 86.38 334 LYS A N 1
ATOM 2626 C CA . LYS A 1 334 ? 3.114 -15.714 -13.645 1.00 86.38 334 LYS A CA 1
ATOM 2627 C C . LYS A 1 334 ? 2.961 -15.395 -15.123 1.00 86.38 334 LYS A C 1
ATOM 2629 O O . LYS A 1 334 ? 3.578 -16.067 -15.948 1.00 86.38 334 LYS A O 1
ATOM 2634 N N . CYS A 1 335 ? 2.186 -14.361 -15.446 1.00 86.31 335 CYS A N 1
ATOM 2635 C CA . CYS A 1 335 ? 2.041 -13.895 -16.820 1.00 86.31 335 CYS A CA 1
ATOM 2636 C C . CYS A 1 335 ? 3.361 -13.365 -17.382 1.00 86.31 335 CYS A C 1
ATOM 2638 O O . CYS A 1 335 ? 3.709 -13.735 -18.498 1.00 86.31 335 CYS A O 1
ATOM 2640 N N . VAL A 1 336 ? 4.138 -12.594 -16.611 1.00 89.56 336 VAL A N 1
ATOM 2641 C CA . VAL A 1 336 ? 5.459 -12.104 -17.049 1.00 89.56 336 VAL A CA 1
ATOM 2642 C C . VAL A 1 336 ? 6.401 -13.267 -17.377 1.00 89.56 336 VAL A C 1
ATOM 2644 O O . VAL A 1 336 ? 7.008 -13.291 -18.445 1.00 89.56 336 VAL A O 1
ATOM 2647 N N . ARG A 1 337 ? 6.497 -14.270 -16.494 1.00 90.44 337 ARG A N 1
ATOM 2648 C CA . ARG A 1 337 ? 7.374 -15.434 -16.704 1.00 90.44 337 ARG A CA 1
ATOM 2649 C C . ARG A 1 337 ? 6.940 -16.273 -17.910 1.00 90.44 337 ARG A C 1
ATOM 2651 O O . ARG A 1 337 ? 7.794 -16.737 -18.665 1.00 90.44 337 ARG A O 1
ATOM 2658 N N . ALA A 1 338 ? 5.629 -16.432 -18.103 1.00 89.00 338 ALA A N 1
ATOM 2659 C CA . ALA A 1 338 ? 5.061 -17.131 -19.251 1.00 89.00 338 ALA A CA 1
ATOM 2660 C C . ALA A 1 338 ? 5.305 -16.378 -20.569 1.00 89.00 338 ALA A C 1
ATOM 2662 O O . ALA A 1 338 ? 5.712 -16.999 -21.546 1.00 89.00 338 ALA A O 1
ATOM 2663 N N . ASP A 1 339 ? 5.123 -15.054 -20.587 1.00 89.75 339 ASP A N 1
ATOM 2664 C CA . ASP A 1 339 ? 5.322 -14.229 -21.783 1.00 89.75 339 ASP A CA 1
ATOM 2665 C C . ASP A 1 339 ? 6.794 -14.095 -22.182 1.00 89.75 339 ASP A C 1
ATOM 2667 O O . ASP A 1 339 ? 7.096 -13.965 -23.367 1.00 89.75 339 ASP A O 1
ATOM 2671 N N . LEU A 1 340 ? 7.718 -14.179 -21.222 1.00 91.00 340 LEU A N 1
ATOM 2672 C CA . LEU A 1 340 ? 9.147 -14.297 -21.515 1.00 91.00 340 LEU A CA 1
ATOM 2673 C C . LEU A 1 340 ? 9.525 -15.687 -22.048 1.00 91.00 340 LEU A C 1
ATOM 2675 O O . LEU A 1 340 ? 10.553 -15.832 -22.708 1.00 91.00 340 LEU A O 1
ATOM 2679 N N . GLY A 1 341 ? 8.735 -16.720 -21.739 1.00 90.12 341 GLY A N 1
ATOM 2680 C CA . GLY A 1 341 ? 9.092 -18.108 -22.025 1.00 90.12 341 GLY A CA 1
ATOM 2681 C C . GLY A 1 341 ? 10.394 -18.521 -21.330 1.00 90.12 341 GLY A C 1
ATOM 2682 O O . GLY A 1 341 ? 11.198 -19.241 -21.927 1.00 90.12 341 GLY A O 1
ATOM 2683 N N . LEU A 1 342 ? 10.611 -18.027 -20.102 1.00 89.31 342 LEU A N 1
ATOM 2684 C CA . LEU A 1 342 ? 11.891 -18.071 -19.378 1.00 89.31 342 LEU A CA 1
ATOM 2685 C C . LEU A 1 342 ? 12.430 -19.500 -19.185 1.00 89.31 342 LEU A C 1
ATOM 2687 O O . LEU A 1 342 ? 13.634 -19.732 -19.254 1.00 89.31 342 LEU A O 1
ATOM 2691 N N . ASP A 1 343 ? 11.535 -20.475 -19.008 1.00 88.75 343 ASP A N 1
ATOM 2692 C CA . ASP A 1 343 ? 11.889 -21.889 -18.809 1.00 88.75 343 ASP A CA 1
ATOM 2693 C C . ASP A 1 343 ? 12.587 -22.510 -20.036 1.00 88.75 343 ASP A C 1
ATOM 2695 O O . ASP A 1 343 ? 13.278 -23.522 -19.927 1.00 88.75 343 ASP A O 1
ATOM 2699 N N . LEU A 1 344 ? 12.425 -21.904 -21.218 1.00 89.56 344 LEU A N 1
ATOM 2700 C CA . LEU A 1 344 ? 13.057 -22.350 -22.461 1.00 89.56 344 LEU A CA 1
ATOM 2701 C C . LEU A 1 344 ? 14.419 -21.683 -22.706 1.00 89.56 344 LEU A C 1
ATOM 2703 O O . LEU A 1 344 ? 15.151 -22.110 -23.603 1.00 89.56 344 LEU A O 1
ATOM 2707 N N . TRP A 1 345 ? 14.792 -20.662 -21.924 1.00 91.06 345 TRP A N 1
ATOM 2708 C CA . TRP A 1 345 ? 16.004 -19.879 -22.185 1.00 91.06 345 TRP A CA 1
ATOM 2709 C C . TRP A 1 345 ? 17.284 -20.673 -21.939 1.00 91.06 345 TRP A C 1
ATOM 2711 O O . TRP A 1 345 ? 18.248 -20.478 -22.677 1.00 91.06 345 TRP A O 1
ATOM 2721 N N . ASP A 1 346 ? 17.263 -21.634 -21.007 1.00 87.81 346 ASP A N 1
ATOM 2722 C CA . ASP A 1 346 ? 18.392 -22.534 -20.714 1.00 87.81 346 ASP A CA 1
ATOM 2723 C C . ASP A 1 346 ? 18.876 -23.324 -21.939 1.00 87.81 346 ASP A C 1
ATOM 2725 O O . ASP A 1 346 ? 20.039 -23.729 -22.005 1.00 87.81 346 ASP A O 1
ATOM 2729 N N . TYR A 1 347 ? 17.986 -23.525 -22.912 1.00 86.31 347 TYR A N 1
ATOM 2730 C CA . TYR A 1 347 ? 18.225 -24.300 -24.127 1.00 86.31 347 TYR A CA 1
ATOM 2731 C C . TYR A 1 347 ? 18.390 -23.418 -25.373 1.00 86.31 347 TYR A C 1
ATOM 2733 O O . TYR A 1 347 ? 18.377 -23.923 -26.495 1.00 86.31 347 TYR A O 1
ATOM 2741 N N . SER A 1 348 ? 18.529 -22.101 -25.198 1.00 85.12 348 SER A N 1
ATOM 2742 C CA . SER A 1 348 ? 18.557 -21.125 -26.289 1.00 85.12 348 SER A CA 1
ATOM 2743 C C . SER A 1 348 ? 19.738 -20.156 -26.169 1.00 85.12 348 SER A C 1
ATOM 2745 O O . SER A 1 348 ? 20.479 -20.158 -25.187 1.00 85.12 348 SER A O 1
ATOM 2747 N N . LYS A 1 349 ? 19.887 -19.272 -27.162 1.00 82.94 349 LYS A N 1
ATOM 2748 C CA . LYS A 1 349 ? 20.866 -18.172 -27.126 1.00 82.94 349 LYS A CA 1
ATOM 2749 C C . LYS A 1 349 ? 20.568 -17.130 -26.040 1.00 82.94 349 LYS A C 1
ATOM 2751 O O . LYS A 1 349 ? 21.447 -16.356 -25.698 1.00 82.94 349 LYS A O 1
ATOM 2756 N N . TRP A 1 350 ? 19.363 -17.153 -25.471 1.00 86.19 350 TRP A N 1
ATOM 2757 C CA . TRP A 1 350 ? 18.920 -16.246 -24.412 1.00 86.19 350 TRP A CA 1
ATOM 2758 C C . TRP A 1 350 ? 19.400 -16.660 -23.016 1.00 86.19 350 TRP A C 1
ATOM 2760 O O . TRP A 1 350 ? 19.098 -15.980 -22.039 1.00 86.19 350 TRP A O 1
ATOM 2770 N N . LYS A 1 351 ? 20.160 -17.759 -22.898 1.00 88.12 351 LYS A N 1
ATOM 2771 C CA . LYS A 1 351 ? 20.698 -18.241 -21.620 1.00 88.12 351 LYS A CA 1
ATOM 2772 C C . LYS A 1 351 ? 21.473 -17.158 -20.861 1.00 88.12 351 LYS A C 1
ATOM 2774 O O . LYS A 1 351 ? 21.330 -17.061 -19.649 1.00 88.12 351 LYS A O 1
ATOM 2779 N N . GLU A 1 352 ? 22.254 -16.343 -21.567 1.00 85.00 352 GLU A N 1
ATOM 2780 C CA . GLU A 1 352 ? 23.052 -15.259 -20.971 1.00 85.00 352 GLU A CA 1
ATOM 2781 C C . GLU A 1 352 ? 22.177 -14.122 -20.416 1.00 85.00 352 GLU A C 1
ATOM 2783 O O . GLU A 1 352 ? 22.558 -13.466 -19.456 1.00 85.00 352 GLU A O 1
ATOM 2788 N N . SER A 1 353 ? 20.970 -13.932 -20.953 1.00 88.38 353 SER A N 1
ATOM 2789 C CA . SER A 1 353 ? 20.011 -12.919 -20.490 1.00 88.38 353 SER A CA 1
ATOM 2790 C C . SER A 1 353 ? 19.094 -13.418 -19.368 1.00 88.38 353 SER A C 1
ATOM 2792 O O . SER A 1 353 ? 18.318 -12.639 -18.812 1.00 88.38 353 SER A O 1
ATOM 2794 N N . LYS A 1 354 ? 19.144 -14.718 -19.041 1.00 90.56 354 LYS A N 1
ATOM 2795 C CA . LYS A 1 354 ? 18.250 -15.337 -18.054 1.00 90.56 354 LYS A CA 1
ATOM 2796 C C . LYS A 1 354 ? 18.472 -14.785 -16.651 1.00 90.56 354 LYS A C 1
ATOM 2798 O O . LYS A 1 354 ? 17.492 -14.488 -15.978 1.00 90.56 354 LYS A O 1
ATOM 2803 N N . GLU A 1 355 ? 19.727 -14.598 -16.249 1.00 90.75 355 GLU A N 1
ATOM 2804 C CA . GLU A 1 355 ? 20.073 -14.015 -14.948 1.00 90.75 355 GLU A CA 1
ATOM 2805 C C . GLU A 1 355 ? 19.465 -12.616 -14.798 1.00 90.75 355 GLU A C 1
ATOM 2807 O O . GLU A 1 355 ? 18.764 -12.344 -13.828 1.00 90.75 355 GLU A O 1
ATOM 2812 N N . THR A 1 356 ? 19.599 -11.768 -15.820 1.00 91.00 356 THR A N 1
ATOM 2813 C CA . THR A 1 356 ? 18.986 -10.434 -15.848 1.00 91.00 356 THR A CA 1
ATOM 2814 C C . THR A 1 356 ? 17.463 -10.496 -15.685 1.00 91.00 356 THR A C 1
ATOM 2816 O O . THR A 1 356 ? 16.865 -9.659 -15.005 1.00 91.00 356 THR A O 1
ATOM 2819 N N . ALA A 1 357 ? 16.808 -11.493 -16.291 1.00 91.81 357 ALA A N 1
ATOM 2820 C CA . ALA A 1 357 ? 15.355 -11.632 -16.225 1.00 91.81 357 ALA A CA 1
ATOM 2821 C C . ALA A 1 357 ? 14.894 -12.178 -14.867 1.00 91.81 357 ALA A C 1
ATOM 2823 O O . ALA A 1 357 ? 13.846 -11.776 -14.364 1.00 91.81 357 ALA A O 1
ATOM 2824 N N . GLU A 1 358 ? 15.687 -13.044 -14.238 1.00 92.00 358 GLU A N 1
ATOM 2825 C CA . GLU A 1 358 ? 15.465 -13.494 -12.864 1.00 92.00 358 GLU A CA 1
ATOM 2826 C C . GLU A 1 358 ? 15.659 -12.350 -11.858 1.00 92.00 358 GLU A C 1
ATOM 2828 O O . GLU A 1 358 ? 14.816 -12.188 -10.974 1.00 92.00 358 GLU A O 1
ATOM 2833 N N . THR A 1 359 ? 16.665 -11.492 -12.051 1.00 91.69 359 THR A N 1
ATOM 2834 C CA . THR A 1 359 ? 16.864 -10.262 -11.265 1.00 91.69 359 THR A CA 1
ATOM 2835 C C . THR A 1 359 ? 15.666 -9.317 -11.386 1.00 91.69 359 THR A C 1
ATOM 2837 O O . THR A 1 359 ? 15.163 -8.818 -10.379 1.00 91.69 359 THR A O 1
ATOM 2840 N N . MET A 1 360 ? 15.127 -9.125 -12.596 1.00 93.19 360 MET A N 1
ATOM 2841 C CA . MET A 1 360 ? 13.892 -8.357 -12.794 1.00 93.19 360 MET A CA 1
ATOM 2842 C C . MET A 1 360 ? 12.714 -8.956 -12.014 1.00 93.19 360 MET A C 1
ATOM 2844 O O . MET A 1 360 ? 12.009 -8.230 -11.311 1.00 93.19 360 MET A O 1
ATOM 2848 N N . LEU A 1 361 ? 12.498 -10.273 -12.106 1.00 91.25 361 LEU A N 1
ATOM 2849 C CA . LEU A 1 361 ? 11.419 -10.950 -11.381 1.00 91.25 361 LEU A CA 1
ATOM 2850 C C . LEU A 1 361 ? 11.585 -10.835 -9.859 1.00 91.25 361 LEU A C 1
ATOM 2852 O O . LEU A 1 361 ? 10.585 -10.683 -9.159 1.00 91.25 361 LEU A O 1
ATOM 2856 N N . HIS A 1 362 ? 12.818 -10.877 -9.351 1.00 90.50 362 HIS A N 1
ATOM 2857 C CA . HIS A 1 362 ? 13.120 -10.679 -7.935 1.00 90.50 362 HIS A CA 1
ATOM 2858 C C . HIS A 1 362 ? 12.741 -9.264 -7.468 1.00 90.50 362 HIS A C 1
ATOM 2860 O O . HIS A 1 362 ? 11.995 -9.124 -6.500 1.00 90.50 362 HIS A O 1
ATOM 2866 N N . HIS A 1 363 ? 13.132 -8.216 -8.203 1.00 88.88 363 HIS A N 1
ATOM 2867 C CA . HIS A 1 363 ? 12.733 -6.842 -7.870 1.00 88.88 363 HIS A CA 1
ATOM 2868 C C . HIS A 1 363 ? 11.217 -6.617 -7.966 1.00 88.88 363 HIS A C 1
ATOM 2870 O O . HIS A 1 363 ? 10.629 -6.001 -7.078 1.00 88.88 363 HIS A O 1
ATOM 2876 N N . MET A 1 364 ? 10.552 -7.157 -8.996 1.00 87.69 364 MET A N 1
ATOM 2877 C CA . MET A 1 364 ? 9.088 -7.089 -9.100 1.00 87.69 364 MET A CA 1
ATOM 2878 C C . MET A 1 364 ? 8.398 -7.820 -7.940 1.00 87.69 364 MET A C 1
ATOM 2880 O O . MET A 1 364 ? 7.369 -7.360 -7.443 1.00 87.69 364 MET A O 1
ATOM 2884 N N . LYS A 1 365 ? 8.959 -8.943 -7.476 1.00 86.00 365 LYS A N 1
ATOM 2885 C CA . LYS A 1 365 ? 8.446 -9.664 -6.308 1.00 86.00 365 LYS A CA 1
ATOM 2886 C C . LYS A 1 365 ? 8.622 -8.858 -5.020 1.00 86.00 365 LYS A C 1
ATOM 2888 O O . LYS A 1 365 ? 7.670 -8.773 -4.253 1.00 86.00 365 LYS A O 1
ATOM 2893 N N . ALA A 1 366 ? 9.773 -8.219 -4.812 1.00 84.31 366 ALA A N 1
ATOM 2894 C CA . ALA A 1 366 ? 9.989 -7.330 -3.669 1.00 84.31 366 ALA A CA 1
ATOM 2895 C C . ALA A 1 366 ? 8.970 -6.173 -3.649 1.00 84.31 366 ALA A C 1
ATOM 2897 O O . ALA A 1 366 ? 8.341 -5.917 -2.621 1.00 84.31 366 ALA A O 1
ATOM 2898 N N . ALA A 1 367 ? 8.720 -5.546 -4.806 1.00 83.00 367 ALA A N 1
ATOM 2899 C CA . ALA A 1 367 ? 7.687 -4.521 -4.948 1.00 83.00 367 ALA A CA 1
ATOM 2900 C C . ALA A 1 367 ? 6.272 -5.064 -4.650 1.00 83.00 367 ALA A C 1
ATOM 2902 O O . ALA A 1 367 ? 5.488 -4.401 -3.969 1.00 83.00 367 ALA A O 1
ATOM 2903 N N . ASN A 1 368 ? 5.949 -6.287 -5.091 1.00 82.62 368 ASN A N 1
ATOM 2904 C CA . ASN A 1 368 ? 4.685 -6.950 -4.749 1.00 82.62 368 ASN A CA 1
ATOM 2905 C C . ASN A 1 368 ? 4.532 -7.161 -3.239 1.00 82.62 368 ASN A C 1
ATOM 2907 O O . ASN A 1 368 ? 3.471 -6.855 -2.697 1.00 82.62 368 ASN A O 1
ATOM 2911 N N . SER A 1 369 ? 5.567 -7.657 -2.557 1.00 81.44 369 SER A N 1
ATOM 2912 C CA . SER A 1 369 ? 5.534 -7.885 -1.107 1.00 81.44 369 SER A CA 1
ATOM 2913 C C . SER A 1 369 ? 5.327 -6.581 -0.334 1.00 81.44 369 SER A C 1
ATOM 2915 O O . SER A 1 369 ? 4.492 -6.528 0.570 1.00 81.44 369 SER A O 1
ATOM 2917 N N . MET A 1 370 ? 6.013 -5.507 -0.735 1.00 83.31 370 MET A N 1
ATOM 2918 C CA . MET A 1 370 ? 5.843 -4.163 -0.172 1.00 83.31 370 MET A CA 1
ATOM 2919 C C . MET A 1 370 ? 4.400 -3.650 -0.329 1.00 83.31 370 MET A C 1
ATOM 2921 O O . MET A 1 370 ? 3.786 -3.176 0.633 1.00 83.31 370 MET A O 1
ATOM 2925 N N . ALA A 1 371 ? 3.824 -3.775 -1.527 1.00 79.62 371 ALA A N 1
ATOM 2926 C CA . ALA A 1 371 ? 2.453 -3.346 -1.798 1.00 79.62 371 ALA A CA 1
ATOM 2927 C C . ALA A 1 371 ? 1.409 -4.199 -1.066 1.00 79.62 371 ALA A C 1
ATOM 2929 O O . ALA A 1 371 ? 0.437 -3.677 -0.511 1.00 79.62 371 ALA A O 1
ATOM 2930 N N . MET A 1 372 ? 1.623 -5.514 -0.996 1.00 79.56 372 MET A N 1
ATOM 2931 C CA . MET A 1 372 ? 0.769 -6.425 -0.240 1.00 79.56 372 MET A CA 1
ATOM 2932 C C . MET A 1 372 ? 0.790 -6.085 1.254 1.00 79.56 372 MET A C 1
ATOM 2934 O O . MET A 1 372 ? -0.261 -6.048 1.896 1.00 79.56 372 MET A O 1
ATOM 2938 N N . LEU A 1 373 ? 1.959 -5.780 1.818 1.00 84.06 373 LEU A N 1
ATOM 2939 C CA . LEU A 1 373 ? 2.089 -5.371 3.214 1.00 84.06 373 LEU A CA 1
ATOM 2940 C C . LEU A 1 373 ? 1.391 -4.027 3.479 1.00 84.06 373 LEU A C 1
ATOM 2942 O O . LEU A 1 373 ? 0.590 -3.923 4.411 1.00 84.06 373 LEU A O 1
ATOM 2946 N N . THR A 1 374 ? 1.623 -3.035 2.617 1.00 83.38 374 THR A N 1
ATOM 2947 C CA . THR A 1 374 ? 1.010 -1.698 2.709 1.00 83.38 374 THR A CA 1
ATOM 2948 C C . THR A 1 374 ? -0.517 -1.771 2.620 1.00 83.38 374 THR A C 1
ATOM 2950 O O . THR A 1 374 ? -1.219 -1.228 3.476 1.00 83.38 374 THR A O 1
ATOM 2953 N N . SER A 1 375 ? -1.055 -2.511 1.645 1.00 83.44 375 SER A N 1
ATOM 2954 C CA . SER A 1 375 ? -2.504 -2.717 1.489 1.00 83.44 375 SER A CA 1
ATOM 2955 C C . SER A 1 375 ? -3.121 -3.487 2.664 1.00 83.44 375 SER A C 1
ATOM 2957 O O . SER A 1 375 ? -4.228 -3.173 3.110 1.00 83.44 375 SER A O 1
ATOM 2959 N N . SER A 1 376 ? -2.392 -4.450 3.233 1.00 86.88 376 SER A N 1
ATOM 2960 C CA . SER A 1 376 ? -2.841 -5.210 4.406 1.00 86.88 376 SER A CA 1
ATOM 2961 C C . SER A 1 376 ? -2.933 -4.331 5.657 1.00 86.88 376 SER A C 1
ATOM 2963 O O . SER A 1 376 ? -3.937 -4.388 6.373 1.00 86.88 376 SER A O 1
ATOM 2965 N N . LYS A 1 377 ? -1.937 -3.464 5.892 1.00 89.44 377 LYS A N 1
ATOM 2966 C CA . LYS A 1 377 ? -1.984 -2.455 6.962 1.00 89.44 377 LYS A CA 1
ATOM 2967 C C . LYS A 1 377 ? -3.104 -1.440 6.744 1.00 89.44 377 LYS A C 1
ATOM 2969 O O . LYS A 1 377 ? -3.830 -1.143 7.689 1.00 89.44 377 LYS A O 1
ATOM 2974 N N . LEU A 1 378 ? -3.303 -0.967 5.510 1.00 88.81 378 LEU A N 1
ATOM 2975 C CA . LEU A 1 378 ? -4.407 -0.071 5.151 1.00 88.81 378 LEU A CA 1
ATOM 2976 C C . LEU A 1 378 ? -5.771 -0.678 5.507 1.00 88.81 378 LEU A C 1
ATOM 2978 O O . LEU A 1 378 ? -6.595 -0.029 6.156 1.00 88.81 378 LEU A O 1
ATOM 2982 N N . SER A 1 379 ? -6.000 -1.938 5.125 1.00 89.00 379 SER A N 1
ATOM 2983 C CA . SER A 1 379 ? -7.228 -2.668 5.457 1.00 89.00 379 SER A CA 1
ATOM 2984 C C . SER A 1 379 ? -7.433 -2.757 6.974 1.00 89.00 379 SER A C 1
ATOM 2986 O O . SER A 1 379 ? -8.514 -2.459 7.485 1.00 89.00 379 SER A O 1
ATOM 2988 N N . ALA A 1 380 ? -6.379 -3.092 7.722 1.00 92.31 380 ALA A N 1
ATOM 2989 C CA . ALA A 1 380 ? -6.435 -3.170 9.179 1.00 92.31 380 ALA A CA 1
ATOM 2990 C C . ALA A 1 380 ? -6.666 -1.801 9.845 1.00 92.31 380 ALA A C 1
ATOM 2992 O O . ALA A 1 380 ? -7.440 -1.717 10.796 1.00 92.31 380 ALA A O 1
ATOM 2993 N N . MET A 1 381 ? -6.074 -0.722 9.327 1.00 92.38 381 MET A N 1
ATOM 2994 C CA . MET A 1 381 ? -6.285 0.643 9.817 1.00 92.38 381 MET A CA 1
ATOM 2995 C C . MET A 1 381 ? -7.734 1.107 9.605 1.00 92.38 381 MET A C 1
ATOM 2997 O O . MET A 1 381 ? -8.357 1.634 10.529 1.00 92.38 381 MET A O 1
ATOM 3001 N N . ARG A 1 382 ? -8.320 0.847 8.427 1.00 92.12 382 ARG A N 1
ATOM 3002 C CA . ARG A 1 382 ? -9.743 1.131 8.149 1.00 92.12 382 ARG A CA 1
ATOM 3003 C C . ARG A 1 382 ? -10.675 0.323 9.056 1.00 92.12 382 ARG A C 1
ATOM 3005 O O . ARG A 1 382 ? -11.677 0.852 9.551 1.00 92.12 382 ARG A O 1
ATOM 3012 N N . ALA A 1 383 ? -10.337 -0.940 9.311 1.00 93.31 383 ALA A N 1
ATOM 3013 C CA . ALA A 1 383 ? -11.071 -1.789 10.242 1.00 93.31 383 ALA A CA 1
ATOM 3014 C C . ALA A 1 383 ? -10.973 -1.273 11.689 1.00 93.31 383 ALA A C 1
ATOM 3016 O O . ALA A 1 383 ? -11.991 -1.193 12.375 1.00 93.31 383 ALA A O 1
ATOM 3017 N N . LEU A 1 384 ? -9.784 -0.843 12.133 1.00 93.69 384 LEU A N 1
ATOM 3018 C CA . LEU A 1 384 ? -9.582 -0.226 13.447 1.00 93.69 384 LEU A CA 1
ATOM 3019 C C . LEU A 1 384 ? -10.426 1.040 13.599 1.00 93.69 384 LEU A C 1
ATOM 3021 O O . LEU A 1 384 ? -11.146 1.170 14.587 1.00 93.69 384 LEU A O 1
ATOM 3025 N N . ARG A 1 385 ? -10.397 1.939 12.607 1.00 91.44 385 ARG A N 1
ATOM 3026 C CA . ARG A 1 385 ? -11.259 3.128 12.584 1.00 91.44 385 ARG A CA 1
ATOM 3027 C C . ARG A 1 385 ? -12.725 2.737 12.766 1.00 91.44 385 ARG A C 1
ATOM 3029 O O . ARG A 1 385 ? -13.400 3.312 13.607 1.00 91.44 385 ARG A O 1
ATOM 3036 N N . SER A 1 386 ? -13.192 1.721 12.039 1.00 91.56 386 SER A N 1
ATOM 3037 C CA . SER A 1 386 ? -14.579 1.240 12.126 1.00 91.56 386 SER A CA 1
ATOM 3038 C C . SER A 1 386 ? -14.936 0.734 13.529 1.00 91.56 386 SER A C 1
ATOM 3040 O O . SER A 1 386 ? -15.991 1.087 14.053 1.00 91.56 386 SER A O 1
ATOM 3042 N N . VAL A 1 387 ? -14.048 -0.039 14.171 1.00 90.94 387 VAL A N 1
ATOM 3043 C CA . VAL A 1 387 ? -14.221 -0.461 15.575 1.00 90.94 387 VAL A CA 1
ATOM 3044 C C . VAL A 1 387 ? -14.316 0.753 16.489 1.00 90.94 387 VAL A C 1
ATOM 3046 O O . VAL A 1 387 ? -15.223 0.819 17.315 1.00 90.94 387 VAL A O 1
ATOM 3049 N N . LEU A 1 388 ? -13.408 1.719 16.337 1.00 88.19 388 LEU A N 1
ATOM 3050 C CA . LEU A 1 388 ? -13.383 2.915 17.168 1.00 88.19 388 LEU A CA 1
ATOM 3051 C C . LEU A 1 388 ? -14.660 3.743 17.000 1.00 88.19 388 LEU A C 1
ATOM 3053 O O . LEU A 1 388 ? -15.252 4.104 18.011 1.00 88.19 388 LEU A O 1
ATOM 3057 N N . THR A 1 389 ? -15.124 3.978 15.770 1.00 86.44 389 THR A N 1
ATOM 3058 C CA . THR A 1 389 ? -16.361 4.723 15.487 1.00 86.44 389 THR A CA 1
ATOM 3059 C C . THR A 1 389 ? -17.572 4.071 16.145 1.00 86.44 389 THR A C 1
ATOM 3061 O O . THR A 1 389 ? -18.291 4.724 16.903 1.00 86.44 389 THR A O 1
ATOM 3064 N N . VAL A 1 390 ? -17.755 2.761 15.944 1.00 85.56 390 VAL A N 1
ATOM 3065 C CA . VAL A 1 390 ? -18.866 2.029 16.565 1.00 85.56 390 VAL A CA 1
ATOM 3066 C C . VAL A 1 390 ? -18.699 1.986 18.087 1.00 85.56 390 VAL A C 1
ATOM 3068 O O . VAL A 1 390 ? -19.683 2.075 18.811 1.00 85.56 390 VAL A O 1
ATOM 3071 N N . TYR A 1 391 ? -17.483 1.907 18.625 1.00 82.12 391 TYR A N 1
ATOM 3072 C CA . TYR A 1 391 ? -17.254 1.988 20.070 1.00 82.12 391 TYR A CA 1
ATOM 3073 C C . TYR A 1 391 ? -17.622 3.371 20.646 1.00 82.12 391 TYR A C 1
ATOM 3075 O O . TYR A 1 391 ? -18.290 3.452 21.677 1.00 82.12 391 TYR A O 1
ATOM 3083 N N . GLY A 1 392 ? -17.241 4.452 19.959 1.00 71.00 392 GLY A N 1
ATOM 3084 C CA . GLY A 1 392 ? -17.414 5.843 20.390 1.00 71.00 392 GLY A CA 1
ATOM 3085 C C . GLY A 1 392 ? -18.854 6.361 20.353 1.00 71.00 392 GLY A C 1
ATOM 3086 O O . GLY A 1 392 ? -19.236 7.155 21.214 1.00 71.00 392 GLY A O 1
ATOM 3087 N N . GLU A 1 393 ? -19.684 5.880 19.425 1.00 65.56 393 GLU A N 1
ATOM 3088 C CA . GLU A 1 393 ? -21.088 6.303 19.274 1.00 65.56 393 GLU A CA 1
ATOM 3089 C C . GLU A 1 393 ? -21.945 6.091 20.543 1.00 65.56 393 GLU A C 1
ATOM 3091 O O . GLU A 1 393 ? -22.895 6.835 20.764 1.00 65.56 393 GLU A O 1
ATOM 3096 N N . ASP A 1 394 ? -21.594 5.144 21.430 1.00 55.94 394 ASP A N 1
ATOM 3097 C CA . ASP A 1 394 ? -22.328 4.940 22.700 1.00 55.94 394 ASP A CA 1
ATOM 3098 C C . ASP A 1 394 ? -22.222 6.147 23.655 1.00 55.94 394 ASP A C 1
ATOM 3100 O O . ASP A 1 394 ? -23.072 6.323 24.529 1.00 55.94 394 ASP A O 1
ATOM 3104 N N . SER A 1 395 ? -21.199 6.991 23.484 1.00 48.00 395 SER A N 1
ATOM 3105 C CA . SER A 1 395 ? -20.995 8.206 24.282 1.00 48.00 395 SER A CA 1
ATOM 3106 C C . SER A 1 395 ? -21.767 9.431 23.777 1.00 48.00 395 SER A C 1
ATOM 3108 O O . SER A 1 395 ? -21.922 10.392 24.530 1.00 48.00 395 SER A O 1
ATOM 3110 N N . LEU A 1 396 ? -22.263 9.406 22.531 1.00 45.12 396 LEU A N 1
ATOM 3111 C CA . LEU A 1 396 ? -22.952 10.554 21.930 1.00 45.12 396 LEU A CA 1
ATOM 3112 C C . LEU A 1 396 ? -24.423 10.661 22.359 1.00 45.12 396 LEU A C 1
ATOM 3114 O O . LEU A 1 396 ? -24.936 11.770 22.489 1.00 45.12 396 LEU A O 1
ATOM 3118 N N . GLU A 1 397 ? -25.109 9.537 22.585 1.00 42.94 397 GLU A N 1
ATOM 3119 C CA . GLU A 1 397 ? -26.574 9.531 22.746 1.00 42.94 397 GLU A CA 1
ATOM 3120 C C . GLU A 1 397 ? -27.063 9.454 24.198 1.00 42.94 397 GLU A C 1
ATOM 3122 O O . GLU A 1 397 ? -28.205 9.813 24.490 1.00 42.94 397 GLU A O 1
ATOM 3127 N N . THR A 1 398 ? -26.227 9.030 25.152 1.00 41.56 398 THR A N 1
ATOM 3128 C CA . THR A 1 398 ? -26.643 8.938 26.559 1.00 41.56 398 THR A CA 1
ATOM 3129 C C . THR A 1 398 ? -25.569 9.442 27.512 1.00 41.56 398 THR A C 1
ATOM 3131 O O . THR A 1 398 ? -24.416 9.034 27.442 1.00 41.56 398 THR A O 1
ATOM 3134 N N . LYS A 1 399 ? -25.979 10.266 28.490 1.00 42.31 399 LYS A N 1
ATOM 3135 C CA . LYS A 1 399 ? -25.200 10.668 29.682 1.00 42.31 399 LYS A CA 1
ATOM 3136 C C . LYS A 1 399 ? -24.906 9.480 30.621 1.00 42.31 399 LYS A C 1
ATOM 3138 O O . LYS A 1 399 ? -24.980 9.617 31.841 1.00 42.31 399 LYS A O 1
ATOM 3143 N N . SER A 1 400 ? -24.680 8.288 30.078 1.00 39.94 400 SER A N 1
ATOM 3144 C CA . SER A 1 400 ? -24.302 7.124 30.861 1.00 39.94 400 SER A CA 1
ATOM 3145 C C . SER A 1 400 ? -22.788 7.116 31.051 1.00 39.94 400 SER A C 1
ATOM 3147 O O . SER A 1 400 ? -22.022 7.567 30.203 1.00 39.94 400 SER A O 1
ATOM 3149 N N . THR A 1 401 ? -22.363 6.629 32.210 1.00 42.47 401 THR A N 1
ATOM 3150 C CA . THR A 1 401 ? -20.979 6.467 32.670 1.00 42.47 401 THR A CA 1
ATOM 3151 C C . THR A 1 401 ? -20.221 5.395 31.871 1.00 42.47 401 THR A C 1
ATOM 3153 O O . THR A 1 401 ? -19.621 4.489 32.449 1.00 42.47 401 THR A O 1
ATOM 3156 N N . VAL A 1 402 ? -20.270 5.446 30.537 1.00 50.28 402 VAL A N 1
ATOM 3157 C CA . VAL A 1 402 ? -19.451 4.594 29.671 1.00 50.28 402 VAL A CA 1
ATOM 3158 C C . VAL A 1 402 ? -18.016 5.096 29.761 1.00 50.28 402 VAL A C 1
ATOM 3160 O O . VAL A 1 402 ? -17.709 6.252 29.472 1.00 50.28 402 VAL A O 1
ATOM 3163 N N . ARG A 1 403 ? -17.138 4.215 30.240 1.00 58.69 403 ARG A N 1
ATOM 3164 C CA . ARG A 1 403 ? -15.714 4.471 30.440 1.00 58.69 403 ARG A CA 1
ATOM 3165 C C . ARG A 1 403 ? -15.068 4.765 29.078 1.00 58.69 403 ARG A C 1
ATOM 3167 O O . ARG A 1 403 ? -14.958 3.889 28.224 1.00 58.69 403 ARG A O 1
ATOM 3174 N N . ARG A 1 404 ? -14.730 6.038 28.872 1.00 69.44 404 ARG A N 1
ATOM 3175 C CA . ARG A 1 404 ? -14.168 6.600 27.636 1.00 69.44 404 ARG A CA 1
ATOM 3176 C C . ARG A 1 404 ? -12.719 6.143 27.431 1.00 69.44 404 ARG A C 1
ATOM 3178 O O . ARG A 1 404 ? -12.048 5.784 28.399 1.00 69.44 404 ARG A O 1
ATOM 3185 N N . ILE A 1 405 ? -12.233 6.187 26.187 1.00 77.31 405 ILE A N 1
ATOM 3186 C CA . ILE A 1 405 ? -10.802 6.015 25.891 1.00 77.31 405 ILE A CA 1
ATOM 3187 C C . ILE A 1 405 ? -10.018 7.092 26.667 1.00 77.31 405 ILE A C 1
ATOM 3189 O O . ILE A 1 405 ? -10.398 8.263 26.578 1.00 77.31 405 ILE A O 1
ATOM 3193 N N . PRO A 1 406 ? -8.966 6.739 27.433 1.00 83.00 406 PRO A N 1
ATOM 3194 C CA . PRO A 1 406 ? -8.194 7.715 28.200 1.00 83.00 406 PRO A CA 1
ATOM 3195 C C . PRO A 1 406 ? -7.553 8.779 27.301 1.00 83.00 406 PRO A C 1
ATOM 3197 O O . PRO A 1 406 ? -6.855 8.427 26.352 1.00 83.00 406 PRO A O 1
ATOM 3200 N N . ASP A 1 407 ? -7.714 10.066 27.630 1.00 81.06 407 ASP A N 1
ATOM 3201 C CA . ASP A 1 407 ? -7.196 11.173 26.806 1.00 81.06 407 ASP A CA 1
ATOM 3202 C C . ASP A 1 407 ? -5.685 11.042 26.539 1.00 81.06 407 ASP A C 1
ATOM 3204 O O . ASP A 1 407 ? -5.236 11.235 25.413 1.00 81.06 407 ASP A O 1
ATOM 3208 N N . GLN A 1 408 ? -4.899 10.623 27.541 1.00 83.56 408 GLN A N 1
ATOM 3209 C CA . GLN A 1 408 ? -3.454 10.390 27.397 1.00 83.56 408 GLN A CA 1
ATOM 3210 C C . GLN A 1 408 ? -3.123 9.353 26.311 1.00 83.56 408 GLN A C 1
ATOM 3212 O O . GLN A 1 408 ? -2.159 9.526 25.564 1.00 83.56 408 GLN A O 1
ATOM 3217 N N . LEU A 1 409 ? -3.923 8.289 26.203 1.00 86.00 409 LEU A N 1
ATOM 3218 C CA . LEU A 1 409 ? -3.753 7.278 25.163 1.00 86.00 409 LEU A CA 1
ATOM 3219 C C . LEU A 1 409 ? -4.118 7.847 23.790 1.00 86.00 409 LEU A C 1
ATOM 3221 O O . LEU A 1 409 ? -3.414 7.576 22.820 1.00 86.00 409 LEU A O 1
ATOM 3225 N N . VAL A 1 410 ? -5.174 8.662 23.708 1.00 85.50 410 VAL A N 1
ATOM 3226 C CA . VAL A 1 410 ? -5.568 9.306 22.448 1.00 85.50 410 VAL A CA 1
ATOM 3227 C C . VAL A 1 410 ? -4.487 10.281 21.969 1.00 85.50 410 VAL A C 1
ATOM 3229 O O . VAL A 1 410 ? -4.124 10.232 20.797 1.00 85.50 410 VAL A O 1
ATOM 3232 N N . PHE A 1 411 ? -3.897 11.085 22.863 1.00 84.00 411 PHE A N 1
ATOM 3233 C CA . PHE A 1 411 ? -2.754 11.948 22.529 1.00 84.00 411 PHE A CA 1
ATOM 3234 C C . PHE A 1 411 ? -1.554 11.146 22.020 1.00 84.00 411 PHE A C 1
ATOM 3236 O O . PHE A 1 411 ? -1.003 11.476 20.975 1.00 84.00 411 PHE A O 1
ATOM 3243 N N . SER A 1 412 ? -1.193 10.053 22.700 1.00 87.56 412 SER A N 1
ATOM 3244 C CA . SER A 1 412 ? -0.108 9.174 22.247 1.00 87.56 412 SER A CA 1
ATOM 3245 C C . SER A 1 412 ? -0.387 8.576 20.863 1.00 87.56 412 SER A C 1
ATOM 3247 O O . SER A 1 412 ? 0.517 8.518 20.030 1.00 87.56 412 SER A O 1
ATOM 3249 N N . CYS A 1 413 ? -1.631 8.174 20.586 1.00 89.06 413 CYS A N 1
ATOM 3250 C CA . CYS A 1 413 ? -2.040 7.692 19.267 1.00 89.06 413 CYS A CA 1
ATOM 3251 C C . CYS A 1 413 ? -1.909 8.790 18.203 1.00 89.06 413 CYS A C 1
ATOM 3253 O O . CYS A 1 413 ? -1.330 8.538 17.149 1.00 89.06 413 CYS A O 1
ATOM 3255 N N . ILE A 1 414 ? -2.385 10.007 18.487 1.00 88.25 414 ILE A N 1
ATOM 3256 C CA . ILE A 1 414 ? -2.254 11.163 17.588 1.00 88.25 414 ILE A CA 1
ATOM 3257 C C . ILE A 1 414 ? -0.783 11.450 17.290 1.00 88.25 414 ILE A C 1
ATOM 3259 O O . ILE A 1 414 ? -0.423 11.566 16.124 1.00 88.25 414 ILE A O 1
ATOM 3263 N N . ASP A 1 415 ? 0.080 11.498 18.306 1.00 86.62 415 ASP A N 1
ATOM 3264 C CA . ASP A 1 415 ? 1.508 11.759 18.111 1.00 86.62 415 ASP A CA 1
ATOM 3265 C C . ASP A 1 415 ? 2.174 10.690 17.232 1.00 86.62 415 ASP A C 1
ATOM 3267 O O . ASP A 1 415 ? 2.960 11.027 16.343 1.00 86.62 415 ASP A O 1
ATOM 3271 N N . HIS A 1 416 ? 1.833 9.409 17.423 1.00 88.44 416 HIS A N 1
ATOM 3272 C CA . HIS A 1 416 ? 2.330 8.321 16.577 1.00 88.44 416 HIS A CA 1
ATOM 3273 C C . HIS A 1 416 ? 1.860 8.437 15.126 1.00 88.44 416 HIS A C 1
ATOM 3275 O O . HIS A 1 416 ? 2.669 8.245 14.210 1.00 88.44 416 HIS A O 1
ATOM 3281 N N . ILE A 1 417 ? 0.584 8.763 14.904 1.00 90.25 417 ILE A N 1
ATOM 3282 C CA . ILE A 1 417 ? 0.057 8.921 13.548 1.00 90.25 417 ILE A CA 1
ATOM 3283 C C . ILE A 1 417 ? 0.673 10.158 12.890 1.00 90.25 417 ILE A C 1
ATOM 3285 O O . ILE A 1 417 ? 1.150 10.048 11.770 1.00 90.25 417 ILE A O 1
ATOM 3289 N N . CYS A 1 418 ? 0.754 11.296 13.587 1.00 87.25 418 CYS A N 1
ATOM 3290 C CA . CYS A 1 418 ? 1.393 12.519 13.092 1.00 87.25 418 CYS A CA 1
ATOM 3291 C C . CYS A 1 418 ? 2.857 12.287 12.705 1.00 87.25 418 CYS A C 1
ATOM 3293 O O . CYS A 1 418 ? 3.285 12.739 11.646 1.00 87.25 418 CYS A O 1
ATOM 3295 N N . LEU A 1 419 ? 3.625 11.574 13.537 1.00 87.00 419 LEU A N 1
ATOM 3296 C CA . LEU A 1 419 ? 5.013 11.228 13.228 1.00 87.00 419 LEU A CA 1
ATOM 3297 C C . LEU A 1 419 ? 5.103 10.335 11.983 1.00 87.00 419 LEU A C 1
ATOM 3299 O O . LEU A 1 419 ? 5.912 10.595 11.098 1.00 87.00 419 LEU A O 1
ATOM 3303 N N . SER A 1 420 ? 4.255 9.308 11.897 1.00 86.94 420 SER A N 1
ATOM 3304 C CA . SER A 1 420 ? 4.245 8.383 10.758 1.00 86.94 420 SER A CA 1
ATOM 3305 C C . SER A 1 420 ? 3.822 9.083 9.464 1.00 86.94 420 SER A C 1
ATOM 3307 O O . SER A 1 420 ? 4.463 8.914 8.430 1.00 86.94 420 SER A O 1
ATOM 3309 N N . PHE A 1 421 ? 2.780 9.911 9.531 1.00 85.81 421 PHE A N 1
ATOM 3310 C CA . PHE A 1 421 ? 2.278 10.716 8.422 1.00 85.81 421 PHE A CA 1
ATOM 3311 C C . PHE A 1 421 ? 3.354 11.685 7.930 1.00 85.81 421 PHE A C 1
ATOM 3313 O O . PHE A 1 421 ? 3.636 11.734 6.739 1.00 85.81 421 PHE A O 1
ATOM 3320 N N . HIS A 1 422 ? 4.015 12.401 8.847 1.00 83.25 422 HIS A N 1
ATOM 3321 C CA . HIS A 1 422 ? 5.107 13.311 8.513 1.00 83.25 422 HIS A CA 1
ATOM 3322 C C . HIS A 1 422 ? 6.260 12.596 7.803 1.00 83.25 422 HIS A C 1
ATOM 3324 O O . HIS A 1 422 ? 6.632 13.003 6.707 1.00 83.25 422 HIS A O 1
ATOM 3330 N N . ASN A 1 423 ? 6.777 11.508 8.383 1.00 81.44 423 ASN A N 1
ATOM 3331 C CA . ASN A 1 423 ? 7.880 10.742 7.795 1.00 81.44 423 ASN A CA 1
ATOM 3332 C C . ASN A 1 423 ? 7.539 10.247 6.385 1.00 81.44 423 ASN A C 1
ATOM 3334 O O . ASN A 1 423 ? 8.375 10.294 5.486 1.00 81.44 423 ASN A O 1
ATOM 3338 N N . THR A 1 424 ? 6.297 9.803 6.189 1.00 74.88 424 THR A N 1
ATOM 3339 C CA . THR A 1 424 ? 5.853 9.301 4.889 1.00 74.88 424 THR A CA 1
ATOM 3340 C C . THR A 1 424 ? 5.725 10.443 3.877 1.00 74.88 424 THR A C 1
ATOM 3342 O O . THR A 1 424 ? 6.235 10.339 2.767 1.00 74.88 424 THR A O 1
ATOM 3345 N N . VAL A 1 425 ? 5.147 11.580 4.266 1.00 76.12 425 VAL A N 1
ATOM 3346 C CA . VAL A 1 425 ? 5.051 12.777 3.417 1.00 76.12 425 VAL A CA 1
ATOM 3347 C C . VAL A 1 425 ? 6.430 13.314 3.009 1.00 76.12 425 VAL A C 1
ATOM 3349 O O . VAL A 1 425 ? 6.610 13.688 1.852 1.00 76.12 425 VAL A O 1
ATOM 3352 N N . GLU A 1 426 ? 7.423 13.319 3.908 1.00 75.75 426 GLU A N 1
ATOM 3353 C CA . GLU A 1 426 ? 8.804 13.694 3.551 1.00 75.75 426 GLU A CA 1
ATOM 3354 C C . GLU A 1 426 ? 9.424 12.720 2.537 1.00 75.75 426 GLU A C 1
ATOM 3356 O O . GLU A 1 426 ? 10.116 13.151 1.617 1.00 75.75 426 GLU A O 1
ATOM 3361 N N . SER A 1 427 ? 9.141 11.417 2.655 1.00 69.81 427 SER A N 1
ATOM 3362 C CA . SER A 1 427 ? 9.664 10.404 1.724 1.00 69.81 427 SER A CA 1
ATOM 3363 C C . SER A 1 427 ? 9.107 10.518 0.297 1.00 69.81 427 SER A C 1
ATOM 3365 O O . SER A 1 427 ? 9.732 10.031 -0.642 1.00 69.81 427 SER A O 1
ATOM 3367 N N . LEU A 1 428 ? 7.956 11.178 0.117 1.00 66.62 428 LEU A N 1
ATOM 3368 C CA . LEU A 1 428 ? 7.295 11.352 -1.183 1.00 66.62 428 LEU A CA 1
ATOM 3369 C C . LEU A 1 428 ? 7.718 12.619 -1.927 1.00 66.62 428 LEU A C 1
ATOM 3371 O O . LEU A 1 428 ? 7.561 12.684 -3.145 1.00 66.62 428 LEU A O 1
ATOM 3375 N N . ALA A 1 429 ? 8.288 13.600 -1.225 1.00 59.41 429 ALA A N 1
ATOM 3376 C CA . ALA A 1 429 ? 8.731 14.863 -1.812 1.00 59.41 429 ALA A CA 1
ATOM 3377 C C . ALA A 1 429 ? 9.673 14.732 -3.039 1.00 59.41 429 ALA A C 1
ATOM 3379 O O . ALA A 1 429 ? 9.590 15.592 -3.917 1.00 59.41 429 ALA A O 1
ATOM 3380 N N . PRO A 1 430 ? 10.543 13.703 -3.172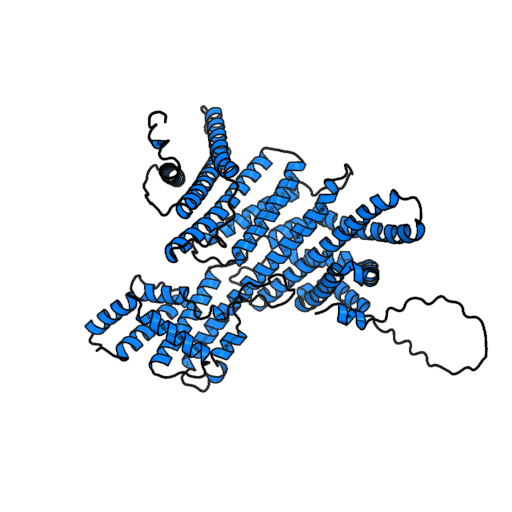 1.00 53.66 430 PRO A N 1
ATOM 3381 C CA . PRO A 1 430 ? 11.412 13.568 -4.340 1.00 53.66 430 PRO A CA 1
ATOM 3382 C C . PRO A 1 430 ? 10.821 12.761 -5.513 1.00 53.66 430 PRO A C 1
ATOM 3384 O O . PRO A 1 430 ? 11.471 12.688 -6.555 1.00 53.66 430 PRO A O 1
ATOM 3387 N N . VAL A 1 431 ? 9.633 12.146 -5.395 1.00 54.50 431 VAL A N 1
ATOM 3388 C CA . VAL A 1 431 ? 9.170 11.120 -6.355 1.00 54.50 431 VAL A CA 1
ATOM 3389 C C . VAL A 1 431 ? 7.952 11.600 -7.159 1.00 54.50 431 VAL A C 1
ATOM 3391 O O . VAL A 1 431 ? 6.836 11.586 -6.642 1.00 54.50 431 VAL A O 1
ATOM 3394 N N . PRO A 1 432 ? 8.112 11.978 -8.444 1.00 44.53 432 PRO A N 1
ATOM 3395 C CA . PRO A 1 432 ? 7.019 12.511 -9.267 1.00 44.53 432 PRO A CA 1
ATOM 3396 C C . PRO A 1 432 ? 5.915 11.494 -9.632 1.00 44.53 432 PRO A C 1
ATOM 3398 O O . PRO A 1 432 ? 4.881 11.887 -10.164 1.00 44.53 432 PRO A O 1
ATOM 3401 N N . SER A 1 433 ? 6.088 10.205 -9.319 1.00 49.44 433 SER A N 1
ATOM 3402 C CA . SER A 1 433 ? 5.156 9.120 -9.662 1.00 49.44 433 SER A CA 1
ATOM 3403 C C . SER A 1 433 ? 4.883 8.188 -8.470 1.00 49.44 433 SER A C 1
ATOM 3405 O O . SER A 1 433 ? 5.150 6.986 -8.518 1.00 49.44 433 SER A O 1
ATOM 3407 N N . ALA A 1 434 ? 4.411 8.753 -7.360 1.00 53.78 434 ALA A N 1
ATOM 3408 C CA . ALA A 1 434 ? 3.938 7.991 -6.206 1.00 53.78 434 ALA A CA 1
ATOM 3409 C C . ALA A 1 434 ? 2.747 7.082 -6.593 1.00 53.78 434 ALA A C 1
ATOM 3411 O O . ALA A 1 434 ? 1.821 7.533 -7.268 1.00 53.78 434 ALA A O 1
ATOM 3412 N N . SER A 1 435 ? 2.768 5.810 -6.173 1.00 61.28 435 SER A N 1
ATOM 3413 C CA . SER A 1 435 ? 1.657 4.868 -6.393 1.00 61.28 435 SER A CA 1
ATOM 3414 C C . SER A 1 435 ? 0.359 5.369 -5.740 1.00 61.28 435 SER A C 1
ATOM 3416 O O . SER A 1 435 ? 0.384 5.885 -4.621 1.00 61.28 435 SER A O 1
ATOM 3418 N N . GLU A 1 436 ? -0.785 5.161 -6.401 1.00 63.84 436 GLU A N 1
ATOM 3419 C CA . GLU A 1 436 ? -2.125 5.510 -5.899 1.00 63.84 436 GLU A CA 1
ATOM 3420 C C . GLU A 1 436 ? -2.424 4.895 -4.517 1.00 63.84 436 GLU A C 1
ATOM 3422 O O . GLU A 1 436 ? -3.049 5.520 -3.656 1.00 63.84 436 GLU A O 1
ATOM 3427 N N . ASP A 1 437 ? -1.869 3.708 -4.250 1.00 63.50 437 ASP A N 1
ATOM 3428 C CA . ASP A 1 437 ? -1.973 3.011 -2.963 1.00 63.50 437 ASP A CA 1
ATOM 3429 C C . ASP A 1 437 ? -1.457 3.836 -1.785 1.00 63.50 437 ASP A C 1
ATOM 3431 O O . ASP A 1 437 ? -1.999 3.776 -0.677 1.00 63.50 437 ASP A O 1
ATOM 3435 N N . ILE A 1 438 ? -0.424 4.638 -2.027 1.00 75.12 438 ILE A N 1
ATOM 3436 C CA . ILE A 1 438 ? 0.158 5.505 -1.013 1.00 75.12 438 ILE A CA 1
ATOM 3437 C C . ILE A 1 438 ? -0.852 6.578 -0.633 1.00 75.12 438 ILE A C 1
ATOM 3439 O O . ILE A 1 438 ? -1.059 6.829 0.553 1.00 75.12 438 ILE A O 1
ATOM 3443 N N . PHE A 1 439 ? -1.527 7.186 -1.609 1.00 74.75 439 PHE A N 1
ATOM 3444 C CA . PHE A 1 439 ? -2.531 8.211 -1.336 1.00 74.75 439 PHE A CA 1
ATOM 3445 C C . PHE A 1 439 ? -3.707 7.642 -0.540 1.00 74.75 439 PHE A C 1
ATOM 3447 O O . PHE A 1 439 ? -4.141 8.264 0.429 1.00 74.75 439 PHE A O 1
ATOM 3454 N N . HIS A 1 440 ? -4.167 6.430 -0.860 1.00 78.19 440 HIS A N 1
ATOM 3455 C CA . HIS A 1 440 ? -5.187 5.750 -0.059 1.00 78.19 440 HIS A CA 1
ATOM 3456 C C . HIS A 1 440 ? -4.731 5.450 1.373 1.00 78.19 440 HIS A C 1
ATOM 3458 O O . HIS A 1 440 ? -5.544 5.533 2.300 1.00 78.19 440 HIS A O 1
ATOM 3464 N N . PHE A 1 441 ? -3.452 5.115 1.565 1.00 83.56 441 PHE A N 1
ATOM 3465 C CA . PHE A 1 441 ? -2.875 4.918 2.891 1.00 83.56 441 PHE A CA 1
ATOM 3466 C C . PHE A 1 441 ? -2.902 6.210 3.714 1.00 83.56 441 PHE A C 1
ATOM 3468 O O . PHE A 1 441 ? -3.389 6.216 4.845 1.00 83.56 441 PHE A O 1
ATOM 3475 N N . HIS A 1 442 ? -2.465 7.320 3.122 1.00 80.38 442 HIS A N 1
ATOM 3476 C CA . HIS A 1 442 ? -2.463 8.629 3.777 1.00 80.38 442 HIS A CA 1
ATOM 3477 C C . HIS A 1 442 ? -3.868 9.133 4.077 1.00 80.38 442 HIS A C 1
ATOM 3479 O O . HIS A 1 442 ? -4.116 9.632 5.173 1.00 80.38 442 HIS A O 1
ATOM 3485 N N . ALA A 1 443 ? -4.808 8.952 3.148 1.00 81.69 443 ALA A N 1
ATOM 3486 C CA . ALA A 1 443 ? -6.207 9.283 3.383 1.00 81.69 443 ALA A CA 1
ATOM 3487 C C . ALA A 1 443 ? -6.733 8.555 4.628 1.00 81.69 443 ALA A C 1
ATOM 3489 O O . ALA A 1 443 ? -7.333 9.171 5.502 1.00 81.69 443 ALA A O 1
ATOM 3490 N N . ALA A 1 444 ? -6.422 7.267 4.786 1.00 87.50 444 ALA A N 1
ATOM 3491 C CA . ALA A 1 444 ? -6.846 6.515 5.961 1.00 87.50 444 ALA A CA 1
ATOM 3492 C C . ALA A 1 444 ? -6.125 6.938 7.262 1.00 87.50 444 ALA A C 1
ATOM 3494 O O . ALA A 1 444 ? -6.757 6.946 8.322 1.00 87.50 444 ALA A O 1
ATOM 3495 N N . GLN A 1 445 ? -4.849 7.346 7.207 1.00 88.75 445 GLN A N 1
ATOM 3496 C CA . GLN A 1 445 ? -4.173 7.969 8.358 1.00 88.75 445 GLN A CA 1
ATOM 3497 C C . GLN A 1 445 ? -4.856 9.290 8.755 1.00 88.75 445 GLN A C 1
ATOM 3499 O O . GLN A 1 445 ? -5.101 9.524 9.939 1.00 88.75 445 GLN A O 1
ATOM 3504 N N . ALA A 1 446 ? -5.191 10.134 7.773 1.00 84.88 446 ALA A N 1
ATOM 3505 C CA . ALA A 1 446 ? -5.886 11.405 7.965 1.00 84.88 446 ALA A CA 1
ATOM 3506 C C . ALA A 1 446 ? -7.287 11.212 8.566 1.00 84.88 446 ALA A C 1
ATOM 3508 O O . ALA A 1 446 ? -7.655 11.893 9.521 1.00 84.88 446 ALA A O 1
ATOM 3509 N N . GLU A 1 447 ? -8.052 10.243 8.064 1.00 85.62 447 GLU A N 1
ATOM 3510 C CA . GLU A 1 447 ? -9.368 9.886 8.599 1.00 85.62 447 GLU A CA 1
ATOM 3511 C C . GLU A 1 447 ? -9.287 9.399 10.054 1.00 85.62 447 GLU A C 1
ATOM 3513 O O . GLU A 1 447 ? -10.131 9.758 10.880 1.00 85.62 447 GLU A O 1
ATOM 3518 N N . LEU A 1 448 ? -8.275 8.588 10.390 1.00 89.44 448 LEU A N 1
ATOM 3519 C CA . LEU A 1 448 ? -8.058 8.124 11.760 1.00 89.44 448 LEU A CA 1
ATOM 3520 C C . LEU A 1 448 ? -7.652 9.280 12.687 1.00 89.44 448 LEU A C 1
ATOM 3522 O O . LEU A 1 448 ? -8.190 9.382 13.790 1.00 89.44 448 LEU A O 1
ATOM 3526 N N . LEU A 1 449 ? -6.761 10.172 12.237 1.00 88.00 449 LEU A N 1
ATOM 3527 C CA . LEU A 1 449 ? -6.406 11.401 12.958 1.00 88.00 449 LEU A CA 1
ATOM 3528 C C . LEU A 1 449 ? -7.642 12.249 13.244 1.00 88.00 449 LEU A C 1
ATOM 3530 O O . LEU A 1 449 ? -7.876 12.620 14.392 1.00 88.00 449 LEU A O 1
ATOM 3534 N N . LEU A 1 450 ? -8.455 12.516 12.220 1.00 83.19 450 LEU A N 1
ATOM 3535 C CA . LEU A 1 450 ? -9.668 13.317 12.348 1.00 83.19 450 LEU A CA 1
ATOM 3536 C C . LEU A 1 450 ? -10.632 12.709 13.371 1.00 83.19 450 LEU A C 1
ATOM 3538 O O . LEU A 1 450 ? -11.147 13.421 14.233 1.00 83.19 450 LEU A O 1
ATOM 3542 N N . TYR A 1 451 ? -10.832 11.390 13.325 1.00 85.69 451 TYR A N 1
ATOM 3543 C CA . TYR A 1 451 ? -11.671 10.686 14.291 1.00 85.69 451 TYR A CA 1
ATOM 3544 C C . TYR A 1 451 ? -11.173 10.868 15.736 1.00 85.69 451 TYR A C 1
ATOM 3546 O O . TYR A 1 451 ? -11.950 11.229 16.624 1.00 85.69 451 TYR A O 1
ATOM 3554 N N . LEU A 1 452 ? -9.875 10.655 15.983 1.00 85.12 452 LEU A N 1
ATOM 3555 C CA . LEU A 1 452 ? -9.288 10.810 17.318 1.00 85.12 452 LEU A CA 1
ATOM 3556 C C . LEU A 1 452 ? -9.351 12.267 17.800 1.00 85.12 452 LEU A C 1
ATOM 3558 O O . LEU A 1 452 ? -9.604 12.510 18.980 1.00 85.12 452 LEU A O 1
ATOM 3562 N N . MET A 1 453 ? -9.200 13.235 16.895 1.00 79.44 453 MET A N 1
ATOM 3563 C CA . MET A 1 453 ? -9.314 14.658 17.213 1.00 79.44 453 MET A CA 1
ATOM 3564 C C . MET A 1 453 ? -10.727 15.061 17.613 1.00 79.44 453 MET A C 1
ATOM 3566 O O . MET A 1 453 ? -10.890 15.704 18.647 1.00 79.44 453 MET A O 1
ATOM 3570 N N . ILE A 1 454 ? -11.743 14.640 16.852 1.00 77.81 454 ILE A N 1
ATOM 3571 C CA . ILE A 1 454 ? -13.153 14.861 17.209 1.00 77.81 454 ILE A CA 1
ATOM 3572 C C . ILE A 1 454 ? -13.443 14.244 18.581 1.00 77.81 454 ILE A C 1
ATOM 3574 O O . ILE A 1 454 ? -14.127 14.844 19.414 1.00 77.81 454 ILE A O 1
ATOM 3578 N N . HIS A 1 455 ? -12.880 13.063 18.849 1.00 76.38 455 HIS A N 1
ATOM 3579 C CA . HIS A 1 455 ? -13.018 12.427 20.147 1.00 76.38 455 HIS A CA 1
ATOM 3580 C C . HIS A 1 455 ? -12.370 13.259 21.268 1.00 76.38 455 HIS A C 1
ATOM 3582 O O . HIS A 1 455 ? -12.978 13.380 22.324 1.00 76.38 455 HIS A O 1
ATOM 3588 N N . ILE A 1 456 ? -11.183 13.850 21.100 1.00 74.25 456 ILE A N 1
ATOM 3589 C CA . ILE A 1 456 ? -10.574 14.693 22.150 1.00 74.25 456 ILE A CA 1
ATOM 3590 C C . ILE A 1 456 ? -11.286 16.046 22.290 1.00 74.25 456 ILE A C 1
ATOM 3592 O O . ILE A 1 456 ? -11.522 16.507 23.403 1.00 74.25 456 ILE A O 1
ATOM 3596 N N . SER A 1 457 ? -11.674 16.701 21.193 1.00 67.50 457 SER A N 1
ATOM 3597 C CA . SER A 1 457 ? -12.287 18.037 21.259 1.00 67.50 457 SER A CA 1
ATOM 3598 C C . SER A 1 457 ? -13.611 18.046 22.030 1.00 67.50 457 SER A C 1
ATOM 3600 O O . SER A 1 457 ? -14.020 19.074 22.564 1.00 67.50 457 SER A O 1
ATOM 3602 N N . GLN A 1 458 ? -14.277 16.894 22.113 1.00 67.44 458 GLN A N 1
ATOM 3603 C CA . GLN A 1 458 ? -15.488 16.696 22.906 1.00 67.44 458 GLN A CA 1
ATOM 3604 C C . GLN A 1 458 ? -15.226 16.477 24.411 1.00 67.44 458 GLN A C 1
ATOM 3606 O O . GLN A 1 458 ? -16.182 16.524 25.183 1.00 67.44 458 GLN A O 1
ATOM 3611 N N . SER A 1 459 ? -14.002 16.154 24.857 1.00 64.00 459 SER A N 1
ATOM 3612 C CA . SER A 1 459 ? -13.696 15.977 26.291 1.00 64.00 459 SER A CA 1
ATOM 3613 C C . SER A 1 459 ? -13.334 17.295 26.975 1.00 64.00 459 SER A C 1
ATOM 3615 O O . SER A 1 459 ? -13.836 17.560 28.067 1.00 64.00 459 SER A O 1
ATOM 3617 N N . TYR A 1 460 ? -12.514 18.132 26.339 1.00 65.25 460 TYR A N 1
ATOM 3618 C CA . TYR A 1 460 ? -12.083 19.446 26.832 1.00 65.25 460 TYR A CA 1
ATOM 3619 C C . TYR A 1 460 ? -11.317 20.172 25.712 1.00 65.25 460 TYR A C 1
ATOM 3621 O O . TYR A 1 460 ? -10.608 19.511 24.969 1.00 65.25 460 TYR A O 1
ATOM 3629 N N . PHE A 1 461 ? -11.398 21.503 25.579 1.00 69.88 461 PHE A N 1
ATOM 3630 C CA . PHE A 1 461 ? -10.539 22.256 24.646 1.00 69.88 461 PHE A CA 1
ATOM 3631 C C . PHE A 1 461 ? -9.384 22.908 25.418 1.00 69.88 461 PHE A C 1
ATOM 3633 O O . PHE A 1 461 ? -9.612 23.639 26.379 1.00 69.88 461 PHE A O 1
ATOM 3640 N N . SER A 1 462 ? -8.139 22.632 25.022 1.00 76.38 462 SER A N 1
ATOM 3641 C CA . SER A 1 462 ? -6.925 23.140 25.679 1.00 76.38 462 SER A CA 1
ATOM 3642 C C . SER A 1 462 ? -5.901 23.637 24.660 1.00 76.38 462 SER A C 1
ATOM 3644 O O . SER A 1 462 ? -5.945 23.240 23.498 1.00 76.38 462 SER A O 1
ATOM 3646 N N . ASN A 1 463 ? -4.922 24.432 25.103 1.00 74.69 463 ASN A N 1
ATOM 3647 C CA . ASN A 1 463 ? -3.822 24.893 24.242 1.00 74.69 463 ASN A CA 1
ATOM 3648 C C . ASN A 1 463 ? -3.022 23.727 23.629 1.00 74.69 463 ASN A C 1
ATOM 3650 O O . ASN A 1 463 ? -2.586 23.818 22.487 1.00 74.69 463 ASN A O 1
ATOM 3654 N N . SER A 1 464 ? -2.877 22.614 24.358 1.00 74.12 464 SER A N 1
ATOM 3655 C CA . SER A 1 464 ? -2.239 21.393 23.842 1.00 74.12 464 SER A CA 1
ATOM 3656 C C . SER A 1 464 ? -3.031 20.792 22.674 1.00 74.12 464 SER A C 1
ATOM 3658 O O . SER A 1 464 ? -2.464 20.391 21.662 1.00 74.12 464 SER A O 1
ATOM 3660 N N . ILE A 1 465 ? -4.362 20.806 22.772 1.00 73.88 465 ILE A N 1
ATOM 3661 C CA . ILE A 1 465 ? -5.254 20.316 21.715 1.00 73.88 465 ILE A CA 1
ATOM 3662 C C . ILE A 1 465 ? -5.212 21.249 20.510 1.00 73.88 465 ILE A C 1
ATOM 3664 O O . ILE A 1 465 ? -5.095 20.769 19.389 1.00 73.88 465 ILE A O 1
ATOM 3668 N N . ALA A 1 466 ? -5.237 22.565 20.730 1.00 77.81 466 ALA A N 1
ATOM 3669 C CA . ALA A 1 466 ? -5.098 23.548 19.659 1.00 77.81 466 ALA A CA 1
ATOM 3670 C C . ALA A 1 466 ? -3.782 23.361 18.883 1.00 77.81 466 ALA A C 1
ATOM 3672 O O . ALA A 1 466 ? -3.790 23.345 17.655 1.00 77.81 466 ALA A O 1
ATOM 3673 N N . LEU A 1 467 ? -2.664 23.131 19.581 1.00 78.62 467 LEU A N 1
ATOM 3674 C CA . LEU A 1 467 ? -1.377 22.852 18.941 1.00 78.62 467 LEU A CA 1
ATOM 3675 C C . LEU A 1 467 ? -1.420 21.580 18.081 1.00 78.62 467 LEU A C 1
ATOM 3677 O O . LEU A 1 467 ? -0.909 21.579 16.962 1.00 78.62 467 LEU A O 1
ATOM 3681 N N . GLN A 1 468 ? -2.057 20.514 18.575 1.00 76.38 468 GLN A N 1
ATOM 3682 C CA . GLN A 1 468 ? -2.224 19.277 17.808 1.00 76.38 468 GLN A CA 1
ATOM 3683 C C . GLN A 1 468 ? -3.136 19.474 16.589 1.00 76.38 468 GLN A C 1
ATOM 3685 O O . GLN A 1 468 ? -2.824 18.946 15.524 1.00 76.38 468 GLN A O 1
ATOM 3690 N N . ILE A 1 469 ? -4.197 20.290 16.695 1.00 81.38 469 ILE A N 1
ATOM 3691 C CA . ILE A 1 469 ? -5.025 20.686 15.541 1.00 81.38 469 ILE A CA 1
ATOM 3692 C C . ILE A 1 469 ? -4.145 21.343 14.478 1.00 81.38 469 ILE A C 1
ATOM 3694 O O . ILE A 1 469 ? -4.137 20.877 13.345 1.00 81.38 469 ILE A O 1
ATOM 3698 N N . TYR A 1 470 ? -3.358 22.365 14.830 1.00 83.56 470 TYR A N 1
ATOM 3699 C CA . TYR A 1 470 ? -2.495 23.044 13.857 1.00 83.56 470 TYR A CA 1
ATOM 3700 C C . TYR A 1 470 ? -1.446 22.114 13.249 1.00 83.56 470 TYR A C 1
ATOM 3702 O O . TYR A 1 470 ? -1.211 22.158 12.043 1.00 83.56 470 TYR A O 1
ATOM 3710 N N . ARG A 1 471 ? -0.849 21.225 14.048 1.00 83.12 471 ARG A N 1
ATOM 3711 C CA . ARG A 1 471 ? 0.114 20.238 13.546 1.00 83.12 471 ARG A CA 1
ATOM 3712 C C . ARG A 1 471 ? -0.520 19.302 12.519 1.00 83.12 471 ARG A C 1
ATOM 3714 O O . ARG A 1 471 ? 0.086 19.039 11.485 1.00 83.12 471 ARG A O 1
ATOM 3721 N N . ILE A 1 472 ? -1.738 18.831 12.776 1.00 79.62 472 ILE A N 1
ATOM 3722 C CA . ILE A 1 472 ? -2.484 17.982 11.843 1.00 79.62 472 ILE A CA 1
ATOM 3723 C C . ILE A 1 472 ? -2.886 18.776 10.600 1.00 79.62 472 ILE A C 1
ATOM 3725 O O . ILE A 1 472 ? -2.664 18.297 9.494 1.00 79.62 472 ILE A O 1
ATOM 3729 N N . THR A 1 473 ? -3.405 19.996 10.759 1.00 84.69 473 THR A N 1
ATOM 3730 C CA . THR A 1 473 ? -3.745 20.887 9.641 1.00 84.69 473 THR A CA 1
ATOM 3731 C C . THR A 1 473 ? -2.548 21.090 8.719 1.00 84.69 473 THR A C 1
ATOM 3733 O O . THR A 1 473 ? -2.678 20.930 7.510 1.00 84.69 473 THR A O 1
ATOM 3736 N N . PHE A 1 474 ? -1.366 21.363 9.276 1.00 85.31 474 PHE A N 1
ATOM 3737 C CA . PHE A 1 474 ? -0.131 21.475 8.503 1.00 85.31 474 PHE A CA 1
ATOM 3738 C C . PHE A 1 474 ? 0.171 20.204 7.700 1.00 85.31 474 PHE A C 1
ATOM 3740 O O . PHE A 1 474 ? 0.441 20.285 6.503 1.00 85.31 474 PHE A O 1
ATOM 3747 N N . LEU A 1 475 ? 0.095 19.031 8.333 1.00 82.75 475 LEU A N 1
ATOM 3748 C CA . LEU A 1 475 ? 0.352 17.756 7.664 1.00 82.75 475 LEU A CA 1
ATOM 3749 C C . LEU A 1 475 ? -0.656 17.481 6.538 1.00 82.75 475 LEU A C 1
ATOM 3751 O O . LEU A 1 475 ? -0.248 17.106 5.440 1.00 82.75 475 LEU A O 1
ATOM 3755 N N . LEU A 1 476 ? -1.948 17.725 6.774 1.00 83.31 476 LEU A N 1
ATOM 3756 C CA . LEU A 1 476 ? -3.000 17.565 5.766 1.00 83.31 476 LEU A CA 1
ATOM 3757 C C . LEU A 1 476 ? -2.799 18.512 4.581 1.00 83.31 476 LEU A C 1
ATOM 3759 O O . LEU A 1 476 ? -2.864 18.074 3.436 1.00 83.31 476 LEU A O 1
ATOM 3763 N N . LEU A 1 477 ? -2.500 19.788 4.837 1.00 84.19 477 LEU A N 1
ATOM 3764 C CA . LEU A 1 477 ? -2.218 20.758 3.777 1.00 84.19 477 LEU A CA 1
ATOM 3765 C C . LEU A 1 477 ? -0.965 20.389 2.985 1.00 84.19 477 LEU A C 1
ATOM 3767 O O . LEU A 1 477 ? -0.963 20.517 1.763 1.00 84.19 477 LEU A O 1
ATOM 3771 N N . LYS A 1 478 ? 0.083 19.891 3.653 1.00 82.75 478 LYS A N 1
ATOM 3772 C CA . LYS A 1 478 ? 1.295 19.412 2.981 1.00 82.75 478 LYS A CA 1
ATOM 3773 C C . LYS A 1 478 ? 0.990 18.222 2.066 1.00 82.75 478 LYS A C 1
ATOM 3775 O O . LYS A 1 478 ? 1.451 18.191 0.930 1.00 82.75 478 LYS A O 1
ATOM 3780 N N . PHE A 1 479 ? 0.177 17.275 2.529 1.00 80.25 479 PHE A N 1
ATOM 3781 C CA . PHE A 1 479 ? -0.267 16.137 1.722 1.00 80.25 479 PHE A CA 1
ATOM 3782 C C . PHE A 1 479 ? -1.107 16.563 0.511 1.00 80.25 479 PHE A C 1
ATOM 3784 O O . PHE A 1 479 ? -0.828 16.140 -0.609 1.00 80.25 479 PHE A O 1
ATOM 3791 N N . LEU A 1 480 ? -2.091 17.441 0.716 1.00 81.00 480 LEU A N 1
ATOM 3792 C CA . LEU A 1 480 ? -2.905 17.990 -0.369 1.00 81.00 480 LEU A CA 1
ATOM 3793 C C . LEU A 1 480 ? -2.046 18.755 -1.380 1.00 81.00 480 LEU A C 1
ATOM 3795 O O . LEU A 1 480 ? -2.276 18.643 -2.579 1.00 81.00 480 LEU A O 1
ATOM 3799 N N . SER A 1 481 ? -1.033 19.490 -0.910 1.00 79.94 481 SER A N 1
ATOM 3800 C CA . SER A 1 481 ? -0.101 20.222 -1.775 1.00 79.94 481 SER A CA 1
ATOM 3801 C C . SER A 1 481 ? 0.693 19.267 -2.665 1.00 79.94 481 SER A C 1
ATOM 3803 O O . SER A 1 481 ? 0.779 19.496 -3.865 1.00 79.94 481 SER A O 1
ATOM 3805 N N . LEU A 1 482 ? 1.179 18.145 -2.119 1.00 75.62 482 LEU A N 1
ATOM 3806 C CA . LEU A 1 482 ? 1.837 17.101 -2.916 1.00 75.62 482 LEU A CA 1
ATOM 3807 C C . LEU A 1 482 ? 0.899 16.494 -3.972 1.00 75.62 482 LEU A C 1
ATOM 3809 O O . LEU A 1 482 ? 1.310 16.269 -5.111 1.00 75.62 482 LEU A O 1
ATOM 3813 N N . GLN A 1 483 ? -0.367 16.239 -3.622 1.00 74.75 483 GLN A N 1
ATOM 3814 C CA . GLN A 1 483 ? -1.357 15.730 -4.578 1.00 74.75 483 GLN A CA 1
ATOM 3815 C C . GLN A 1 483 ? -1.665 16.746 -5.685 1.00 74.75 483 GLN A C 1
ATOM 3817 O O . GLN A 1 483 ? -1.715 16.379 -6.861 1.00 74.75 483 GLN A O 1
ATOM 3822 N N . ALA A 1 484 ? -1.841 18.016 -5.317 1.00 75.50 484 ALA A N 1
ATOM 3823 C CA . ALA A 1 484 ? -2.125 19.101 -6.246 1.00 75.50 484 ALA A CA 1
ATOM 3824 C C . ALA A 1 484 ? -0.937 19.365 -7.182 1.00 75.50 484 ALA A C 1
ATOM 3826 O O . ALA A 1 484 ? -1.135 19.531 -8.386 1.00 75.50 484 ALA A O 1
ATOM 3827 N N . GLU A 1 485 ? 0.296 19.325 -6.671 1.00 73.50 485 GLU A N 1
ATOM 3828 C CA . GLU A 1 485 ? 1.514 19.443 -7.476 1.00 73.50 485 GLU A CA 1
ATOM 3829 C C . GLU A 1 485 ? 1.624 18.291 -8.485 1.00 73.50 485 GLU A C 1
ATOM 3831 O O . GLU A 1 485 ? 1.839 18.527 -9.676 1.00 73.50 485 GLU A O 1
ATOM 3836 N N . GLY A 1 486 ? 1.403 17.050 -8.038 1.00 68.81 486 GLY A N 1
ATOM 3837 C CA . GLY A 1 486 ? 1.399 15.880 -8.917 1.00 68.81 486 GLY A CA 1
ATOM 3838 C C . GLY A 1 486 ? 0.341 15.973 -10.021 1.00 68.81 486 GLY A C 1
ATOM 3839 O O . GLY A 1 486 ? 0.622 15.657 -11.176 1.00 68.81 486 GLY A O 1
ATOM 3840 N N . ALA A 1 487 ? -0.866 16.441 -9.694 1.00 69.25 487 ALA A N 1
ATOM 3841 C CA . ALA A 1 487 ? -1.924 16.656 -10.679 1.00 69.25 487 ALA A CA 1
ATOM 3842 C C . ALA A 1 487 ? -1.595 17.795 -11.659 1.00 69.25 487 ALA A C 1
ATOM 3844 O O . ALA A 1 487 ? -1.845 17.661 -12.856 1.00 69.25 487 ALA A O 1
ATOM 3845 N N . THR A 1 488 ? -0.979 18.877 -11.176 1.00 65.88 488 THR A N 1
ATOM 3846 C CA . THR A 1 488 ? -0.569 20.019 -12.007 1.00 65.88 488 THR A CA 1
ATOM 3847 C C . THR A 1 488 ? 0.503 19.607 -13.016 1.00 65.88 488 THR A C 1
ATOM 3849 O O . THR A 1 488 ? 0.355 19.896 -14.199 1.00 65.88 488 THR A O 1
ATOM 3852 N N . ARG A 1 489 ? 1.532 18.854 -12.595 1.00 65.81 489 ARG A N 1
ATOM 3853 C CA . ARG A 1 489 ? 2.575 18.340 -13.507 1.00 65.81 489 ARG A CA 1
ATOM 3854 C C . ARG A 1 489 ? 1.996 17.439 -14.599 1.00 65.81 489 ARG A C 1
ATOM 3856 O O . ARG A 1 489 ? 2.277 17.651 -15.774 1.00 65.81 489 ARG A O 1
ATOM 3863 N N . ARG A 1 490 ? 1.111 16.501 -14.237 1.00 63.81 490 ARG A N 1
ATOM 3864 C CA . ARG A 1 490 ? 0.410 15.658 -15.225 1.00 63.81 490 ARG A CA 1
ATOM 3865 C C . ARG A 1 490 ? -0.412 16.493 -16.205 1.00 63.81 490 ARG A C 1
ATOM 3867 O O . ARG A 1 490 ? -0.416 16.208 -17.399 1.00 63.81 490 ARG A O 1
ATOM 3874 N N . ALA A 1 491 ? -1.088 17.537 -15.726 1.00 64.38 491 ALA A N 1
ATOM 3875 C CA . ALA A 1 491 ? -1.850 18.426 -16.595 1.00 64.38 491 ALA A CA 1
ATOM 3876 C C . ALA A 1 491 ? -0.953 19.204 -17.575 1.00 64.38 491 ALA A C 1
ATOM 3878 O O . ALA A 1 491 ? -1.340 19.403 -18.727 1.00 64.38 491 ALA A O 1
ATOM 3879 N N . GLU A 1 492 ? 0.251 19.607 -17.155 1.00 62.50 492 GLU A N 1
ATOM 3880 C CA . GLU A 1 492 ? 1.247 20.231 -18.035 1.00 62.50 492 GLU A CA 1
ATOM 3881 C C . GLU A 1 492 ? 1.784 19.261 -19.099 1.00 62.50 492 GLU A C 1
ATOM 3883 O O . GLU A 1 492 ? 1.961 19.659 -20.251 1.00 62.50 492 GLU A O 1
ATOM 3888 N N . GLU A 1 493 ? 2.007 17.996 -18.738 1.00 61.53 493 GLU A N 1
ATOM 3889 C CA . GLU A 1 493 ? 2.520 16.952 -19.636 1.00 61.53 493 GLU A CA 1
ATOM 3890 C C . GLU A 1 493 ? 1.486 16.502 -20.676 1.00 61.53 493 GLU A C 1
ATOM 3892 O O . GLU A 1 493 ? 1.798 16.360 -21.860 1.00 61.53 493 GLU A O 1
ATOM 3897 N N . VAL A 1 494 ? 0.243 16.277 -20.243 1.00 61.53 494 VAL A N 1
ATOM 3898 C CA . VAL A 1 494 ? -0.831 15.743 -21.095 1.00 61.53 494 VAL A CA 1
ATOM 3899 C C . VAL A 1 494 ? -1.617 16.871 -21.791 1.00 61.53 494 VAL A C 1
ATOM 3901 O O . VAL A 1 494 ? -2.351 16.639 -22.753 1.00 61.53 494 VAL A O 1
ATOM 3904 N N . GLY A 1 495 ? -1.439 18.121 -21.353 1.00 59.16 495 GLY A N 1
ATOM 3905 C CA . GLY A 1 495 ? -2.084 19.305 -21.924 1.00 59.16 495 GLY A CA 1
ATOM 3906 C C . GLY A 1 495 ? -3.569 19.456 -21.569 1.00 59.16 495 GLY A C 1
ATOM 3907 O O . GLY A 1 495 ? -4.238 20.330 -22.122 1.00 59.16 495 GLY A O 1
ATOM 3908 N N . PHE A 1 496 ? -4.096 18.625 -20.666 1.00 59.44 496 PHE A N 1
ATOM 3909 C CA . PHE A 1 496 ? -5.436 18.757 -20.094 1.00 59.44 496 PHE A CA 1
ATOM 3910 C C . PHE A 1 496 ? -5.442 18.329 -18.624 1.00 59.44 496 PHE A C 1
ATOM 3912 O O . PHE A 1 496 ? -4.649 17.488 -18.208 1.00 59.44 496 PHE A O 1
ATOM 3919 N N . VAL A 1 497 ? -6.358 18.899 -17.842 1.00 61.19 497 VAL A N 1
ATOM 3920 C CA . VAL A 1 497 ? -6.509 18.587 -16.417 1.00 61.19 497 VAL A CA 1
ATOM 3921 C C . VAL A 1 497 ? -7.406 17.365 -16.266 1.00 61.19 497 VAL A C 1
ATOM 3923 O O . VAL A 1 497 ? -8.575 17.394 -16.652 1.00 61.19 497 VAL A O 1
ATOM 3926 N N . ASP A 1 498 ? -6.862 16.307 -15.678 1.00 63.41 498 ASP A N 1
ATOM 3927 C CA . ASP A 1 498 ? -7.634 15.151 -15.239 1.00 63.41 498 ASP A CA 1
ATOM 3928 C C . ASP A 1 498 ? -8.300 15.464 -13.890 1.00 63.41 498 ASP A C 1
ATOM 3930 O O . ASP A 1 498 ? -7.684 15.355 -12.827 1.00 63.41 498 ASP A O 1
ATOM 3934 N N . LEU A 1 499 ? -9.552 15.926 -13.955 1.00 62.91 499 LEU A N 1
ATOM 3935 C CA . LEU A 1 499 ? -10.338 16.307 -12.779 1.00 62.91 499 LEU A CA 1
ATOM 3936 C C . LEU A 1 499 ? -10.644 15.117 -11.859 1.00 62.91 499 LEU A C 1
ATOM 3938 O O . LEU A 1 499 ? -10.836 15.335 -10.667 1.00 62.91 499 LEU A O 1
ATOM 3942 N N . ASP A 1 500 ? -10.645 13.885 -12.378 1.00 57.50 500 ASP A N 1
ATOM 3943 C CA . ASP A 1 500 ? -10.921 12.683 -11.581 1.00 57.50 500 ASP A CA 1
ATOM 3944 C C . ASP A 1 500 ? -9.742 12.332 -10.654 1.00 57.50 500 ASP A C 1
ATOM 3946 O O . ASP A 1 500 ? -9.919 11.652 -9.646 1.00 57.50 500 ASP A O 1
ATOM 3950 N N . HIS A 1 501 ? -8.541 12.834 -10.965 1.00 59.28 501 HIS A N 1
ATOM 3951 C CA . HIS A 1 501 ? -7.316 12.622 -10.187 1.00 59.28 501 HIS A CA 1
ATOM 3952 C C . HIS A 1 501 ? -6.818 13.891 -9.476 1.00 59.28 501 HIS A C 1
ATOM 3954 O O . HIS A 1 501 ? -5.699 13.900 -8.944 1.00 59.28 501 HIS A O 1
ATOM 3960 N N . PHE A 1 502 ? -7.602 14.973 -9.490 1.00 64.94 502 PHE A N 1
ATOM 3961 C CA . PHE A 1 502 ? -7.307 16.173 -8.714 1.00 64.94 502 PHE A CA 1
ATOM 3962 C C . PHE A 1 502 ? -7.796 15.987 -7.268 1.00 64.94 502 PHE A C 1
ATOM 3964 O O . PHE A 1 502 ? -8.904 15.486 -7.072 1.00 64.94 502 PHE A O 1
ATOM 3971 N N . PRO A 1 503 ? -7.007 16.353 -6.237 1.00 67.50 503 PRO A N 1
ATOM 3972 C CA . PRO A 1 503 ? -7.449 16.200 -4.857 1.00 67.50 503 PRO A CA 1
ATOM 3973 C C . PRO A 1 503 ? -8.714 17.012 -4.574 1.00 67.50 503 PRO A C 1
ATOM 3975 O O . PRO A 1 503 ? -8.833 18.168 -4.985 1.00 67.50 503 PRO A O 1
ATOM 3978 N N . GLU A 1 504 ? -9.632 16.437 -3.797 1.00 69.94 504 GLU A N 1
ATOM 3979 C CA . GLU A 1 504 ? -10.708 17.215 -3.188 1.00 69.94 504 GLU A CA 1
ATOM 3980 C C . GLU A 1 504 ? -10.094 18.210 -2.200 1.00 69.94 504 GLU A C 1
ATOM 3982 O O . GLU A 1 504 ? -9.552 17.841 -1.155 1.00 69.94 504 GLU A O 1
ATOM 3987 N N . LEU A 1 505 ? -10.143 19.490 -2.559 1.00 73.50 505 LEU A N 1
ATOM 3988 C CA . LEU A 1 505 ? -9.598 20.551 -1.729 1.00 73.50 505 LEU A CA 1
ATOM 3989 C C . LEU A 1 505 ? -10.595 20.988 -0.651 1.00 73.50 505 LEU A C 1
ATOM 3991 O O . LEU A 1 505 ? -11.810 20.877 -0.846 1.00 73.50 505 LEU A O 1
ATOM 3995 N N . PRO A 1 506 ? -10.103 21.530 0.480 1.00 73.50 506 PRO A N 1
ATOM 3996 C CA . PRO A 1 506 ? -10.967 22.143 1.474 1.00 73.50 506 PRO A CA 1
ATOM 3997 C C . PRO A 1 506 ? -11.812 23.251 0.841 1.00 73.50 506 PRO A C 1
ATOM 3999 O O . PRO A 1 506 ? -11.380 23.907 -0.109 1.00 73.50 506 PRO A O 1
ATOM 4002 N N . MET A 1 507 ? -13.008 23.479 1.393 1.00 71.81 507 MET A N 1
ATOM 4003 C CA . MET A 1 507 ? -13.878 24.562 0.931 1.00 71.81 507 MET A CA 1
ATOM 4004 C C . MET A 1 507 ? -13.109 25.899 0.901 1.00 71.81 507 MET A C 1
ATOM 4006 O O . MET A 1 507 ? -12.314 26.140 1.817 1.00 71.81 507 MET A O 1
ATOM 4010 N N . PRO A 1 508 ? -13.335 26.776 -0.097 1.00 69.25 508 PRO A N 1
ATOM 4011 C CA . PRO A 1 508 ? -12.599 28.036 -0.230 1.00 69.25 508 PRO A CA 1
ATOM 4012 C C . PRO A 1 508 ? -12.608 28.884 1.045 1.00 69.25 508 PRO A C 1
ATOM 4014 O O . PRO A 1 508 ? -11.598 29.474 1.405 1.00 69.25 508 PRO A O 1
ATOM 4017 N N . GLU A 1 509 ? -13.710 28.883 1.794 1.00 73.69 509 GLU A N 1
ATOM 4018 C CA . GLU A 1 509 ? -13.828 29.594 3.069 1.00 73.69 509 GLU A CA 1
ATOM 4019 C C . GLU A 1 509 ? -12.823 29.095 4.119 1.00 73.69 509 GLU A C 1
ATOM 4021 O O . GLU A 1 509 ? -12.343 29.874 4.940 1.00 73.69 509 GLU A O 1
ATOM 4026 N N . ILE A 1 510 ? -12.485 27.802 4.090 1.00 77.62 510 ILE A N 1
ATOM 4027 C CA . ILE A 1 510 ? -11.478 27.198 4.968 1.00 77.62 510 ILE A CA 1
ATOM 4028 C C . ILE A 1 510 ? -10.077 27.576 4.485 1.00 77.62 510 ILE A C 1
ATOM 4030 O O . ILE A 1 510 ? -9.255 27.989 5.301 1.00 77.62 510 ILE A O 1
ATOM 4034 N N . LEU A 1 511 ? -9.805 27.464 3.179 1.00 75.56 511 LEU A N 1
ATOM 4035 C CA . LEU A 1 511 ? -8.498 27.812 2.609 1.00 75.56 511 LEU A CA 1
ATOM 4036 C C . LEU A 1 511 ? -8.154 29.288 2.822 1.00 75.56 511 LEU A C 1
ATOM 4038 O O . LEU A 1 511 ? -7.041 29.566 3.248 1.00 75.56 511 LEU A O 1
ATOM 4042 N N . HIS A 1 512 ? -9.120 30.195 2.656 1.00 74.50 512 HIS A N 1
ATOM 4043 C CA . HIS A 1 512 ? -8.947 31.627 2.908 1.00 74.50 512 HIS A CA 1
ATOM 4044 C C . HIS A 1 512 ? -8.914 31.973 4.404 1.00 74.50 512 HIS A C 1
ATOM 4046 O O . HIS A 1 512 ? -8.161 32.847 4.829 1.00 74.50 512 HIS A O 1
ATOM 4052 N N . GLY A 1 513 ? -9.695 31.269 5.230 1.00 78.31 513 GLY A N 1
ATOM 4053 C CA . GLY A 1 513 ? -9.746 31.522 6.670 1.00 78.31 513 GLY A CA 1
ATOM 4054 C C . GLY A 1 513 ? -8.475 31.111 7.422 1.00 78.31 513 GLY A C 1
ATOM 4055 O O . GLY A 1 513 ? -8.172 31.682 8.469 1.00 78.31 513 GLY A O 1
ATOM 4056 N N . LEU A 1 514 ? -7.716 30.135 6.909 1.00 83.38 514 LEU A N 1
ATOM 4057 C CA . LEU A 1 514 ? -6.482 29.648 7.536 1.00 83.38 514 LEU A CA 1
ATOM 4058 C C . LEU A 1 514 ? -5.345 30.696 7.543 1.00 83.38 514 LEU A C 1
ATOM 4060 O O . LEU A 1 514 ? -4.783 30.925 8.618 1.00 83.38 514 LEU A O 1
ATOM 4064 N N . PRO A 1 515 ? -5.011 31.366 6.419 1.00 79.88 515 PRO A N 1
ATOM 4065 C CA . PRO A 1 515 ? -4.118 32.523 6.390 1.00 79.88 515 PRO A CA 1
ATOM 4066 C C . PRO A 1 515 ? -4.519 33.631 7.366 1.00 79.88 515 PRO A C 1
ATOM 4068 O O . PRO A 1 515 ? -3.680 34.078 8.146 1.00 79.88 515 PRO A O 1
ATOM 4071 N N . ASP A 1 516 ? -5.794 34.030 7.384 1.00 79.81 516 ASP A N 1
ATOM 4072 C CA . ASP A 1 516 ? -6.282 35.112 8.250 1.00 79.81 516 ASP A CA 1
ATOM 4073 C C . ASP A 1 516 ? -6.118 34.778 9.738 1.00 79.81 516 ASP A C 1
ATOM 4075 O O . ASP A 1 516 ? -5.651 35.601 10.536 1.00 79.81 516 ASP A O 1
ATOM 4079 N N . GLN A 1 517 ? -6.446 33.539 10.119 1.00 83.75 517 GLN A N 1
ATOM 4080 C CA . GLN A 1 517 ? -6.215 33.042 11.474 1.00 83.75 517 GLN A CA 1
ATOM 4081 C C . GLN A 1 517 ? -4.722 33.021 11.810 1.00 83.75 517 GLN A C 1
ATOM 4083 O O . GLN A 1 517 ? -4.329 33.514 12.868 1.00 83.75 517 GLN A O 1
ATOM 4088 N N . ALA A 1 518 ? -3.882 32.496 10.915 1.00 83.00 518 ALA A N 1
ATOM 4089 C CA . ALA A 1 518 ? -2.440 32.421 11.126 1.00 83.00 518 ALA A CA 1
ATOM 4090 C C . ALA A 1 518 ? -1.813 33.810 11.322 1.00 83.00 518 ALA A C 1
ATOM 4092 O O . ALA A 1 518 ? -1.041 33.997 12.262 1.00 83.00 518 ALA A O 1
ATOM 4093 N N . ILE A 1 519 ? -2.178 34.794 10.493 1.00 79.00 519 ILE A N 1
ATOM 4094 C CA . ILE A 1 519 ? -1.703 36.181 10.608 1.00 79.00 519 ILE A CA 1
ATOM 4095 C C . ILE A 1 519 ? -2.129 36.783 11.946 1.00 79.00 519 ILE A C 1
ATOM 4097 O O . ILE A 1 519 ? -1.300 37.364 12.645 1.00 79.00 519 ILE A O 1
ATOM 4101 N N . THR A 1 520 ? -3.400 36.621 12.320 1.00 83.38 520 THR A N 1
ATOM 4102 C CA . THR A 1 520 ? -3.935 37.162 13.577 1.00 83.38 520 THR A CA 1
ATOM 4103 C C . THR A 1 520 ? -3.164 36.607 14.777 1.00 83.38 520 THR A C 1
ATOM 4105 O O . THR A 1 520 ? -2.643 37.374 15.585 1.00 83.38 520 THR A O 1
ATOM 4108 N N . PHE A 1 521 ? -2.993 35.283 14.847 1.00 81.19 521 PHE A N 1
ATOM 4109 C CA . PHE A 1 521 ? -2.281 34.636 15.951 1.00 81.19 521 PHE A CA 1
ATOM 4110 C C . PHE A 1 521 ? -0.794 34.987 16.002 1.00 81.19 521 PHE A C 1
ATOM 4112 O O . PHE A 1 521 ? -0.265 35.235 17.085 1.00 81.19 521 PHE A O 1
ATOM 4119 N N . VAL A 1 522 ? -0.105 35.017 14.858 1.00 80.19 522 VAL A N 1
ATOM 4120 C CA . VAL A 1 522 ? 1.318 35.384 14.813 1.00 80.19 522 VAL A CA 1
ATOM 4121 C C . VAL A 1 522 ? 1.507 36.834 15.258 1.00 80.19 522 VAL A C 1
ATOM 4123 O O . VAL A 1 522 ? 2.388 37.097 16.075 1.00 80.19 522 VAL A O 1
ATOM 4126 N N . THR A 1 523 ? 0.663 37.759 14.792 1.00 77.00 523 THR A N 1
ATOM 4127 C CA . THR A 1 523 ? 0.711 39.164 15.216 1.00 77.00 523 THR A CA 1
ATOM 4128 C C . THR A 1 523 ? 0.479 39.290 16.718 1.00 77.00 523 THR A C 1
ATOM 4130 O O . THR A 1 523 ? 1.317 39.872 17.401 1.00 77.00 523 THR A O 1
ATOM 4133 N N . GLU A 1 524 ? -0.576 38.681 17.263 1.00 82.00 524 GLU A N 1
ATOM 4134 C CA . GLU A 1 524 ? -0.859 38.721 18.704 1.00 82.00 524 GLU A CA 1
ATOM 4135 C C . GLU A 1 524 ? 0.294 38.142 19.542 1.00 82.00 524 GLU A C 1
ATOM 4137 O O . GLU A 1 524 ? 0.735 38.761 20.513 1.00 82.00 524 GLU A O 1
ATOM 4142 N N . LEU A 1 525 ? 0.849 36.989 19.151 1.00 77.56 525 LEU A N 1
ATOM 4143 C CA . LEU A 1 525 ? 1.972 36.361 19.856 1.00 77.56 525 LEU A CA 1
ATOM 4144 C C . LEU A 1 525 ? 3.249 37.208 19.792 1.00 77.56 525 LEU A C 1
ATOM 4146 O O . LEU A 1 525 ? 3.985 37.291 20.780 1.00 77.56 525 LEU A O 1
ATOM 4150 N N . CYS A 1 526 ? 3.523 37.850 18.656 1.00 73.88 526 CYS A N 1
ATOM 4151 C CA . CYS A 1 526 ? 4.661 38.750 18.502 1.00 73.88 526 CYS A CA 1
ATOM 4152 C C . CYS A 1 526 ? 4.475 40.060 19.283 1.00 73.88 526 CYS A C 1
ATOM 4154 O O . CYS A 1 526 ? 5.439 40.566 19.860 1.00 73.88 526 CYS A O 1
ATOM 4156 N N . GLU A 1 527 ? 3.256 40.599 19.354 1.00 77.62 527 GLU A N 1
ATOM 4157 C CA . GLU A 1 527 ? 2.958 41.815 20.113 1.00 77.62 527 GLU A CA 1
ATOM 4158 C C . GLU A 1 527 ? 3.026 41.598 21.625 1.00 77.62 527 GLU A C 1
ATOM 4160 O O . GLU A 1 527 ? 3.572 42.443 22.334 1.00 77.62 527 GLU A O 1
ATOM 4165 N N . VAL A 1 528 ? 2.556 40.453 22.125 1.00 75.88 528 VAL A N 1
ATOM 4166 C CA . VAL A 1 528 ? 2.649 40.096 23.551 1.00 75.88 528 VAL A CA 1
ATOM 4167 C C . VAL A 1 528 ? 4.105 39.897 23.993 1.00 75.88 528 VAL A C 1
ATOM 4169 O O . VAL A 1 528 ? 4.449 40.183 25.139 1.00 75.88 528 VAL A O 1
ATOM 4172 N N . ASN A 1 529 ? 4.987 39.470 23.084 1.00 66.62 529 ASN A N 1
ATOM 4173 C CA . ASN A 1 529 ? 6.403 39.217 23.370 1.00 66.62 529 ASN A CA 1
ATOM 4174 C C . ASN A 1 529 ? 7.349 40.350 22.929 1.00 66.62 529 ASN A C 1
ATOM 4176 O O . ASN A 1 529 ? 8.564 40.172 22.972 1.00 66.62 529 ASN A O 1
ATOM 4180 N N . ARG A 1 530 ? 6.830 41.539 22.571 1.00 63.47 530 ARG A N 1
ATOM 4181 C CA . ARG A 1 530 ? 7.606 42.696 22.057 1.00 63.47 530 ARG A CA 1
ATOM 4182 C C . ARG A 1 530 ? 8.778 43.153 22.938 1.00 63.47 530 ARG A C 1
ATOM 4184 O O . ARG A 1 530 ? 9.617 43.916 22.469 1.00 63.47 530 ARG A O 1
ATOM 4191 N N . SER A 1 531 ? 8.803 42.770 24.215 1.00 56.06 531 SER A N 1
ATOM 4192 C CA . SER A 1 531 ? 9.738 43.290 25.224 1.00 56.06 531 SER A CA 1
ATOM 4193 C C . SER A 1 531 ? 10.668 42.239 25.847 1.00 56.06 531 SER A C 1
ATOM 4195 O O . SER A 1 531 ? 11.511 42.616 26.655 1.00 56.06 531 SER A O 1
ATOM 4197 N N . ASN A 1 532 ? 10.550 40.959 25.472 1.00 58.19 532 ASN A N 1
ATOM 4198 C CA . ASN A 1 532 ? 11.355 39.848 26.001 1.00 58.19 532 ASN A CA 1
ATOM 4199 C C . ASN A 1 532 ? 11.981 39.034 24.852 1.00 58.19 532 ASN A C 1
ATOM 4201 O O . ASN A 1 532 ? 11.472 39.058 23.733 1.00 58.19 532 ASN A O 1
ATOM 4205 N N . GLU A 1 533 ? 13.058 38.280 25.117 1.00 63.19 533 GLU A N 1
ATOM 4206 C CA . GLU A 1 533 ? 13.494 37.230 24.184 1.00 63.19 533 GLU A CA 1
ATOM 4207 C C . GLU A 1 533 ? 12.338 36.244 23.969 1.00 63.19 533 GLU A C 1
ATOM 4209 O O . GLU A 1 533 ? 11.787 35.694 24.927 1.00 63.19 533 GLU A O 1
ATOM 4214 N N . ILE A 1 534 ? 11.941 36.061 22.707 1.00 67.00 534 ILE A N 1
ATOM 4215 C CA . ILE A 1 534 ? 10.864 35.143 22.335 1.00 67.00 534 ILE A CA 1
ATOM 4216 C C . ILE A 1 534 ? 11.310 33.728 22.702 1.00 67.00 534 ILE A C 1
ATOM 4218 O O . ILE A 1 534 ? 12.355 33.260 22.253 1.00 67.00 534 ILE A O 1
ATOM 4222 N N . GLN A 1 535 ? 10.505 33.048 23.514 1.00 73.00 535 GLN A N 1
ATOM 4223 C CA . GLN A 1 535 ? 10.749 31.656 23.882 1.00 73.00 535 GLN A CA 1
ATOM 4224 C C . GLN A 1 535 ? 10.749 30.761 22.633 1.00 73.00 535 GLN A C 1
ATOM 4226 O O . GLN A 1 535 ? 9.954 30.963 21.710 1.00 73.00 535 GLN A O 1
ATOM 4231 N N . ILE A 1 536 ? 11.622 29.750 22.615 1.00 74.00 536 ILE A N 1
ATOM 4232 C CA . ILE A 1 536 ? 11.809 28.827 21.481 1.00 74.00 536 ILE A CA 1
ATOM 4233 C C . ILE A 1 536 ? 10.482 28.148 21.104 1.00 74.00 536 ILE A C 1
ATOM 4235 O O . ILE A 1 536 ? 10.180 27.956 19.927 1.00 74.00 536 ILE A O 1
ATOM 4239 N N . GLU A 1 537 ? 9.648 27.845 22.095 1.00 72.75 537 GLU A N 1
ATOM 4240 C CA . GLU A 1 537 ? 8.329 27.250 21.916 1.00 72.75 537 GLU A CA 1
ATOM 4241 C C . GLU A 1 537 ? 7.389 28.185 21.141 1.00 72.75 537 GLU A C 1
ATOM 4243 O O . GLU A 1 537 ? 6.745 27.753 20.185 1.00 72.75 537 GLU A O 1
ATOM 4248 N N . VAL A 1 538 ? 7.358 29.479 21.475 1.00 74.12 538 VAL A N 1
ATOM 4249 C CA . VAL A 1 538 ? 6.543 30.482 20.763 1.00 74.12 538 VAL A CA 1
ATOM 4250 C C . VAL A 1 538 ? 7.032 30.647 19.326 1.00 74.12 538 VAL A C 1
ATOM 4252 O O . VAL A 1 538 ? 6.225 30.694 18.399 1.00 74.12 538 VAL A O 1
ATOM 4255 N N . GLN A 1 539 ? 8.351 30.651 19.117 1.00 76.81 539 GLN A N 1
ATOM 4256 C CA . GLN A 1 539 ? 8.933 30.698 17.778 1.00 76.81 539 GLN A CA 1
ATOM 4257 C C . GLN A 1 539 ? 8.517 29.483 16.934 1.00 76.81 539 GLN A C 1
ATOM 4259 O O . GLN A 1 539 ? 8.147 29.644 15.772 1.00 76.81 539 GLN A O 1
ATOM 4264 N N . SER A 1 540 ? 8.528 28.280 17.517 1.00 79.88 540 SER A N 1
ATOM 4265 C CA . SER A 1 540 ? 8.114 27.056 16.822 1.00 79.88 540 SER A CA 1
ATOM 4266 C C . SER A 1 540 ? 6.643 27.091 16.388 1.00 79.88 540 SER A C 1
ATOM 4268 O O . SER A 1 540 ? 6.322 26.676 15.274 1.00 79.88 540 SER A O 1
ATOM 4270 N N . ILE A 1 541 ? 5.763 27.665 17.218 1.00 80.19 541 ILE A N 1
ATOM 4271 C CA . ILE A 1 541 ? 4.334 27.829 16.920 1.00 80.19 541 ILE A CA 1
ATOM 4272 C C . ILE A 1 541 ? 4.135 28.838 15.787 1.00 80.19 541 ILE A C 1
ATOM 4274 O O . ILE A 1 541 ? 3.395 28.558 14.845 1.00 80.19 541 ILE A O 1
ATOM 4278 N N . CYS A 1 542 ? 4.825 29.981 15.832 1.00 80.12 542 CYS A N 1
ATOM 4279 C CA . CYS A 1 542 ? 4.756 30.966 14.754 1.00 80.12 542 CYS A CA 1
ATOM 4280 C C . CYS A 1 542 ? 5.240 30.378 13.421 1.00 80.12 542 CYS A C 1
ATOM 4282 O O . CYS A 1 542 ? 4.596 30.584 12.396 1.00 80.12 542 CYS A O 1
ATOM 4284 N N . CYS A 1 543 ? 6.327 29.598 13.423 1.00 82.56 543 CYS A N 1
ATOM 4285 C CA . CYS A 1 543 ? 6.803 28.906 12.223 1.00 82.56 543 CYS A CA 1
ATOM 4286 C C . CYS A 1 543 ? 5.751 27.941 11.658 1.00 82.56 543 CYS A C 1
ATOM 4288 O O . CYS A 1 543 ? 5.499 27.964 10.456 1.00 82.56 543 CYS A O 1
ATOM 4290 N N . LEU A 1 544 ? 5.108 27.139 12.513 1.00 84.25 544 LEU A N 1
ATOM 4291 C CA . LEU A 1 544 ? 4.054 26.211 12.098 1.00 84.25 544 LEU A CA 1
ATOM 4292 C C . LEU A 1 544 ? 2.872 26.944 11.443 1.00 84.25 544 LEU A C 1
ATOM 4294 O O . LEU A 1 544 ? 2.410 26.540 10.379 1.00 84.25 544 LEU A O 1
ATOM 4298 N N . LEU A 1 545 ? 2.403 28.043 12.042 1.00 85.75 545 LEU A N 1
ATOM 4299 C CA . LEU A 1 545 ? 1.300 28.847 11.500 1.00 85.75 545 LEU A CA 1
ATOM 4300 C C . LEU A 1 545 ? 1.654 29.483 10.147 1.00 85.75 545 LEU A C 1
ATOM 4302 O O . LEU A 1 545 ? 0.838 29.475 9.228 1.00 85.75 545 LEU A O 1
ATOM 4306 N N . LEU A 1 546 ? 2.884 29.981 9.993 1.00 83.75 546 LEU A N 1
ATOM 4307 C CA . LEU A 1 546 ? 3.362 30.521 8.718 1.00 83.75 546 LEU A CA 1
ATOM 4308 C C . LEU A 1 546 ? 3.449 29.443 7.629 1.00 83.75 546 LEU A C 1
ATOM 4310 O O . LEU A 1 546 ? 3.112 29.716 6.480 1.00 83.75 546 LEU A O 1
ATOM 4314 N N . GLN A 1 547 ? 3.856 28.222 7.979 1.00 85.19 547 GLN A N 1
ATOM 4315 C CA . GLN A 1 547 ? 3.872 27.092 7.048 1.00 85.19 547 GLN A CA 1
ATOM 4316 C C . GLN A 1 547 ? 2.458 26.667 6.630 1.00 85.19 547 GLN A C 1
ATOM 4318 O O . GLN A 1 547 ? 2.231 26.377 5.460 1.00 85.19 547 GLN A O 1
ATOM 4323 N N . ILE A 1 548 ? 1.492 26.663 7.556 1.00 85.44 548 ILE A N 1
ATOM 4324 C CA . ILE A 1 548 ? 0.072 26.419 7.245 1.00 85.44 548 ILE A CA 1
ATOM 4325 C C . ILE A 1 548 ? -0.433 27.447 6.232 1.00 85.44 548 ILE A C 1
ATOM 4327 O O . ILE A 1 548 ? -1.034 27.072 5.229 1.00 85.44 548 ILE A O 1
ATOM 4331 N N . MET A 1 549 ? -0.146 28.728 6.471 1.00 84.25 549 MET A N 1
ATOM 4332 C CA . MET A 1 549 ? -0.501 29.809 5.555 1.00 84.25 549 MET A CA 1
ATOM 4333 C C . MET A 1 549 ? 0.143 29.620 4.174 1.00 84.25 549 MET A C 1
ATOM 4335 O O . MET A 1 549 ? -0.541 29.743 3.163 1.00 84.25 549 MET A O 1
ATOM 4339 N N . GLU A 1 550 ? 1.436 29.292 4.119 1.00 82.56 550 GLU A N 1
ATOM 4340 C CA . GLU A 1 550 ? 2.148 29.030 2.863 1.00 82.56 550 GLU A CA 1
ATOM 4341 C C . GLU A 1 550 ? 1.492 27.899 2.055 1.00 82.56 550 GLU A C 1
ATOM 4343 O O . GLU A 1 550 ? 1.245 28.062 0.862 1.00 82.56 550 GLU A O 1
ATOM 4348 N N . MET A 1 551 ? 1.169 26.775 2.703 1.00 83.50 551 MET A N 1
ATOM 4349 C CA . MET A 1 551 ? 0.548 25.623 2.039 1.00 83.50 551 MET A CA 1
ATOM 4350 C C . MET A 1 551 ? -0.893 25.909 1.598 1.00 83.50 551 MET A C 1
ATOM 4352 O O . MET A 1 551 ? -1.281 25.512 0.503 1.00 83.50 551 MET A O 1
ATOM 4356 N N . ALA A 1 552 ? -1.683 26.624 2.405 1.00 82.69 552 ALA A N 1
ATOM 4357 C CA . ALA A 1 552 ? -3.042 27.019 2.025 1.00 82.69 552 ALA A CA 1
ATOM 4358 C C . ALA A 1 552 ? -3.035 27.905 0.767 1.00 82.69 552 ALA A C 1
ATOM 4360 O O . ALA A 1 552 ? -3.749 27.625 -0.195 1.00 82.69 552 ALA A O 1
ATOM 4361 N N . LEU A 1 553 ? -2.150 28.904 0.726 1.00 80.06 553 LEU A N 1
ATOM 4362 C CA . LEU A 1 553 ? -1.981 29.774 -0.437 1.00 80.06 553 LEU A CA 1
ATOM 4363 C C . LEU A 1 553 ? -1.432 29.018 -1.658 1.00 80.06 553 LEU A C 1
ATOM 4365 O O . LEU A 1 553 ? -1.813 29.311 -2.789 1.00 80.06 553 LEU A O 1
ATOM 4369 N N . HIS A 1 554 ? -0.541 28.042 -1.454 1.00 81.00 554 HIS A N 1
ATOM 4370 C CA . HIS A 1 554 ? -0.049 27.191 -2.537 1.00 81.00 554 HIS A CA 1
ATOM 4371 C C . HIS A 1 554 ? -1.181 26.375 -3.177 1.00 81.00 554 HIS A C 1
ATOM 4373 O O . HIS A 1 554 ? -1.272 26.315 -4.400 1.00 81.00 554 HIS A O 1
ATOM 4379 N N . LEU A 1 555 ? -2.085 25.809 -2.373 1.00 78.50 555 LEU A N 1
ATOM 4380 C CA . LEU A 1 555 ? -3.262 25.104 -2.884 1.00 78.50 555 LEU A CA 1
ATOM 4381 C C . LEU A 1 555 ? -4.193 26.029 -3.672 1.00 78.50 555 LEU A C 1
ATOM 4383 O O . LEU A 1 555 ? -4.658 25.648 -4.745 1.00 78.50 555 LEU A O 1
ATOM 4387 N N . GLU A 1 556 ? -4.421 27.255 -3.193 1.00 75.44 556 GLU A N 1
ATOM 4388 C CA . GLU A 1 556 ? -5.162 28.273 -3.951 1.00 75.44 556 GLU A CA 1
ATOM 4389 C C . GLU A 1 556 ? -4.491 28.572 -5.300 1.00 75.44 556 GLU A C 1
ATOM 4391 O O . GLU A 1 556 ? -5.164 28.645 -6.330 1.00 75.44 556 GLU A O 1
ATOM 4396 N N . LEU A 1 557 ? -3.159 28.679 -5.324 1.00 74.62 557 LEU A N 1
ATOM 4397 C CA . LEU A 1 557 ? -2.401 28.857 -6.559 1.00 74.62 557 LEU A CA 1
ATOM 4398 C C . LEU A 1 557 ? -2.567 27.665 -7.511 1.00 74.62 557 LEU A C 1
ATOM 4400 O O . LEU A 1 557 ? -2.777 27.890 -8.700 1.00 74.62 557 LEU A O 1
ATOM 4404 N N . CYS A 1 558 ? -2.515 26.424 -7.020 1.00 70.81 558 CYS A N 1
ATOM 4405 C CA . CYS A 1 558 ? -2.761 25.238 -7.844 1.00 70.81 558 CYS A CA 1
ATOM 4406 C C . CYS A 1 558 ? -4.163 25.267 -8.467 1.00 70.81 558 CYS A C 1
ATOM 4408 O O . CYS A 1 558 ? -4.305 25.008 -9.661 1.00 70.81 558 CYS A O 1
ATOM 4410 N N . VAL A 1 559 ? -5.192 25.654 -7.701 1.00 69.19 559 VAL A N 1
ATOM 4411 C CA . VAL A 1 559 ? -6.557 25.837 -8.229 1.00 69.19 559 VAL A CA 1
ATOM 4412 C C . VAL A 1 559 ? -6.577 26.887 -9.329 1.00 69.19 559 VAL A C 1
ATOM 4414 O O . VAL A 1 559 ? -7.170 26.653 -10.380 1.00 69.19 559 VAL A O 1
ATOM 4417 N N . LEU A 1 560 ? -5.907 28.024 -9.131 1.00 68.00 560 LEU A N 1
ATOM 4418 C CA . LEU A 1 560 ? -5.832 29.078 -10.141 1.00 68.00 560 LEU A CA 1
ATOM 4419 C C . LEU A 1 560 ? -5.081 28.625 -11.397 1.00 68.00 560 LEU A C 1
ATOM 4421 O O . LEU A 1 560 ? -5.546 28.907 -12.493 1.00 68.00 560 LEU A O 1
ATOM 4425 N N . GLN A 1 561 ? -3.968 27.901 -11.263 1.00 65.06 561 GLN A N 1
ATOM 4426 C CA . GLN A 1 561 ? -3.189 27.375 -12.393 1.00 65.06 561 GLN A CA 1
ATOM 4427 C C . GLN A 1 561 ? -3.966 26.341 -13.214 1.00 65.06 561 GLN A C 1
ATOM 4429 O O . GLN A 1 561 ? -3.817 26.270 -14.432 1.00 65.06 561 GLN A O 1
ATOM 4434 N N . ILE A 1 562 ? -4.811 25.558 -12.549 1.00 62.72 562 ILE A N 1
ATOM 4435 C CA . ILE A 1 562 ? -5.663 24.547 -13.174 1.00 62.72 562 ILE A CA 1
ATOM 4436 C C . ILE A 1 562 ? -6.905 25.172 -13.816 1.00 62.72 562 ILE A C 1
ATOM 4438 O O . ILE A 1 562 ? -7.290 24.787 -14.919 1.00 62.72 562 ILE A O 1
ATOM 4442 N N . CYS A 1 563 ? -7.512 26.168 -13.166 1.00 61.66 563 CYS A N 1
ATOM 4443 C CA . CYS A 1 563 ? -8.670 26.889 -13.699 1.00 61.66 563 CYS A CA 1
ATOM 4444 C C . CYS A 1 563 ? -8.290 27.925 -14.775 1.00 61.66 563 CYS A C 1
ATOM 4446 O O . CYS A 1 563 ? -9.135 28.298 -15.590 1.00 61.66 563 CYS A O 1
ATOM 4448 N N . VAL A 1 564 ? -7.041 28.407 -14.786 1.00 52.25 564 VAL A N 1
ATOM 4449 C CA . VAL A 1 564 ? -6.527 29.450 -15.683 1.00 52.25 564 VAL A CA 1
ATOM 4450 C C . VAL A 1 564 ? -5.165 29.020 -16.225 1.00 52.25 564 VAL A C 1
ATOM 4452 O O . VAL A 1 564 ? -4.154 29.049 -15.530 1.00 52.25 564 VAL A O 1
ATOM 4455 N N . ILE A 1 565 ? -5.108 28.662 -17.505 1.00 47.50 565 ILE A N 1
ATOM 4456 C CA . ILE A 1 565 ? -3.858 28.321 -18.193 1.00 47.50 565 ILE A CA 1
ATOM 4457 C C . ILE A 1 565 ? -2.907 29.558 -18.207 1.00 47.50 565 ILE A C 1
ATOM 4459 O O . ILE A 1 565 ? -3.020 30.404 -19.092 1.00 47.50 565 ILE A O 1
ATOM 4463 N N . ARG A 1 566 ? -1.950 29.597 -17.246 1.00 36.53 566 ARG A N 1
ATOM 4464 C CA . ARG A 1 566 ? -0.712 30.434 -17.063 1.00 36.53 566 ARG A CA 1
ATOM 4465 C C . ARG A 1 566 ? -0.846 31.946 -16.720 1.00 36.53 566 ARG A C 1
ATOM 4467 O O . ARG A 1 566 ? -1.811 32.557 -17.168 1.00 36.53 566 ARG A O 1
ATOM 4474 N N . PRO A 1 567 ? 0.128 32.595 -15.997 1.00 38.47 567 PRO A N 1
ATOM 4475 C CA . PRO A 1 567 ? 1.593 32.383 -16.057 1.00 38.47 567 PRO A CA 1
ATOM 4476 C C . PRO A 1 567 ? 2.422 32.331 -14.740 1.00 38.47 567 PRO A C 1
ATOM 4478 O O . PRO A 1 567 ? 2.021 32.769 -13.669 1.00 38.47 567 PRO A O 1
ATOM 4481 N N . VAL A 1 568 ? 3.641 31.801 -14.916 1.00 37.09 568 VAL A N 1
ATOM 4482 C CA . VAL A 1 568 ? 4.813 31.664 -14.020 1.00 37.09 568 VAL A CA 1
ATOM 4483 C C . VAL A 1 568 ? 5.435 33.021 -13.648 1.00 37.09 568 VAL A C 1
ATOM 4485 O O . VAL A 1 568 ? 5.482 33.880 -14.524 1.00 37.09 568 VAL A O 1
ATOM 4488 N N . LEU A 1 569 ? 6.013 33.174 -12.438 1.00 27.80 569 LEU A N 1
ATOM 4489 C CA . LEU A 1 569 ? 7.306 33.862 -12.194 1.00 27.80 569 LEU A CA 1
ATOM 4490 C C . LEU A 1 569 ? 7.814 33.726 -10.739 1.00 27.80 569 LEU A C 1
ATOM 4492 O O . LEU A 1 569 ? 7.105 33.977 -9.771 1.00 27.80 569 LEU A O 1
ATOM 4496 N N . ALA A 1 570 ? 9.095 33.364 -10.619 1.00 31.81 570 ALA A N 1
ATOM 4497 C CA . ALA A 1 570 ? 9.870 33.219 -9.388 1.00 31.81 570 ALA A CA 1
ATOM 4498 C C . ALA A 1 570 ? 10.801 34.431 -9.157 1.00 31.81 570 ALA A C 1
ATOM 4500 O O . ALA A 1 570 ? 11.260 35.026 -10.126 1.00 31.81 570 ALA A O 1
ATOM 4501 N N . THR A 1 571 ? 11.110 34.762 -7.891 1.00 27.06 571 THR A N 1
ATOM 4502 C CA . THR A 1 571 ? 12.374 35.309 -7.291 1.00 27.06 571 THR A CA 1
ATOM 4503 C C . THR A 1 571 ? 12.112 36.030 -5.943 1.00 27.06 571 THR A C 1
ATOM 4505 O O . THR A 1 571 ? 10.997 36.047 -5.447 1.00 27.06 571 THR A O 1
ATOM 4508 N N . GLU A 1 572 ? 13.100 36.610 -5.253 1.00 28.31 572 GLU A N 1
ATOM 4509 C CA . GLU A 1 572 ? 13.914 36.053 -4.156 1.00 28.31 572 GLU A CA 1
ATOM 4510 C C . GLU A 1 572 ? 14.398 37.175 -3.197 1.00 28.31 572 GLU A C 1
ATOM 4512 O O . GLU A 1 572 ? 15.006 38.108 -3.703 1.00 28.31 572 GLU A O 1
ATOM 4517 N N . ARG A 1 573 ? 14.198 37.094 -1.851 1.00 26.06 573 ARG A N 1
ATOM 4518 C CA . ARG A 1 573 ? 15.123 37.497 -0.723 1.00 26.06 573 ARG A CA 1
ATOM 4519 C C . ARG A 1 573 ? 14.392 37.657 0.654 1.00 26.06 573 ARG A C 1
ATOM 4521 O O . ARG A 1 573 ? 13.300 38.189 0.637 1.00 26.06 573 ARG A O 1
ATOM 4528 N N . HIS A 1 574 ? 14.781 37.103 1.832 1.00 30.27 574 HIS A N 1
ATOM 4529 C CA . HIS A 1 574 ? 15.818 37.437 2.862 1.00 30.27 574 HIS A CA 1
ATOM 4530 C C . HIS A 1 574 ? 16.130 36.302 3.898 1.00 30.27 574 HIS A C 1
ATOM 4532 O O . HIS A 1 574 ? 15.236 35.570 4.269 1.00 30.27 574 HIS A O 1
ATOM 4538 N N . ALA A 1 575 ? 17.358 36.211 4.444 1.00 38.69 575 ALA A N 1
ATOM 4539 C CA . ALA A 1 575 ? 18.142 35.013 4.864 1.00 38.69 575 ALA A CA 1
ATOM 4540 C C . ALA A 1 575 ? 17.832 34.155 6.119 1.00 38.69 575 ALA A C 1
ATOM 4542 O O . ALA A 1 575 ? 18.655 33.296 6.416 1.00 38.69 575 ALA A O 1
ATOM 4543 N N . PHE A 1 576 ? 16.686 34.251 6.798 1.00 40.59 576 PHE A N 1
ATOM 4544 C CA . PHE A 1 576 ? 16.344 33.197 7.790 1.00 40.59 576 PHE A CA 1
ATOM 4545 C C . PHE A 1 576 ? 14.854 32.825 7.846 1.00 40.59 576 PHE A C 1
ATOM 4547 O O . PHE A 1 576 ? 14.526 31.675 8.096 1.00 40.59 576 PHE A O 1
ATOM 4554 N N . LEU A 1 577 ? 13.972 33.750 7.455 1.00 38.03 577 LEU A N 1
ATOM 4555 C CA . LEU A 1 577 ? 12.581 33.488 7.044 1.00 38.03 577 LEU A CA 1
ATOM 4556 C C . LEU A 1 577 ? 12.456 33.355 5.505 1.00 38.03 577 LEU A C 1
ATOM 4558 O O . LEU A 1 577 ? 11.363 33.396 4.94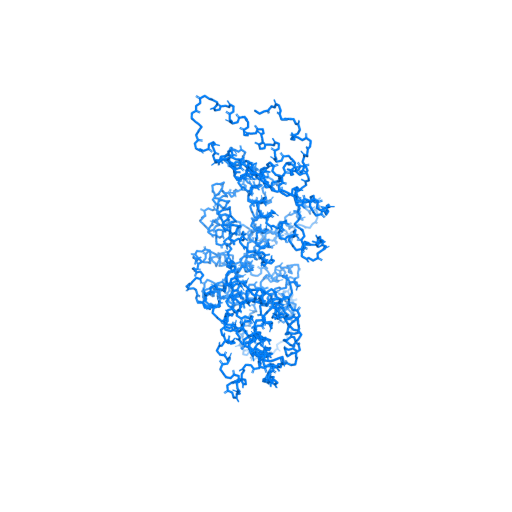3 1.00 38.03 577 LEU A O 1
ATOM 4562 N N . LYS A 1 578 ? 13.598 33.224 4.805 1.00 38.94 578 LYS A N 1
ATOM 4563 C CA . LYS A 1 578 ? 13.731 33.320 3.336 1.00 38.94 578 LYS A CA 1
ATOM 4564 C C . LYS A 1 578 ? 12.869 32.346 2.565 1.00 38.94 578 LYS A C 1
ATOM 4566 O O . LYS A 1 578 ? 12.283 32.806 1.595 1.00 38.94 578 LYS A O 1
ATOM 4571 N N . PRO A 1 579 ? 12.848 31.046 2.902 1.00 45.91 579 PRO A N 1
ATOM 4572 C CA . PRO A 1 579 ? 12.207 30.065 2.038 1.00 45.91 579 PRO A CA 1
ATOM 4573 C C . PRO A 1 579 ? 10.696 30.301 2.001 1.00 45.91 579 PRO A C 1
ATOM 4575 O O . PRO A 1 579 ? 10.159 30.591 0.934 1.00 45.91 579 PRO A O 1
ATOM 4578 N N . SER A 1 580 ? 10.066 30.348 3.179 1.00 38.25 580 SER A N 1
ATOM 4579 C CA . SER A 1 580 ? 8.620 30.519 3.318 1.00 38.25 580 SER A CA 1
ATOM 4580 C C . SER A 1 580 ? 8.128 31.906 2.918 1.00 38.25 580 SER A C 1
ATOM 4582 O O . SER A 1 580 ? 7.158 32.003 2.184 1.00 38.25 580 SER A O 1
ATOM 4584 N N . VAL A 1 581 ? 8.817 32.998 3.285 1.00 41.22 581 VAL A N 1
ATOM 4585 C CA . VAL A 1 581 ? 8.394 34.366 2.904 1.00 41.22 581 VAL A CA 1
ATOM 4586 C C . VAL A 1 581 ? 8.634 34.658 1.416 1.00 41.22 581 VAL A C 1
ATOM 4588 O O . VAL A 1 581 ? 7.880 35.415 0.810 1.00 41.22 581 VAL A O 1
ATOM 4591 N N . LYS A 1 582 ? 9.659 34.063 0.788 1.00 45.62 582 LYS A N 1
ATOM 4592 C CA . LYS A 1 582 ? 9.880 34.165 -0.667 1.00 45.62 582 LYS A CA 1
ATOM 4593 C C . LYS A 1 582 ? 8.799 33.418 -1.445 1.00 45.62 582 LYS A C 1
ATOM 4595 O O . LYS A 1 582 ? 8.298 33.961 -2.424 1.00 45.62 582 LYS A O 1
ATOM 4600 N N . SER A 1 583 ? 8.475 32.205 -1.003 1.00 49.94 583 SER A N 1
ATOM 4601 C CA . SER A 1 583 ? 7.374 31.396 -1.526 1.00 49.94 583 SER A CA 1
ATOM 4602 C C . SER A 1 583 ? 6.043 32.144 -1.376 1.00 49.94 583 SER A C 1
ATOM 4604 O O . SER A 1 583 ? 5.373 32.407 -2.369 1.00 49.94 583 SER A O 1
ATOM 4606 N N . LEU A 1 584 ? 5.748 32.672 -0.181 1.00 51.72 584 LEU A N 1
ATOM 4607 C CA . LEU A 1 584 ? 4.568 33.500 0.093 1.00 51.72 584 LEU A CA 1
ATOM 4608 C C . LEU A 1 584 ? 4.491 34.769 -0.756 1.00 51.72 584 LEU A C 1
ATOM 4610 O O . LEU A 1 584 ? 3.428 35.054 -1.285 1.00 51.72 584 LEU A O 1
ATOM 4614 N N . LYS A 1 585 ? 5.582 35.532 -0.924 1.00 52.50 585 LYS A N 1
ATOM 4615 C CA . LYS A 1 585 ? 5.582 36.729 -1.790 1.00 52.50 585 LYS A CA 1
ATOM 4616 C C . LYS A 1 585 ? 5.326 36.380 -3.255 1.00 52.50 585 LYS A C 1
ATOM 4618 O O . LYS A 1 585 ? 4.638 37.135 -3.935 1.00 52.50 585 LYS A O 1
ATOM 4623 N N . GLN A 1 586 ? 5.856 35.254 -3.736 1.00 52.84 586 GLN A N 1
ATOM 4624 C CA . GLN A 1 586 ? 5.585 34.770 -5.093 1.00 52.84 586 GLN A CA 1
ATOM 4625 C C . GLN A 1 586 ? 4.124 34.356 -5.242 1.00 52.84 586 GLN A C 1
ATOM 4627 O O . GLN A 1 586 ? 3.459 34.815 -6.166 1.00 52.84 586 GLN A O 1
ATOM 4632 N N . ILE A 1 587 ? 3.602 33.578 -4.295 1.00 51.41 587 ILE A N 1
ATOM 4633 C CA . ILE A 1 587 ? 2.211 33.133 -4.310 1.00 51.41 587 ILE A CA 1
ATOM 4634 C C . ILE A 1 587 ? 1.254 34.332 -4.181 1.00 51.41 587 ILE A C 1
ATOM 4636 O O . ILE A 1 587 ? 0.378 34.489 -5.024 1.00 51.41 587 ILE A O 1
ATOM 4640 N N . LEU A 1 588 ? 1.467 35.255 -3.232 1.00 52.06 588 LEU A N 1
ATOM 4641 C CA . LEU A 1 588 ? 0.662 36.480 -3.100 1.00 52.06 588 LEU A CA 1
ATOM 4642 C C . LEU A 1 588 ? 0.708 37.353 -4.356 1.00 52.06 588 LEU A C 1
ATOM 4644 O O . LEU A 1 588 ? -0.307 37.950 -4.699 1.00 52.06 588 LEU A O 1
ATOM 4648 N N . SER A 1 589 ? 1.850 37.429 -5.051 1.00 54.38 589 SER A N 1
ATOM 4649 C CA . SER A 1 589 ? 1.952 38.218 -6.287 1.00 54.38 589 SER A CA 1
ATOM 4650 C C . SER A 1 589 ? 1.074 37.688 -7.420 1.00 54.38 589 SER A C 1
ATOM 4652 O O . SER A 1 589 ? 0.671 38.463 -8.286 1.00 54.38 589 SER A O 1
ATOM 4654 N N . VAL A 1 590 ? 0.738 36.396 -7.378 1.00 51.94 590 VAL A N 1
ATOM 4655 C CA . VAL A 1 590 ? -0.126 35.728 -8.355 1.00 51.94 590 VAL A CA 1
ATOM 4656 C C . VAL A 1 590 ? -1.584 35.672 -7.884 1.00 51.94 590 VAL A C 1
ATOM 4658 O O . VAL A 1 590 ? -2.480 35.938 -8.679 1.00 51.94 590 VAL A O 1
ATOM 4661 N N . VAL A 1 591 ? -1.832 35.372 -6.603 1.00 47.06 591 VAL A N 1
ATOM 4662 C CA . VAL A 1 591 ? -3.187 35.200 -6.039 1.00 47.06 591 VAL A CA 1
ATOM 4663 C C . VAL A 1 591 ? -3.852 36.552 -5.728 1.00 47.06 591 VAL A C 1
ATOM 4665 O O . VAL A 1 591 ? -5.037 36.735 -5.994 1.00 47.06 591 VAL A O 1
ATOM 4668 N N . TYR A 1 592 ? -3.091 37.536 -5.236 1.00 52.59 592 TYR A N 1
ATOM 4669 C CA . TYR A 1 592 ? -3.584 38.864 -4.844 1.00 52.59 592 TYR A CA 1
ATOM 4670 C C . TYR A 1 592 ? -2.688 39.995 -5.391 1.00 52.59 592 TYR A C 1
ATOM 4672 O O . TYR A 1 592 ? -2.039 40.711 -4.621 1.00 52.59 592 TYR A O 1
ATOM 4680 N N . PRO A 1 593 ? -2.669 40.241 -6.716 1.00 48.12 593 PRO A N 1
ATOM 4681 C CA . PRO A 1 593 ? -1.773 41.229 -7.333 1.00 48.12 593 PRO A CA 1
ATOM 4682 C C . PRO A 1 593 ? -1.988 42.671 -6.832 1.00 48.12 593 PRO A C 1
ATOM 4684 O O . PRO A 1 593 ? -1.085 43.501 -6.928 1.00 48.12 593 PRO A O 1
ATOM 4687 N N . GLY A 1 594 ? -3.162 42.977 -6.266 1.00 41.31 594 GLY A N 1
ATOM 4688 C CA . GLY A 1 594 ? -3.485 44.285 -5.685 1.00 41.31 594 GLY A CA 1
ATOM 4689 C C . GLY A 1 594 ? -2.915 44.540 -4.283 1.00 41.31 594 GLY A C 1
ATOM 4690 O O . GLY A 1 594 ? -2.835 45.698 -3.883 1.00 41.31 594 GLY A O 1
ATOM 4691 N N . LEU A 1 595 ? -2.489 43.507 -3.541 1.00 45.19 595 LEU A N 1
ATOM 4692 C CA . LEU A 1 595 ? -1.949 43.674 -2.181 1.00 45.19 595 LEU A CA 1
ATOM 4693 C C . LEU A 1 595 ? -0.498 44.190 -2.179 1.00 45.19 595 LEU A C 1
ATOM 4695 O O . LEU A 1 595 ? -0.090 44.877 -1.251 1.00 45.19 595 LEU A O 1
ATOM 4699 N N . LEU A 1 596 ? 0.272 43.903 -3.235 1.00 41.69 596 LEU A N 1
ATOM 4700 C CA . LEU A 1 596 ? 1.673 44.334 -3.374 1.00 41.69 596 LEU A CA 1
ATOM 4701 C C . LEU A 1 596 ? 1.834 45.768 -3.905 1.00 41.69 596 LEU A C 1
ATOM 4703 O O . LEU A 1 596 ? 2.950 46.270 -3.968 1.00 41.69 596 LEU A O 1
ATOM 4707 N N . GLN A 1 597 ? 0.743 46.437 -4.292 1.00 39.16 597 GLN A N 1
ATOM 4708 C CA . GLN A 1 597 ? 0.772 47.860 -4.657 1.00 39.16 597 GLN A CA 1
ATOM 4709 C C . GLN A 1 597 ? 0.638 48.794 -3.443 1.00 39.16 597 GLN A C 1
ATOM 4711 O O . GLN A 1 597 ? 0.833 49.999 -3.586 1.00 39.16 597 GLN A O 1
ATOM 4716 N N . ALA A 1 598 ? 0.356 48.256 -2.253 1.00 35.16 598 ALA A N 1
ATOM 4717 C CA . ALA A 1 598 ? 0.323 48.996 -0.993 1.00 35.16 598 ALA A CA 1
ATOM 4718 C C . ALA A 1 598 ? 1.653 48.843 -0.229 1.00 35.16 598 ALA A C 1
ATOM 4720 O O . ALA A 1 598 ? 1.681 48.444 0.931 1.00 35.16 598 ALA A O 1
ATOM 4721 N N . ASP A 1 599 ? 2.769 49.148 -0.889 1.00 32.44 599 ASP A N 1
ATOM 4722 C CA . ASP A 1 599 ? 4.127 49.066 -0.326 1.00 32.44 599 ASP A CA 1
ATOM 4723 C C . ASP A 1 599 ? 4.445 50.274 0.595 1.00 32.44 599 ASP A C 1
ATOM 4725 O O . ASP A 1 599 ? 5.517 50.869 0.525 1.00 32.44 599 ASP A O 1
ATOM 4729 N N . GLU A 1 600 ? 3.495 50.677 1.452 1.00 30.09 600 GLU A N 1
ATOM 4730 C CA . GLU A 1 600 ? 3.681 51.774 2.424 1.00 30.09 600 GLU A CA 1
ATOM 4731 C C . GLU A 1 600 ? 3.440 51.394 3.895 1.00 30.09 600 GLU A C 1
ATOM 4733 O O . GLU A 1 600 ? 3.603 52.245 4.767 1.00 30.09 600 GLU A O 1
ATOM 4738 N N . PHE A 1 601 ? 3.144 50.131 4.222 1.00 28.03 601 PHE A N 1
ATOM 4739 C CA . PHE A 1 601 ? 3.045 49.703 5.626 1.00 28.03 601 PHE A CA 1
ATOM 4740 C C . PHE A 1 601 ? 3.669 48.324 5.873 1.00 28.03 601 PHE A C 1
ATOM 4742 O O . PHE A 1 601 ? 2.966 47.337 6.084 1.00 28.03 601 PHE A O 1
ATOM 4749 N N . LEU A 1 602 ? 5.004 48.281 5.883 1.00 27.48 602 LEU A N 1
ATOM 4750 C CA . LEU A 1 602 ? 5.806 47.282 6.600 1.00 27.48 602 LEU A CA 1
ATOM 4751 C C . LEU A 1 602 ? 7.022 47.953 7.242 1.00 27.48 602 LEU A C 1
ATOM 4753 O O . LEU A 1 602 ? 7.790 48.607 6.500 1.00 27.48 602 LEU A O 1
#

Foldseek 3Di:
DDLVVLVVVFPPPDDPPDDDDDDDDDDDDDPDPPPPPCTVLNVLVVCLVCLQVCLPVPLPVLLVSLVSLLVCLVVVVVNVVSVLVLLVPPCNLVSLLVLLQSLLPDDDDDLVPDDLVNLVSNLSSLSSLLSSLSSLLSLLVVLVVLVVVVVVVVVPDDDDDPSVVVNVSSVVSVVVSLVSVVVCLVDCSLLSLLLVLLFALDDVVLVLLLLLLLLLVLLVCLLCVLVVHNDQADPLSSVLSVVVLVVLCVDPLNVVQVVVVVVVVDDDDSVSSSVLSVVLSVLSVVVSVPDDDDDGSSVVSSVVSSVVRSQQVQADDPDPPPDPDDQNARGPLVVVCNNRVLVCCCVHPCVVVSVSVVSSSVSSSSRRSSLSNNSSSLSSLVSNLSSLVSSCVVVVPDPDPSPDRDLVSLVSSLVSSLVSLVVLLVSCVVPLDDDPSSVSSSVSSLSSNVSSLVSNVVVDDDPVSVLSVLSSLLSVLSSLLSQLVSQLVVCVVVVAGPPVSRDDDDDVCVLVVLLVVLVVVLVVLCVVCVPDDRDPVSVVSNVSSLSSNLSSLSSVVSVCCNVPVDDDDADFDDDPCTPSVRSVVRSCCVNPVPVVVPPPDD

Secondary structure (DSSP, 8-state):
--HHHHHHTS-----------------------------HHHHHHHHHHTHHHHHHH-HHHHHHHHHHHHHHHHTTTT-HHHHHHHHHSTTHHHHHHHHHHHHHTSPPPPGGG--HHHHHHHHHHHHHHHHHHHHHHHHHHHHHHHHHHHHHHTTS-S--HHHHHHHHHHHHHHHHHHHHHHHHHHSSHHHHHHHHHHS----HHHHHHHHHHHHHHHHHHHHHHHTT--TT--HHHHHHHHHHHHHHHTSHHHHHHHHHHHHTT--SSHHHHHHHHHHHHHHHHHHHTTPPPPSSHHHHHHHHHHHH-GGGGGSPP-S-TTSTTS---SS-HHHHHHHHTGGGGGGSTTHHHHHHHHHHHHHHHHHHHHHHHHHHHHHHHHHHHHHHHHHHTHHHH------PPPHHHHHHHHHHHHHHHHHHHHHHTT-TT--HHHHHHHHHHHHHHHHHHHHHHTT---HHHHHHHHHHHHHHHHHHHHHHHHHHHHHHHHSS--GGGS--PPPHHHHHHHHHHHHHHHHHHHHHTTTSPPPHHHHHHHHHHHHHHHHHHHHHHHHHHHHS----------SSSHHHHHHHHHHHHHH-TTGGG-TT--

Sequence (602 aa):
MQPAFLVSILPTKVNKDVQLSNGGSVKLPTNDFESEKASVVHAVLHHIEKSNDLINSNPRLLLNVLNFLRALWQGAGQYTNILECLKSSENFWKKLSSSISITSNVEAPSCENTTETEAEDLSFRYQCQSAILEIIAHDMFLHKKLLHAESFVKQLPESQDNIQNTVRSEKSKAADLKAILLAWCESSILGNLTKSLTYCEYDPELFLRANVAASVITACVMVNLSIGDTGSLSMSLVEKSSNMSNKLRSHPAFSELLAQYSEHGYSAGKKPNYLILSDLYYHLQEQLEGHEINAGPFKELSQFLIESNIFQTYQHKHGDLFVTGRDTYLFDLKCVRADLGLDLWDYSKWKESKETAETMLHHMKAANSMAMLTSSKLSAMRALRSVLTVYGEDSLETKSTVRRIPDQLVFSCIDHICLSFHNTVESLAPVPSASEDIFHFHAAQAELLLYLMIHISQSYFSNSIALQIYRITFLLLKFLSLQAEGATRRAEEVGFVDLDHFPELPMPEILHGLPDQAITFVTELCEVNRSNEIQIEVQSICCLLLQIMEMALHLELCVLQICVIRPVLATERHAFLKPSVKSLKQILSVVYPGLLQADEFL

pLDDT: mean 73.63, std 18.78, range [24.58, 94.69]

Organism: Malus baccata (NCBI:txid106549)

InterPro domains:
  IPR044840 Nucleoporin Nup188 [PTHR31431] (2-456)